Protein AF-A0A284VP02-F1 (afdb_monomer_lite)

Structure (mmCIF, N/CA/C/O backbone):
data_AF-A0A284VP02-F1
#
_entry.id   AF-A0A284VP02-F1
#
loop_
_atom_site.group_PDB
_atom_site.id
_atom_site.type_symbol
_atom_site.label_atom_id
_atom_site.label_alt_id
_atom_site.label_comp_id
_atom_site.label_asym_id
_atom_site.label_entity_id
_atom_site.label_seq_id
_atom_site.pdbx_PDB_ins_code
_atom_site.Cartn_x
_atom_site.Cartn_y
_atom_site.Cartn_z
_atom_site.occupancy
_atom_site.B_iso_or_equiv
_atom_site.auth_seq_id
_atom_site.auth_comp_id
_atom_site.auth_asym_id
_atom_site.auth_atom_id
_atom_site.pdbx_PDB_model_num
ATOM 1 N N . MET A 1 1 ? -32.370 -0.390 -8.690 1.00 43.94 1 MET A N 1
ATOM 2 C CA . MET A 1 1 ? -31.830 0.106 -7.404 1.00 43.94 1 MET A CA 1
ATOM 3 C C . MET A 1 1 ? -32.216 -0.784 -6.213 1.00 43.94 1 MET A C 1
ATOM 5 O O . MET A 1 1 ? -31.327 -1.420 -5.682 1.00 43.94 1 MET A O 1
ATOM 9 N N . LYS A 1 2 ? -33.500 -0.969 -5.849 1.00 51.53 2 LYS A N 1
ATOM 10 C CA . LYS A 1 2 ? -33.916 -1.841 -4.711 1.00 51.53 2 LYS A CA 1
ATOM 11 C C . LYS A 1 2 ? -33.360 -3.278 -4.746 1.00 51.53 2 LYS A C 1
ATOM 13 O O . LYS A 1 2 ? -32.873 -3.774 -3.738 1.00 51.53 2 LYS A O 1
ATOM 18 N N . ARG A 1 3 ? -33.356 -3.913 -5.929 1.00 50.88 3 ARG A N 1
ATOM 19 C CA . ARG A 1 3 ? -32.772 -5.254 -6.143 1.00 50.88 3 ARG A CA 1
ATOM 20 C C . ARG A 1 3 ? -31.242 -5.309 -5.992 1.00 50.88 3 ARG A C 1
ATOM 22 O O . ARG A 1 3 ? -30.744 -6.355 -5.606 1.00 50.88 3 ARG A O 1
ATOM 29 N N . LEU A 1 4 ? -30.515 -4.212 -6.254 1.00 45.22 4 LEU A N 1
ATOM 30 C CA . LEU A 1 4 ? -29.055 -4.136 -6.041 1.00 45.22 4 LEU A CA 1
ATOM 31 C C . LEU A 1 4 ? -28.696 -4.187 -4.548 1.00 45.22 4 LEU A C 1
ATOM 33 O O . LEU A 1 4 ? -27.622 -4.656 -4.202 1.00 45.22 4 LEU A O 1
ATOM 37 N N . PHE A 1 5 ? -29.616 -3.761 -3.680 1.00 52.28 5 PHE A N 1
ATOM 38 C CA . PHE A 1 5 ? -29.467 -3.786 -2.222 1.00 52.28 5 PHE A CA 1
ATOM 39 C C . PHE A 1 5 ? -30.234 -4.941 -1.557 1.00 52.28 5 PHE A C 1
ATOM 41 O O . PHE A 1 5 ? -30.408 -4.946 -0.343 1.00 52.28 5 PHE A O 1
ATOM 48 N N . GLY A 1 6 ? -30.753 -5.900 -2.337 1.00 53.62 6 GLY A N 1
ATOM 49 C CA . GLY A 1 6 ? -31.488 -7.054 -1.804 1.00 53.62 6 GLY A CA 1
ATOM 50 C C . GLY A 1 6 ? -32.790 -6.716 -1.061 1.00 53.62 6 GLY A C 1
ATOM 51 O O . GLY A 1 6 ? -33.314 -7.570 -0.349 1.00 53.62 6 GLY A O 1
ATOM 52 N N . ILE A 1 7 ? -33.328 -5.500 -1.220 1.00 62.62 7 ILE A N 1
ATOM 53 C CA . ILE A 1 7 ? -34.545 -5.050 -0.532 1.00 62.62 7 ILE A CA 1
ATOM 54 C C . ILE A 1 7 ? -35.744 -5.814 -1.105 1.00 62.62 7 ILE A C 1
ATOM 56 O O . ILE A 1 7 ? -36.061 -5.685 -2.291 1.00 62.62 7 ILE A O 1
ATOM 60 N N . LYS A 1 8 ? -36.412 -6.601 -0.253 1.00 64.12 8 LYS A N 1
ATOM 61 C CA . LYS A 1 8 ? -37.571 -7.439 -0.619 1.00 64.12 8 LYS A CA 1
ATOM 62 C C . LYS A 1 8 ? -38.912 -6.713 -0.494 1.00 64.12 8 LYS A C 1
ATOM 64 O O . LYS A 1 8 ? -39.943 -7.269 -0.858 1.00 64.12 8 LYS A O 1
ATOM 69 N N . SER A 1 9 ? -38.908 -5.492 0.038 1.00 64.31 9 SER A N 1
ATOM 70 C CA . SER A 1 9 ? -40.118 -4.693 0.222 1.00 64.31 9 SER A CA 1
ATOM 71 C C . SER A 1 9 ? -40.782 -4.344 -1.117 1.00 64.31 9 SER A C 1
ATOM 73 O O . SER A 1 9 ? -40.158 -3.756 -2.003 1.00 64.31 9 SER A O 1
ATOM 75 N N . ASN A 1 10 ? -42.077 -4.663 -1.226 1.00 64.44 10 ASN A N 1
ATOM 76 C CA . ASN A 1 10 ? -42.942 -4.270 -2.344 1.00 64.44 10 ASN A CA 1
ATOM 77 C C . ASN A 1 10 ? -43.395 -2.799 -2.258 1.00 64.44 10 ASN A C 1
ATOM 79 O O . ASN A 1 10 ? -44.026 -2.305 -3.191 1.00 64.44 10 ASN A O 1
ATOM 83 N N . LYS A 1 11 ? -43.103 -2.099 -1.150 1.00 65.00 11 LYS A N 1
ATOM 84 C CA . LYS A 1 11 ? -43.480 -0.692 -0.964 1.00 65.00 11 LYS A CA 1
ATOM 85 C C . LYS A 1 11 ? -42.647 0.220 -1.854 1.00 65.00 11 LYS A C 1
ATOM 87 O O . LYS A 1 11 ? -41.487 -0.068 -2.163 1.00 65.00 11 LYS A O 1
ATOM 92 N N . ASP A 1 12 ? -43.226 1.353 -2.234 1.00 71.69 12 ASP A N 1
ATOM 93 C CA . ASP A 1 12 ? -42.508 2.406 -2.942 1.00 71.69 12 ASP A CA 1
ATOM 94 C C . ASP A 1 12 ? -41.360 2.995 -2.088 1.00 71.69 12 ASP A C 1
ATOM 96 O O . ASP A 1 12 ? -41.381 2.924 -0.856 1.00 71.69 12 ASP A O 1
ATOM 100 N N . PHE A 1 13 ? -40.301 3.491 -2.737 1.00 69.62 13 PHE A N 1
ATOM 101 C CA . PHE A 1 13 ? -39.078 3.945 -2.062 1.00 69.62 13 PHE A CA 1
ATOM 102 C C . PHE A 1 13 ? -39.362 5.150 -1.159 1.00 69.62 13 PHE A C 1
ATOM 104 O O . PHE A 1 13 ? -38.946 5.152 -0.003 1.00 69.62 13 PHE A O 1
ATOM 111 N N . ASP A 1 14 ? -40.172 6.093 -1.637 1.00 72.19 14 ASP A N 1
ATOM 112 C CA . ASP A 1 14 ? -40.535 7.301 -0.892 1.00 72.19 14 ASP A CA 1
ATOM 113 C C . ASP A 1 14 ? -41.401 6.983 0.333 1.00 72.19 14 ASP A C 1
ATOM 115 O O . ASP A 1 14 ? -41.179 7.520 1.421 1.00 72.19 14 ASP A O 1
ATOM 119 N N . SER A 1 15 ? -42.326 6.024 0.204 1.00 74.50 15 SER A N 1
ATOM 120 C CA . SER A 1 15 ? -43.084 5.494 1.346 1.00 74.50 15 SER A CA 1
ATOM 121 C C . SER A 1 15 ? -42.166 4.826 2.368 1.00 74.50 15 SER A C 1
ATOM 123 O O . SER A 1 15 ? -42.372 4.982 3.566 1.00 74.50 15 SER A O 1
ATOM 125 N N . THR A 1 16 ? -41.143 4.107 1.908 1.00 70.75 16 THR A N 1
ATOM 126 C CA . THR A 1 16 ? -40.180 3.441 2.792 1.00 70.75 16 THR A CA 1
ATOM 127 C C . THR A 1 16 ? -39.330 4.465 3.548 1.00 70.75 16 THR A C 1
ATOM 129 O O . THR A 1 16 ? -39.141 4.326 4.751 1.00 70.75 16 THR A O 1
ATOM 132 N N . ILE A 1 17 ? -38.870 5.531 2.882 1.00 75.69 17 ILE A N 1
ATOM 133 C CA . ILE A 1 17 ? -38.148 6.634 3.537 1.00 75.69 17 ILE A CA 1
ATOM 134 C C . ILE A 1 17 ? -39.028 7.321 4.585 1.00 75.69 17 ILE A C 1
ATOM 136 O O . ILE A 1 17 ? -38.549 7.639 5.674 1.00 75.69 17 ILE A O 1
ATOM 140 N N . LYS A 1 18 ? -40.312 7.544 4.282 1.00 77.81 18 LYS A N 1
ATOM 141 C CA . LYS A 1 18 ? -41.253 8.147 5.233 1.00 77.81 18 LYS A CA 1
ATOM 142 C C . LYS A 1 18 ? -41.438 7.275 6.477 1.00 77.81 18 LYS A C 1
ATOM 144 O O . LYS A 1 18 ? -41.364 7.804 7.584 1.00 77.81 18 LYS A O 1
ATOM 149 N N . ASP A 1 19 ? -41.591 5.963 6.298 1.00 73.44 19 ASP A N 1
ATOM 150 C CA . ASP A 1 19 ? -41.688 4.997 7.398 1.00 73.44 19 ASP A CA 1
ATOM 151 C C . ASP A 1 19 ? -40.408 5.009 8.265 1.00 73.44 19 ASP A C 1
ATOM 153 O O . ASP A 1 19 ? -40.495 4.997 9.492 1.00 73.44 19 ASP A O 1
ATOM 157 N N . ILE A 1 20 ? -39.216 5.115 7.652 1.00 76.88 20 ILE A N 1
ATOM 158 C CA . ILE A 1 20 ? -37.929 5.213 8.377 1.00 76.88 20 ILE A CA 1
ATOM 159 C C . ILE A 1 20 ? -37.868 6.490 9.220 1.00 76.88 20 ILE A C 1
ATOM 161 O O . ILE A 1 20 ? -37.467 6.438 10.383 1.00 76.88 20 ILE A O 1
ATOM 165 N N . LYS A 1 21 ? -38.278 7.634 8.657 1.00 76.06 21 LYS A N 1
ATOM 166 C CA . LYS A 1 21 ? -38.299 8.912 9.384 1.00 76.06 21 LYS A CA 1
ATOM 167 C C . LYS A 1 21 ? -39.256 8.862 10.575 1.00 76.06 21 LYS A C 1
ATOM 169 O O . LYS A 1 21 ? -38.861 9.210 11.680 1.00 76.06 21 LYS A O 1
ATOM 174 N N . GLN A 1 22 ? -40.467 8.342 10.375 1.00 77.38 22 GLN A N 1
ATOM 175 C CA . GLN A 1 22 ? -41.451 8.192 11.451 1.00 77.38 22 GLN A CA 1
ATOM 176 C C . GLN A 1 22 ? -40.970 7.252 12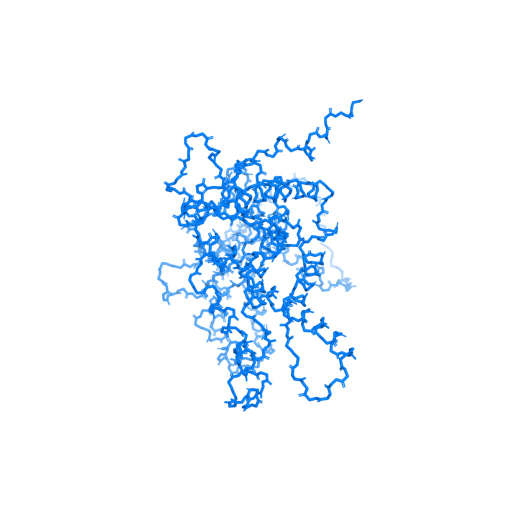.561 1.00 77.38 22 GLN A C 1
ATOM 178 O O . GLN A 1 22 ? -41.181 7.533 13.738 1.00 77.38 22 GLN A O 1
ATOM 183 N N . LEU A 1 23 ? -40.306 6.151 12.200 1.00 76.94 23 LEU A N 1
ATOM 184 C CA . LEU A 1 23 ? -39.695 5.240 13.163 1.00 76.94 23 LEU A CA 1
ATOM 185 C C . LEU A 1 23 ? -38.610 5.940 13.991 1.00 76.94 23 LEU A C 1
ATOM 187 O O . LEU A 1 23 ? -38.600 5.798 15.212 1.00 76.94 23 LEU A O 1
ATOM 191 N N . ASN A 1 24 ? -37.715 6.688 13.338 1.00 73.19 24 ASN A N 1
ATOM 192 C CA . ASN A 1 24 ? -36.676 7.460 14.016 1.00 73.19 24 ASN A CA 1
ATOM 193 C C . ASN A 1 24 ? -37.286 8.451 15.017 1.00 73.19 24 ASN A C 1
ATOM 195 O O . ASN A 1 24 ? -36.919 8.438 16.189 1.00 73.19 24 ASN A O 1
ATOM 199 N N . ASP A 1 25 ? -38.269 9.241 14.580 1.00 73.12 25 ASP A N 1
ATOM 200 C CA . ASP A 1 25 ? -38.937 10.238 15.421 1.00 73.12 25 ASP A CA 1
ATOM 201 C C . ASP A 1 25 ? -39.653 9.587 16.619 1.00 73.12 25 ASP A C 1
ATOM 203 O O . ASP A 1 25 ? -39.584 10.084 17.743 1.00 73.12 25 ASP A O 1
ATOM 207 N N . LEU A 1 26 ? -40.295 8.432 16.408 1.00 75.19 26 LEU A N 1
ATOM 208 C CA . LEU A 1 26 ? -40.984 7.683 17.460 1.00 75.19 26 LEU A CA 1
ATOM 209 C C . LEU A 1 26 ? -40.016 7.089 18.488 1.00 75.19 26 LEU A C 1
ATOM 211 O O . LEU A 1 26 ? -40.290 7.127 19.688 1.00 75.19 26 LEU A O 1
ATOM 215 N N . LEU A 1 27 ? -38.899 6.517 18.039 1.00 69.06 27 LEU A N 1
ATOM 216 C CA . LEU A 1 27 ? -37.888 5.965 18.939 1.00 69.06 27 LEU A CA 1
ATOM 217 C C . LEU A 1 27 ? -37.164 7.072 19.713 1.00 69.06 27 LEU A C 1
ATOM 219 O O . LEU A 1 27 ? -36.920 6.908 20.907 1.00 69.06 27 LEU A O 1
ATOM 223 N N . LEU A 1 28 ? -36.907 8.217 19.076 1.00 67.50 28 LEU A N 1
ATOM 224 C CA . LEU A 1 28 ? -36.380 9.403 19.746 1.00 67.50 28 LEU A CA 1
ATOM 225 C C . LEU A 1 28 ? -37.344 9.923 20.807 1.00 67.50 28 LEU A C 1
ATOM 227 O O . LEU A 1 28 ? -36.932 10.174 21.932 1.00 67.50 28 LEU A O 1
ATOM 231 N N . HIS A 1 29 ? -38.638 10.009 20.498 1.00 67.06 29 HIS A N 1
ATOM 232 C CA . HIS A 1 29 ? -39.638 10.400 21.487 1.00 67.06 29 HIS A CA 1
ATOM 233 C C . HIS A 1 29 ? -39.676 9.438 22.689 1.00 67.06 29 HIS A C 1
ATOM 235 O O . HIS A 1 29 ? -39.877 9.878 23.819 1.00 67.06 29 HIS A O 1
ATOM 241 N N . LYS A 1 30 ? -39.497 8.127 22.471 1.00 65.38 30 LYS A N 1
ATOM 242 C CA . LYS A 1 30 ? -39.486 7.119 23.548 1.00 65.38 30 LYS A CA 1
ATOM 243 C C . LYS A 1 30 ? -38.273 7.220 24.471 1.00 65.38 30 LYS A C 1
ATOM 245 O O . LYS A 1 30 ? -38.438 6.959 25.657 1.00 65.38 30 LYS A O 1
ATOM 250 N N . LEU A 1 31 ? -37.108 7.595 23.943 1.00 59.66 31 LEU A N 1
ATOM 251 C CA . LEU A 1 31 ? -35.941 7.944 24.759 1.00 59.66 31 LEU A CA 1
ATOM 252 C C . LEU A 1 31 ? -36.266 9.176 25.617 1.00 59.66 31 LEU A C 1
ATOM 254 O O . LEU A 1 31 ? -36.342 9.100 26.835 1.00 59.66 31 LEU A O 1
ATOM 258 N N . THR A 1 32 ? -36.641 10.291 24.984 1.00 53.19 32 THR A N 1
ATOM 259 C CA . THR A 1 32 ? -36.859 11.578 25.670 1.00 53.19 32 THR A CA 1
ATOM 260 C C . THR A 1 32 ? -37.961 11.556 26.748 1.00 53.19 32 THR A C 1
ATOM 262 O O . THR A 1 32 ? -37.985 12.434 27.610 1.00 53.19 32 THR A O 1
ATOM 265 N N . TYR A 1 33 ? -38.871 10.574 26.721 1.00 45.78 33 TYR A N 1
ATOM 266 C CA . TYR A 1 33 ? -40.002 10.426 27.647 1.00 45.78 33 TYR A CA 1
ATOM 267 C C . TYR A 1 33 ? -39.996 9.090 28.418 1.00 45.78 33 TYR A C 1
ATOM 269 O O . TYR A 1 33 ? -41.031 8.432 28.551 1.00 45.78 33 TYR A O 1
ATOM 277 N N . SER A 1 34 ? -38.856 8.688 28.986 1.00 44.31 34 SER A N 1
ATOM 278 C CA . SER A 1 34 ? -38.852 7.677 30.054 1.00 44.31 34 SER A CA 1
ATOM 279 C C . SER A 1 34 ? -39.335 8.295 31.384 1.00 44.31 34 SER A C 1
ATOM 281 O O . SER A 1 34 ? -38.732 9.264 31.855 1.00 44.31 34 SER A O 1
ATOM 283 N N . PRO A 1 35 ? -40.379 7.758 32.056 1.00 39.44 35 PRO A N 1
ATOM 284 C CA . PRO A 1 35 ? -40.879 8.274 33.340 1.00 39.44 35 PRO A CA 1
ATOM 285 C C . PRO A 1 35 ? -39.817 8.334 34.448 1.00 39.44 35 PRO A C 1
ATOM 287 O O . PRO A 1 35 ? -39.925 9.142 35.366 1.00 39.44 35 PRO A O 1
ATOM 290 N N . GLN A 1 36 ? -38.771 7.509 34.349 1.00 41.53 36 GLN A N 1
ATOM 291 C CA . GLN A 1 36 ? -37.636 7.509 35.277 1.00 41.53 36 GLN A CA 1
ATOM 292 C C . GLN A 1 36 ? -36.783 8.789 35.162 1.00 41.53 36 GLN A C 1
ATOM 294 O O . GLN A 1 36 ? -36.178 9.208 36.147 1.00 41.53 36 GLN A O 1
ATOM 299 N N . ASN A 1 37 ? -36.808 9.458 34.002 1.00 42.84 37 ASN A N 1
ATOM 300 C CA . ASN A 1 37 ? -36.005 10.647 33.702 1.00 42.84 37 ASN A CA 1
ATOM 301 C C . ASN A 1 37 ? -36.733 11.969 33.961 1.00 42.84 37 ASN A C 1
ATOM 303 O O . ASN A 1 37 ? -36.081 13.012 34.014 1.00 42.84 37 ASN A O 1
ATOM 307 N N . ILE A 1 38 ? -38.050 11.938 34.216 1.00 40.81 38 ILE A N 1
ATOM 308 C CA . ILE A 1 38 ? -38.745 13.083 34.821 1.00 40.81 38 ILE A CA 1
ATOM 309 C C . ILE A 1 38 ? -38.098 13.357 36.176 1.00 40.81 38 ILE A C 1
ATOM 311 O O . ILE A 1 38 ? -37.632 14.461 36.402 1.00 40.81 38 ILE A O 1
ATOM 315 N N . THR A 1 39 ? -37.929 12.335 37.015 1.00 35.97 39 THR A N 1
ATOM 316 C CA . THR A 1 39 ? -37.342 12.482 38.353 1.00 35.97 39 THR A CA 1
ATOM 317 C C . THR A 1 39 ? -35.916 13.042 38.322 1.00 35.97 39 THR A C 1
ATOM 319 O O . THR A 1 39 ? -35.577 13.872 39.158 1.00 35.97 39 THR A O 1
ATOM 322 N N . ILE A 1 40 ? -35.087 12.644 37.347 1.00 40.75 40 ILE A N 1
ATOM 323 C CA . ILE A 1 40 ? -33.699 13.126 37.221 1.00 40.75 40 ILE A CA 1
ATOM 324 C C . ILE A 1 40 ? -33.657 14.576 36.720 1.00 40.75 40 ILE A C 1
ATOM 326 O O . ILE A 1 40 ? -32.949 15.392 37.305 1.00 40.75 40 ILE A O 1
ATOM 330 N N . ARG A 1 41 ? -34.467 14.943 35.715 1.00 39.88 41 ARG A N 1
ATOM 331 C CA . ARG A 1 41 ? -34.526 16.331 35.230 1.00 39.88 41 ARG A CA 1
ATOM 332 C C . ARG A 1 41 ? -35.117 17.284 36.268 1.00 39.88 41 ARG A C 1
ATOM 334 O O . ARG A 1 41 ? -34.609 18.395 36.395 1.00 39.88 41 ARG A O 1
ATOM 341 N N . THR A 1 42 ? -36.106 16.875 37.068 1.00 35.59 42 THR A N 1
ATOM 342 C CA . THR A 1 42 ? -36.589 17.720 38.177 1.00 35.59 42 THR A CA 1
ATOM 343 C C . THR A 1 42 ? -35.503 17.918 39.241 1.00 35.59 42 THR A C 1
ATOM 345 O O . THR A 1 42 ? -35.316 19.035 39.712 1.00 35.59 42 THR A O 1
ATOM 348 N N . LEU A 1 43 ? -34.714 16.881 39.550 1.00 39.25 43 LEU A N 1
ATOM 349 C CA . LEU A 1 43 ? -33.625 16.954 40.535 1.00 39.25 43 LEU A CA 1
ATOM 350 C C . LEU A 1 43 ? -32.414 17.783 40.064 1.00 39.25 43 LEU A C 1
ATOM 352 O O . LEU A 1 43 ? -31.750 18.414 40.886 1.00 39.25 43 LEU A O 1
ATOM 356 N N . GLU A 1 44 ? -32.104 17.795 38.766 1.00 39.53 44 GLU A N 1
ATOM 357 C CA . GLU A 1 44 ? -31.024 18.624 38.205 1.00 39.53 44 GLU A CA 1
ATOM 358 C C . GLU A 1 44 ? -31.437 20.094 38.059 1.00 39.53 44 GLU A C 1
ATOM 360 O O . GLU A 1 44 ? -30.636 20.985 38.348 1.00 39.53 44 GLU A O 1
ATOM 365 N N . THR A 1 45 ? -32.704 20.358 37.724 1.00 41.03 45 THR A N 1
ATOM 366 C CA . THR A 1 45 ? -33.237 21.729 37.646 1.00 41.03 45 THR A CA 1
ATOM 367 C C . THR A 1 45 ? -33.353 22.369 39.038 1.00 41.03 45 THR A C 1
ATOM 369 O O . THR A 1 45 ? -33.086 23.558 39.193 1.00 41.03 45 THR A O 1
ATOM 372 N N . GLU A 1 46 ? -33.655 21.589 40.083 1.00 35.97 46 GLU A N 1
ATOM 373 C CA . GLU A 1 46 ? -33.676 22.075 41.474 1.00 35.97 46 GLU A CA 1
ATOM 374 C C . GLU A 1 46 ? -32.273 22.306 42.069 1.00 35.97 46 GLU A C 1
ATOM 376 O O . GLU A 1 46 ? -32.120 23.109 42.991 1.00 35.97 46 GLU A O 1
ATOM 381 N N . LYS A 1 47 ? -31.221 21.672 41.530 1.00 37.59 47 LYS A N 1
ATOM 382 C CA . LYS A 1 47 ? -29.829 21.898 41.967 1.00 37.59 47 LYS A CA 1
ATOM 383 C C . LYS A 1 47 ? -29.141 23.089 41.294 1.00 37.59 47 LYS A C 1
ATOM 385 O O . LYS A 1 47 ? -28.128 23.554 41.811 1.00 37.59 47 LYS A O 1
ATOM 390 N N . GLN A 1 48 ? -29.688 23.619 40.199 1.00 35.25 48 GLN A N 1
ATOM 391 C CA . GLN A 1 48 ? -29.204 24.838 39.532 1.00 35.25 48 GLN A CA 1
ATOM 392 C C . GLN A 1 48 ? -30.102 26.053 39.809 1.00 35.25 48 GLN A C 1
ATOM 394 O O . GLN A 1 48 ? -30.357 26.881 38.937 1.00 35.25 48 GLN A O 1
ATOM 399 N N . GLY A 1 49 ? -30.566 26.191 41.051 1.00 32.25 49 GLY A N 1
ATOM 400 C CA . GLY A 1 49 ? -31.243 27.397 41.510 1.00 32.25 49 GLY A CA 1
ATOM 401 C C . GLY A 1 49 ? -30.313 28.612 41.550 1.00 32.25 49 GLY A C 1
ATOM 402 O O . GLY A 1 49 ? -29.815 28.954 42.616 1.00 32.25 49 GLY A O 1
ATOM 403 N N . ILE A 1 50 ? -30.135 29.297 40.414 1.00 29.73 50 ILE A N 1
ATOM 404 C CA . ILE A 1 50 ? -29.871 30.742 40.343 1.00 29.73 50 ILE A CA 1
ATOM 405 C C . ILE A 1 50 ? -30.723 31.333 39.208 1.00 29.73 50 ILE A C 1
ATOM 407 O O . ILE A 1 50 ? -30.438 31.157 38.031 1.00 29.73 50 ILE A O 1
ATOM 411 N N . SER A 1 51 ? -31.796 32.006 39.634 1.00 33.50 51 SER A N 1
ATOM 412 C CA . SER A 1 51 ? -32.667 32.976 38.952 1.00 33.50 51 SER A CA 1
ATOM 413 C C . SER A 1 51 ? -32.560 33.146 37.429 1.00 33.50 51 SER A C 1
ATOM 415 O O . SER A 1 51 ? -31.552 33.631 36.923 1.00 33.50 51 SER A O 1
ATOM 417 N N . THR A 1 52 ? -33.689 33.004 36.731 1.00 25.48 52 THR A N 1
ATOM 418 C CA . THR A 1 52 ? -34.289 34.102 35.943 1.00 25.48 52 THR A CA 1
ATOM 419 C C . THR A 1 52 ? -35.700 33.722 35.479 1.00 25.48 52 THR A C 1
ATOM 421 O O . THR A 1 52 ? -35.977 32.582 35.124 1.00 25.48 52 THR A O 1
ATOM 424 N N . ASN A 1 53 ? -36.611 34.692 35.565 1.00 28.89 53 ASN A N 1
ATOM 425 C CA . ASN A 1 53 ? -38.042 34.574 35.296 1.00 28.89 53 ASN A CA 1
ATOM 426 C C . ASN A 1 53 ? -38.349 34.034 33.890 1.00 28.89 53 ASN A C 1
ATOM 428 O O . ASN A 1 53 ? -38.000 34.671 32.897 1.00 28.89 53 ASN A O 1
ATOM 432 N N . VAL A 1 54 ? -39.106 32.938 33.809 1.00 28.02 54 VAL A N 1
ATOM 433 C CA . VAL A 1 54 ? -39.784 32.520 32.575 1.00 28.02 54 VAL A CA 1
ATOM 434 C C . VAL A 1 54 ? -41.171 33.155 32.560 1.00 28.02 54 VAL A C 1
ATOM 436 O O . VAL A 1 54 ? -42.118 32.651 33.161 1.00 28.02 54 VAL A O 1
ATOM 439 N N . GLY A 1 55 ? -41.266 34.293 31.875 1.00 24.73 55 GLY A N 1
ATOM 440 C CA . GLY A 1 55 ? -42.520 34.773 31.314 1.00 24.73 55 GLY A CA 1
ATOM 441 C C . GLY A 1 55 ? -42.857 33.933 30.086 1.00 24.73 55 GLY A C 1
ATOM 442 O O . GLY A 1 55 ? -42.109 33.913 29.112 1.00 24.73 55 GLY A O 1
ATOM 443 N N . LEU A 1 56 ? -43.970 33.212 30.168 1.00 32.25 56 LEU A N 1
ATOM 444 C CA . LEU A 1 56 ? -44.640 32.585 29.038 1.00 32.25 56 LEU A CA 1
ATOM 445 C C . LEU A 1 56 ? -45.177 33.701 28.128 1.00 32.25 56 LEU A C 1
ATOM 447 O O . LEU A 1 56 ? -46.153 34.343 28.501 1.00 32.25 56 LEU A O 1
ATOM 451 N N . GLU A 1 57 ? -44.606 33.908 26.942 1.00 24.45 57 GLU A N 1
ATOM 452 C CA . GLU A 1 57 ? -45.327 34.568 25.849 1.00 24.45 57 GLU A CA 1
ATOM 453 C C . GLU A 1 57 ? -45.073 33.879 24.508 1.00 24.45 57 GLU A C 1
ATOM 455 O O . GLU A 1 57 ? -43.958 33.735 24.009 1.00 24.45 57 GLU A O 1
ATOM 460 N N . SER A 1 58 ? -46.188 33.438 23.943 1.00 36.38 58 SER A N 1
ATOM 461 C CA . SER A 1 58 ? -46.388 33.000 22.577 1.00 36.38 58 SER A CA 1
ATOM 462 C C . SER A 1 58 ? -46.219 34.157 21.591 1.00 36.38 58 SER A C 1
ATOM 464 O O . SER A 1 58 ? -46.971 35.124 21.673 1.00 36.38 58 SER A O 1
ATOM 466 N N . ALA A 1 59 ? -45.354 34.020 20.588 1.00 23.75 59 ALA A N 1
ATOM 467 C CA . ALA A 1 59 ? -45.516 34.690 19.296 1.00 23.75 59 ALA A CA 1
ATOM 468 C C . ALA A 1 59 ? -44.584 34.053 18.261 1.00 23.75 59 ALA A C 1
ATOM 470 O O . ALA A 1 59 ? -43.394 33.869 18.503 1.00 23.75 59 ALA A O 1
ATOM 471 N N . GLY A 1 60 ? -45.148 33.682 17.113 1.00 34.31 60 GLY A N 1
ATOM 472 C CA . GLY A 1 60 ? -44.425 33.048 16.021 1.00 34.31 60 GLY A CA 1
ATOM 473 C C . GLY A 1 60 ? -43.327 33.927 15.426 1.00 34.31 60 GLY A C 1
ATOM 474 O O . GLY A 1 60 ? -43.487 35.135 15.280 1.00 34.31 60 GLY A O 1
ATOM 475 N N . VAL A 1 61 ? -42.248 33.279 14.994 1.00 24.45 61 VAL A N 1
ATOM 476 C CA . VAL A 1 61 ? -41.317 33.821 14.006 1.00 24.45 61 VAL A CA 1
ATOM 477 C C . VAL A 1 61 ? -40.973 32.696 13.041 1.00 24.45 61 VAL A C 1
ATOM 479 O O . VAL A 1 61 ? -40.306 31.726 13.394 1.00 24.45 61 VAL A O 1
ATOM 482 N N . SER A 1 62 ? -41.454 32.832 11.806 1.00 35.88 62 SER A N 1
ATOM 483 C CA . SER A 1 62 ? -40.894 32.125 10.665 1.00 35.88 62 SER A CA 1
ATOM 484 C C . SER A 1 62 ? -39.482 32.655 10.424 1.00 35.88 62 SER A C 1
ATOM 486 O O . SER A 1 62 ? -39.311 33.827 10.089 1.00 35.88 62 SER A O 1
ATOM 488 N N . ALA A 1 63 ? -38.480 31.798 10.547 1.00 27.36 63 ALA A N 1
ATOM 489 C CA . ALA A 1 63 ? -37.168 32.041 9.976 1.00 27.36 63 ALA A CA 1
ATOM 490 C C . ALA A 1 63 ? -36.700 30.730 9.354 1.00 27.36 63 ALA A C 1
ATOM 492 O O . ALA A 1 63 ? -36.620 29.706 10.028 1.00 27.36 63 ALA A O 1
ATOM 493 N N . ALA A 1 64 ? -36.463 30.768 8.045 1.00 34.62 64 ALA A N 1
ATOM 494 C CA . ALA A 1 64 ? -35.854 29.687 7.293 1.00 34.62 64 ALA A CA 1
ATOM 495 C C . ALA A 1 64 ? -34.428 29.472 7.820 1.00 34.62 64 ALA A C 1
ATOM 497 O O . ALA A 1 64 ? -33.486 30.136 7.394 1.00 34.62 64 ALA A O 1
ATOM 498 N N . VAL A 1 65 ? -34.293 28.577 8.794 1.00 32.44 65 VAL A N 1
ATOM 499 C CA . VAL A 1 65 ? -33.013 28.002 9.195 1.00 32.44 65 VAL A CA 1
ATOM 500 C C . VAL A 1 65 ? -32.637 27.017 8.093 1.00 32.44 65 VAL A C 1
ATOM 502 O O . VAL A 1 65 ? -33.457 26.188 7.694 1.00 32.44 65 VAL A O 1
ATOM 505 N N . SER A 1 66 ? -31.436 27.156 7.534 1.00 40.09 66 SER A N 1
ATOM 506 C CA . SER A 1 66 ? -30.927 26.218 6.536 1.00 40.09 66 SER A CA 1
ATOM 507 C C . SER A 1 66 ? -31.020 24.794 7.091 1.00 40.09 66 SER A C 1
ATOM 509 O O . SER A 1 66 ? -30.698 24.552 8.255 1.00 40.09 66 SER A O 1
ATOM 511 N N . SER A 1 67 ? -31.487 23.853 6.266 1.00 48.53 67 SER A N 1
ATOM 512 C CA . SER A 1 67 ? -31.713 22.452 6.654 1.00 48.53 67 SER A CA 1
ATOM 513 C C . SER A 1 67 ? -30.524 21.832 7.385 1.00 48.53 67 SER A C 1
ATOM 515 O O . SER A 1 67 ? -30.711 20.998 8.264 1.00 48.53 67 SER A O 1
ATOM 517 N N . ASP A 1 68 ? -29.315 22.275 7.056 1.00 41.06 68 ASP A N 1
ATOM 518 C CA . ASP A 1 68 ? -28.071 21.733 7.588 1.00 41.06 68 ASP A CA 1
ATOM 519 C C . ASP A 1 68 ? -27.846 22.138 9.051 1.00 41.06 68 ASP A C 1
ATOM 521 O O . ASP A 1 68 ? -27.450 21.298 9.851 1.00 41.06 68 ASP A O 1
ATOM 525 N N . GLN A 1 69 ? -28.222 23.360 9.447 1.00 38.75 69 GLN A N 1
ATOM 526 C CA . GLN A 1 69 ? -28.145 23.802 10.847 1.00 38.75 69 GLN A CA 1
ATOM 527 C C . GLN A 1 69 ? -29.212 23.141 11.731 1.00 38.75 69 GLN A C 1
ATOM 529 O O . GLN A 1 69 ? -28.985 22.920 12.921 1.00 38.75 69 GLN A O 1
ATOM 534 N N . GLU A 1 70 ? -30.382 22.805 11.176 1.00 41.38 70 GLU A N 1
ATOM 535 C CA . GLU A 1 70 ? -31.377 21.997 11.892 1.00 41.38 70 GLU A CA 1
ATOM 536 C C . GLU A 1 70 ? -30.937 20.541 12.048 1.00 41.38 70 GLU A C 1
ATOM 538 O O . GLU A 1 70 ? -31.197 19.940 13.090 1.00 41.38 70 GLU A O 1
ATOM 543 N N . ILE A 1 71 ? -30.305 19.961 11.023 1.00 44.84 71 ILE A N 1
ATOM 544 C CA . ILE A 1 71 ? -29.773 18.595 11.076 1.00 44.84 71 ILE A CA 1
ATOM 545 C C . ILE A 1 71 ? -28.643 18.518 12.098 1.00 44.84 71 ILE A C 1
ATOM 547 O O . ILE A 1 71 ? -28.643 17.594 12.904 1.00 44.84 71 ILE A O 1
ATOM 551 N N . GLU A 1 72 ? -27.738 19.495 12.115 1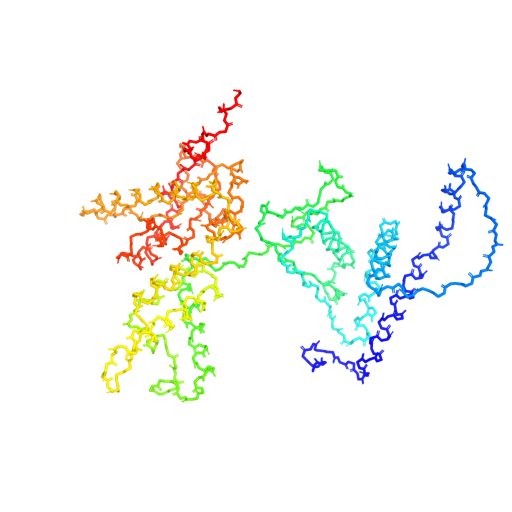.00 39.97 72 GLU A N 1
ATOM 552 C CA . GLU A 1 72 ? -26.624 19.569 13.061 1.00 39.97 72 GLU A CA 1
ATOM 553 C C . GLU A 1 72 ? -27.125 19.744 14.501 1.00 39.97 72 GLU A C 1
ATOM 555 O O . GLU A 1 72 ? -26.789 18.938 15.364 1.00 39.97 72 GLU A O 1
ATOM 560 N N . LYS A 1 73 ? -28.066 20.668 14.748 1.00 45.19 73 LYS A N 1
ATOM 561 C CA . LYS A 1 73 ? -28.709 20.807 16.068 1.00 45.19 73 LYS A CA 1
ATOM 562 C C . LYS A 1 73 ? -29.491 19.568 16.490 1.00 45.19 73 LYS A C 1
ATOM 564 O O . LYS A 1 73 ? -29.493 19.221 17.668 1.00 45.19 73 LYS A O 1
ATOM 569 N N . LYS A 1 74 ? -30.181 18.892 15.564 1.00 46.00 74 LYS A N 1
ATOM 570 C CA . LYS A 1 74 ? -30.861 17.621 15.859 1.00 46.00 74 LYS A CA 1
ATOM 571 C C . LYS A 1 74 ? -29.847 16.523 16.156 1.00 46.00 74 LYS A C 1
ATOM 573 O O . LYS A 1 74 ? -30.072 15.770 17.091 1.00 46.00 74 LYS A O 1
ATOM 578 N N . ALA A 1 75 ? -28.743 16.444 15.419 1.00 45.06 75 ALA A N 1
ATOM 579 C CA . ALA A 1 75 ? -27.673 15.483 15.659 1.00 45.06 75 ALA A CA 1
ATOM 580 C C . ALA A 1 75 ? -26.997 15.719 17.017 1.00 45.06 75 ALA A C 1
ATOM 582 O O . ALA A 1 75 ? -26.795 14.760 17.755 1.00 45.06 75 ALA A O 1
ATOM 583 N N . GLU A 1 76 ? -26.743 16.975 17.394 1.00 44.59 76 GLU A N 1
ATOM 584 C CA . GLU A 1 76 ? -26.254 17.349 18.725 1.00 44.59 76 GLU A CA 1
ATOM 585 C C . GLU A 1 76 ? -27.257 16.972 19.820 1.00 44.59 76 GLU A C 1
ATOM 587 O O . GLU A 1 76 ? -26.890 16.322 20.796 1.00 44.59 76 GLU A O 1
ATOM 592 N N . LEU A 1 77 ? -28.543 17.301 19.648 1.00 46.09 77 LEU A N 1
ATOM 593 C CA . LEU A 1 77 ? -29.591 16.976 20.621 1.00 46.09 77 LEU A CA 1
ATOM 594 C C . LEU A 1 77 ? -29.752 15.457 20.799 1.00 46.09 77 LEU A C 1
ATOM 596 O O . LEU A 1 77 ? -29.901 14.966 21.918 1.00 46.09 77 LEU A O 1
ATOM 600 N N . VAL A 1 78 ? -29.695 14.704 19.699 1.00 48.62 78 VAL A N 1
ATOM 601 C CA . VAL A 1 78 ? -29.720 13.236 19.682 1.00 48.62 78 VAL A CA 1
ATOM 602 C C . VAL A 1 78 ? -28.461 12.680 20.347 1.00 48.62 78 VAL A C 1
ATOM 604 O O . VAL A 1 78 ? -28.574 11.800 21.194 1.00 48.62 78 VAL A O 1
ATOM 607 N N . GLY A 1 79 ? -27.282 13.219 20.035 1.00 45.78 79 GLY A N 1
ATOM 608 C CA . GLY A 1 79 ? -26.004 12.812 20.620 1.00 45.78 79 GLY A CA 1
ATOM 609 C C . GLY A 1 79 ? -25.947 13.022 22.134 1.00 45.78 79 GLY A C 1
ATOM 610 O O . GLY A 1 79 ? -25.545 12.116 22.861 1.00 45.78 79 GLY A O 1
ATOM 611 N N . VAL A 1 80 ? -26.431 14.168 22.620 1.00 46.81 80 VAL A N 1
ATOM 612 C CA . VAL A 1 80 ? -26.544 14.473 24.056 1.00 46.81 80 VAL A CA 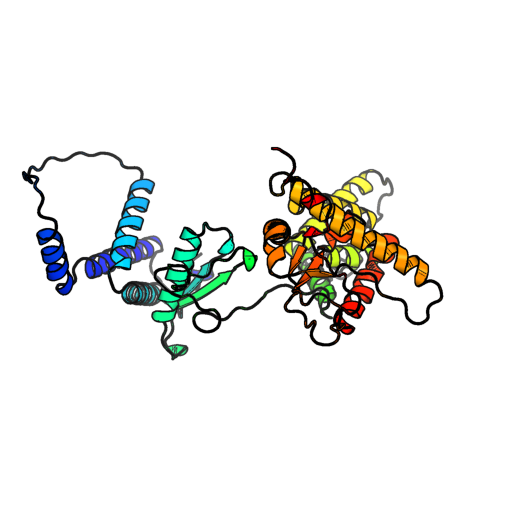1
ATOM 613 C C . VAL A 1 80 ? -27.594 13.586 24.733 1.00 46.81 80 VAL A C 1
ATOM 615 O O . VAL A 1 80 ? -27.383 13.110 25.838 1.00 46.81 80 VAL A O 1
ATOM 618 N N . THR A 1 81 ? -28.722 13.298 24.084 1.00 46.84 81 THR A N 1
ATOM 619 C CA . THR A 1 81 ? -29.765 12.448 24.692 1.00 46.84 81 THR A CA 1
ATOM 620 C C . THR A 1 81 ? -29.333 10.977 24.754 1.00 46.84 81 THR A C 1
ATOM 622 O O . THR A 1 81 ? -29.549 10.302 25.758 1.00 46.84 81 THR A O 1
ATOM 625 N N . LEU A 1 82 ? -28.660 10.481 23.712 1.00 50.22 82 LEU A N 1
ATOM 626 C CA . LEU A 1 82 ? -28.121 9.121 23.651 1.00 50.22 82 LEU A CA 1
ATOM 627 C C . LEU A 1 82 ? -26.920 8.911 24.587 1.00 50.22 82 LEU A C 1
ATOM 629 O O . LEU A 1 82 ? -26.677 7.785 25.002 1.00 50.22 82 LEU A O 1
ATOM 633 N N . SER A 1 83 ? -26.160 9.951 24.938 1.00 48.09 83 SER A N 1
ATOM 634 C CA . SER A 1 83 ? -25.050 9.813 25.892 1.00 48.09 83 SER A CA 1
ATOM 635 C C . SER A 1 83 ? -25.522 9.637 27.343 1.00 48.09 83 SER A C 1
ATOM 637 O O . SER A 1 83 ? -24.798 9.047 28.146 1.00 48.09 83 SER A O 1
ATOM 639 N N . HIS A 1 84 ? -26.738 10.093 27.667 1.00 50.03 84 HIS A N 1
ATOM 640 C CA . HIS A 1 84 ? -27.356 9.968 28.993 1.00 50.03 84 HIS A CA 1
ATOM 641 C C . HIS A 1 84 ? -28.293 8.759 29.138 1.00 50.03 84 HIS A C 1
ATOM 643 O O . HIS A 1 84 ? -28.529 8.302 30.257 1.00 50.03 84 HIS A O 1
ATOM 649 N N . GLU A 1 85 ? -28.812 8.220 28.034 1.00 53.22 85 GLU A N 1
ATOM 650 C CA . GLU A 1 85 ? -29.749 7.093 28.033 1.00 53.22 85 GLU A CA 1
ATOM 651 C C . GLU A 1 85 ? -29.198 5.862 27.305 1.00 53.22 85 GLU A C 1
ATOM 653 O O . GLU A 1 85 ? -28.129 5.890 26.709 1.00 53.22 85 GLU A O 1
ATOM 658 N N . ASN A 1 86 ? -29.914 4.739 27.385 1.00 61.81 86 ASN A N 1
ATOM 659 C CA . ASN A 1 86 ? -29.498 3.417 26.914 1.00 61.81 86 ASN A CA 1
ATOM 660 C C . ASN A 1 86 ? -29.378 3.352 25.366 1.00 61.81 86 ASN A C 1
ATOM 662 O O . ASN A 1 86 ? -30.148 2.664 24.699 1.00 61.81 86 ASN A O 1
ATOM 666 N N . ALA A 1 87 ? -28.421 4.069 24.763 1.00 65.31 87 ALA A N 1
ATOM 667 C CA . ALA A 1 87 ? -28.244 4.219 23.313 1.00 65.31 87 ALA A CA 1
ATOM 668 C C . ALA A 1 87 ? -28.120 2.890 22.564 1.00 65.31 87 ALA A C 1
ATOM 670 O O . ALA A 1 87 ? -28.536 2.777 21.411 1.00 65.31 87 ALA A O 1
ATOM 671 N N . ALA A 1 88 ? -27.594 1.863 23.233 1.00 65.31 88 ALA A N 1
ATOM 672 C CA . ALA A 1 88 ? -27.540 0.510 22.700 1.00 65.31 88 ALA A CA 1
ATOM 673 C C . ALA A 1 88 ? -28.946 -0.039 22.407 1.00 65.31 88 ALA A C 1
ATOM 675 O O . ALA A 1 88 ? -29.146 -0.691 21.387 1.00 65.31 88 ALA A O 1
ATOM 676 N N . GLU A 1 89 ? -29.936 0.254 23.252 1.00 70.00 89 GLU A N 1
ATOM 677 C CA . GLU A 1 89 ? -31.322 -0.177 23.069 1.00 70.00 89 GLU A CA 1
ATOM 678 C C . GLU A 1 89 ? -32.009 0.550 21.912 1.00 70.00 89 GLU A C 1
ATOM 680 O O . GLU A 1 89 ? -32.698 -0.094 21.119 1.00 70.00 89 GLU A O 1
ATOM 685 N N . PHE A 1 90 ? -31.764 1.855 21.763 1.00 74.12 90 PHE A N 1
ATOM 686 C CA . PHE A 1 90 ? -32.236 2.615 20.606 1.00 74.12 90 PHE A CA 1
ATOM 687 C C . PHE A 1 90 ? -31.654 2.073 19.303 1.00 74.12 90 PHE A C 1
ATOM 689 O O . PHE A 1 90 ? -32.409 1.755 18.388 1.00 74.12 90 PHE A O 1
ATOM 696 N N . ILE A 1 91 ? -30.327 1.915 19.230 1.00 74.81 91 ILE A N 1
ATOM 697 C CA . ILE A 1 91 ? -29.639 1.380 18.046 1.00 74.81 91 ILE A CA 1
ATOM 698 C C . ILE A 1 91 ? -30.187 -0.010 17.720 1.00 74.81 91 ILE A C 1
ATOM 700 O O . ILE A 1 91 ? -30.570 -0.282 16.582 1.00 74.81 91 ILE A O 1
ATOM 704 N N . ARG A 1 92 ? -30.301 -0.874 18.731 1.00 74.31 92 ARG A N 1
ATOM 705 C CA . ARG A 1 92 ? -30.866 -2.217 18.596 1.00 74.31 92 ARG A CA 1
ATOM 706 C C . ARG A 1 92 ? -32.274 -2.179 17.995 1.00 74.31 92 ARG A C 1
ATOM 708 O O . ARG A 1 92 ? -32.525 -2.836 16.986 1.00 74.31 92 ARG A O 1
ATOM 715 N N . GLU A 1 93 ? -33.187 -1.406 18.579 1.00 77.75 93 GLU A N 1
ATOM 716 C CA . GLU A 1 93 ? -34.582 -1.368 18.133 1.00 77.75 93 GLU A CA 1
ATOM 717 C C . GLU A 1 93 ? -34.735 -0.680 16.769 1.00 77.75 93 GLU A C 1
ATOM 719 O O . GLU A 1 93 ? -35.472 -1.177 15.919 1.00 77.75 93 GLU A O 1
ATOM 724 N N . PHE A 1 94 ? -33.978 0.387 16.503 1.00 81.62 94 PHE A N 1
ATOM 725 C CA . PHE A 1 94 ? -33.948 1.050 15.200 1.00 81.62 94 PHE A CA 1
ATOM 726 C C . PHE A 1 94 ? -33.545 0.075 14.090 1.00 81.62 94 PHE A C 1
ATOM 728 O O . PHE A 1 94 ? -34.286 -0.103 13.122 1.00 81.62 94 PHE A O 1
ATOM 735 N N . PHE A 1 95 ? -32.418 -0.630 14.242 1.00 79.19 95 PHE A N 1
ATOM 736 C CA . PHE A 1 95 ? -31.948 -1.572 13.223 1.00 79.19 95 PHE A CA 1
ATOM 737 C C . PHE A 1 95 ? -32.822 -2.826 13.110 1.00 79.19 95 PHE A C 1
ATOM 739 O O . PHE A 1 95 ? -32.969 -3.373 12.014 1.00 79.19 95 PHE A O 1
ATOM 746 N N . LYS A 1 96 ? -33.460 -3.263 14.201 1.00 81.38 96 LYS A N 1
ATOM 747 C CA . LYS A 1 96 ? -34.440 -4.357 14.178 1.00 81.38 96 LYS A CA 1
ATOM 748 C C . LYS A 1 96 ? -35.675 -3.987 13.362 1.00 81.38 96 LYS A C 1
ATOM 750 O O . LYS A 1 96 ? -36.120 -4.769 12.522 1.00 81.38 96 LYS A O 1
ATOM 755 N N . GLN A 1 97 ? -36.223 -2.799 13.586 1.00 80.81 97 GLN A N 1
ATOM 756 C CA . GLN A 1 97 ? -37.390 -2.312 12.853 1.00 80.81 97 GLN A CA 1
ATOM 757 C C . GLN A 1 97 ? -37.035 -2.007 11.393 1.00 80.81 97 GLN A C 1
ATOM 759 O O . GLN A 1 97 ? -37.788 -2.372 10.490 1.00 80.81 97 GLN A O 1
ATOM 764 N N . LEU A 1 98 ? -35.836 -1.472 11.136 1.00 80.62 98 LEU A N 1
ATOM 765 C CA . LEU A 1 98 ? -35.306 -1.290 9.785 1.00 80.62 98 LEU A CA 1
ATOM 766 C C . LEU A 1 98 ? -35.204 -2.626 9.031 1.00 80.62 98 LEU A C 1
ATOM 768 O O . LEU A 1 98 ? -35.632 -2.717 7.879 1.00 80.62 98 LEU A O 1
ATOM 772 N N . LYS A 1 99 ? -34.710 -3.684 9.692 1.00 80.69 99 LYS A N 1
ATOM 773 C CA . LYS A 1 99 ? -34.682 -5.049 9.146 1.00 80.69 99 LYS A CA 1
ATOM 774 C C . LYS A 1 99 ? -36.079 -5.516 8.732 1.00 80.69 99 LYS A C 1
ATOM 776 O O . LYS A 1 99 ? -36.237 -6.032 7.627 1.00 80.69 99 LYS A O 1
ATOM 781 N N . ILE A 1 100 ? -37.076 -5.334 9.600 1.00 81.06 100 ILE A N 1
ATOM 782 C CA . ILE A 1 100 ? -38.467 -5.740 9.344 1.00 81.06 100 ILE A CA 1
ATOM 783 C C . ILE A 1 100 ? -39.043 -4.961 8.157 1.00 81.06 100 ILE A C 1
ATOM 785 O O . ILE A 1 100 ? -39.567 -5.562 7.222 1.00 81.06 100 ILE A O 1
ATOM 789 N N . MET A 1 101 ? -38.902 -3.635 8.161 1.00 76.94 101 MET A N 1
ATOM 790 C CA . MET A 1 101 ? -39.440 -2.755 7.121 1.00 76.94 101 MET A CA 1
ATOM 791 C C . MET A 1 101 ? -38.844 -3.020 5.736 1.00 76.94 101 MET A C 1
ATOM 793 O O . MET A 1 101 ? -39.556 -2.973 4.732 1.00 76.94 101 MET A O 1
ATOM 797 N N . LEU A 1 102 ? -37.539 -3.293 5.672 1.00 76.12 102 LEU A N 1
ATOM 798 C CA . LEU A 1 102 ? -36.827 -3.543 4.418 1.00 76.12 102 LEU A CA 1
ATOM 799 C C . LEU A 1 102 ? -36.836 -5.025 4.004 1.00 76.12 102 LEU A C 1
ATOM 801 O O . LEU A 1 102 ? -36.481 -5.349 2.866 1.00 76.12 102 LEU A O 1
ATOM 805 N N . GLY A 1 103 ? -37.264 -5.923 4.897 1.00 74.62 103 GLY A N 1
ATOM 806 C CA . GLY A 1 103 ? -37.250 -7.369 4.681 1.00 74.62 103 GLY A CA 1
ATOM 807 C C . GLY A 1 103 ? -35.835 -7.945 4.571 1.00 74.62 103 GLY A C 1
ATOM 808 O O . GLY A 1 103 ? -35.596 -8.826 3.741 1.00 74.62 103 GLY A O 1
ATOM 809 N N . LEU A 1 104 ? -34.890 -7.418 5.356 1.00 77.81 104 LEU A N 1
ATOM 810 C CA . LEU A 1 104 ? -33.481 -7.826 5.336 1.00 77.81 104 LEU A CA 1
ATOM 811 C C . LEU A 1 104 ? -33.229 -9.039 6.246 1.00 77.81 104 LEU A C 1
ATOM 813 O O . LEU A 1 104 ? -33.959 -9.286 7.206 1.00 77.81 104 LEU A O 1
ATOM 817 N N . SER A 1 105 ? -32.170 -9.802 5.972 1.00 76.88 105 SER A N 1
ATOM 818 C CA . SER A 1 105 ? -31.699 -10.839 6.908 1.00 76.88 105 SER A CA 1
ATOM 819 C C . SER A 1 105 ? -30.890 -10.214 8.049 1.00 76.88 105 SER A C 1
ATOM 821 O O . SER A 1 105 ? -31.101 -10.541 9.218 1.00 76.88 105 SER A O 1
ATOM 823 N N . TYR A 1 106 ? -30.015 -9.273 7.694 1.00 79.38 106 TYR A N 1
ATOM 824 C CA . TYR A 1 106 ? -29.151 -8.493 8.575 1.00 79.38 106 TYR A CA 1
ATOM 825 C C . TYR A 1 106 ? -28.790 -7.161 7.898 1.00 79.38 106 TYR A C 1
ATOM 827 O O . TYR A 1 106 ? -28.999 -6.992 6.694 1.00 79.38 106 TYR A O 1
ATOM 835 N N . SER A 1 107 ? -28.213 -6.254 8.675 1.00 82.00 107 SER A N 1
ATOM 836 C CA . SER A 1 107 ? -27.618 -4.994 8.242 1.00 82.00 107 SER A CA 1
ATOM 837 C C . SER A 1 107 ? -26.119 -5.016 8.534 1.00 82.00 107 SER A C 1
ATOM 839 O O . SER A 1 107 ? -25.693 -5.524 9.571 1.00 82.00 107 SER A O 1
ATOM 841 N N . LEU A 1 108 ? -25.321 -4.465 7.623 1.00 86.00 108 LEU A N 1
ATOM 842 C CA . LEU A 1 108 ? -23.879 -4.306 7.790 1.00 86.00 108 LEU A CA 1
ATOM 843 C C . LEU A 1 108 ? -23.536 -2.821 7.697 1.00 86.00 108 LEU A C 1
ATOM 845 O O . LEU A 1 108 ? -23.809 -2.190 6.678 1.00 86.00 108 LEU A O 1
ATOM 849 N N . VAL A 1 109 ? -22.953 -2.279 8.761 1.00 86.50 109 VAL A N 1
ATOM 850 C CA . VAL A 1 109 ? -22.406 -0.923 8.788 1.00 86.50 109 VAL A CA 1
ATOM 851 C C . VAL A 1 109 ? -20.964 -0.989 8.301 1.00 86.50 109 VAL A C 1
ATOM 853 O O . VAL A 1 109 ? -20.135 -1.661 8.909 1.00 86.50 109 VAL A O 1
ATOM 856 N N . LEU A 1 110 ? -20.677 -0.315 7.192 1.00 89.94 110 LEU A N 1
ATOM 857 C CA . LEU A 1 110 ? -19.328 -0.181 6.652 1.00 89.94 110 LEU A CA 1
ATOM 858 C C . LEU A 1 110 ? -18.850 1.241 6.919 1.00 89.94 110 LEU A C 1
ATOM 860 O O . LEU A 1 110 ? -19.507 2.187 6.485 1.00 89.94 110 LEU A O 1
ATOM 864 N N . ILE A 1 111 ? -17.737 1.380 7.632 1.00 89.50 111 ILE A N 1
ATOM 865 C CA . ILE A 1 111 ? -17.079 2.670 7.850 1.00 89.50 111 ILE A CA 1
ATOM 866 C C . ILE A 1 111 ? -15.702 2.584 7.206 1.00 89.50 111 ILE A C 1
ATOM 868 O O . ILE A 1 111 ? -14.890 1.746 7.593 1.00 89.50 111 ILE A O 1
ATOM 872 N N . ASP A 1 112 ? -15.477 3.397 6.184 1.00 87.62 112 ASP A N 1
ATOM 873 C CA . ASP A 1 112 ? -14.189 3.473 5.499 1.00 87.62 112 ASP A CA 1
ATOM 874 C C . ASP A 1 112 ? -13.338 4.605 6.094 1.00 87.62 112 ASP A C 1
ATOM 876 O O . ASP A 1 112 ? -13.893 5.544 6.665 1.00 87.62 112 ASP A O 1
ATOM 880 N N . GLU A 1 113 ? -12.013 4.500 5.973 1.00 82.56 113 GLU A N 1
ATOM 881 C CA . GLU A 1 113 ? -11.045 5.559 6.324 1.00 82.56 113 GLU A CA 1
ATOM 882 C C . GLU A 1 113 ? -11.213 6.162 7.743 1.00 82.56 113 GLU A C 1
ATOM 884 O O . GLU A 1 113 ? -10.979 7.348 7.972 1.00 82.56 113 GLU A O 1
ATOM 889 N N . CYS A 1 114 ? -11.575 5.346 8.744 1.00 85.31 114 CYS A N 1
ATOM 890 C CA . CYS A 1 114 ? -11.845 5.814 10.113 1.00 85.31 114 CYS A CA 1
ATOM 891 C C . CYS A 1 114 ? -10.690 6.625 10.726 1.00 85.31 114 CYS A C 1
ATOM 893 O O . CYS A 1 114 ? -10.915 7.550 11.500 1.00 85.31 114 CYS A O 1
ATOM 895 N N . SER A 1 115 ? -9.456 6.253 10.398 1.00 83.38 115 SER A N 1
ATOM 896 C CA . SER A 1 115 ? -8.212 6.871 10.868 1.00 83.38 115 SER A CA 1
ATOM 897 C C . SER A 1 115 ? -7.990 8.296 10.358 1.00 83.38 115 SER A C 1
ATOM 899 O O . SER A 1 115 ? -7.181 9.011 10.944 1.00 83.38 115 SER A O 1
ATOM 901 N N . GLU A 1 116 ? -8.682 8.726 9.299 1.00 81.12 116 GLU A N 1
ATOM 902 C CA . GLU A 1 116 ? -8.578 10.098 8.783 1.00 81.12 116 GLU A CA 1
ATOM 903 C C . GLU A 1 116 ? -9.441 11.098 9.566 1.00 81.12 116 GLU A C 1
ATOM 905 O O . GLU A 1 116 ? -9.238 12.310 9.471 1.00 81.12 116 GLU A O 1
ATOM 910 N N . ALA A 1 117 ? -10.392 10.613 10.370 1.00 84.88 117 ALA A N 1
ATOM 911 C CA . ALA A 1 117 ? -11.201 11.472 11.223 1.00 84.88 117 ALA A CA 1
ATOM 912 C C . ALA A 1 117 ? -10.361 12.106 12.348 1.00 84.88 117 ALA A C 1
ATOM 914 O O . ALA A 1 117 ? -9.353 11.547 12.797 1.00 84.88 117 ALA A O 1
ATOM 915 N N . SER A 1 118 ? -10.815 13.258 12.861 1.00 85.62 118 SER A N 1
ATOM 916 C CA . SER A 1 118 ? -10.227 13.855 14.069 1.00 85.62 118 SER A CA 1
ATOM 917 C C . SER A 1 118 ? -10.313 12.884 15.247 1.00 85.62 118 SER A C 1
ATOM 919 O O . SER A 1 118 ? -11.131 11.964 15.242 1.00 85.62 118 SER A O 1
ATOM 921 N N . LYS A 1 119 ? -9.513 13.104 16.296 1.00 87.00 119 LYS A N 1
ATOM 922 C CA . LYS A 1 119 ? -9.556 12.270 17.505 1.00 87.00 119 LYS A CA 1
ATOM 923 C C . LYS A 1 119 ? -10.985 12.144 18.051 1.00 87.00 119 LYS A C 1
ATOM 925 O O . LYS A 1 119 ? -11.425 11.046 18.378 1.00 87.00 119 LYS A O 1
ATOM 930 N N . GLU A 1 120 ? -11.716 13.251 18.108 1.00 84.25 120 GLU A N 1
ATOM 931 C CA . GLU A 1 120 ? -13.108 13.306 18.560 1.00 84.25 120 GLU A CA 1
ATOM 932 C C . GLU A 1 120 ? -14.023 12.507 17.624 1.00 84.25 120 GLU A C 1
ATOM 934 O O . GLU A 1 120 ? -14.843 11.719 18.091 1.00 84.25 120 GLU A O 1
ATOM 939 N N . GLY A 1 121 ? -13.833 12.633 16.307 1.00 87.81 121 GLY A N 1
ATOM 940 C CA . GLY A 1 121 ? -14.561 11.837 15.319 1.00 87.81 121 GLY A CA 1
ATOM 941 C C . GLY A 1 121 ? -14.300 10.336 15.468 1.00 87.81 121 GLY A C 1
ATOM 942 O O . GLY A 1 121 ? -15.242 9.544 15.473 1.00 87.81 121 GLY A O 1
ATOM 943 N N . GLN A 1 122 ? -13.043 9.937 15.675 1.00 90.94 122 GLN A N 1
ATOM 944 C CA . GLN A 1 122 ? -12.670 8.545 15.934 1.00 90.94 122 GLN A CA 1
ATOM 945 C C . GLN A 1 122 ? -13.319 8.018 17.221 1.00 90.94 122 GLN A C 1
ATOM 947 O O . GLN A 1 122 ? -13.851 6.907 17.224 1.00 90.94 122 GLN A O 1
ATOM 952 N N . ILE A 1 123 ? -13.354 8.818 18.295 1.00 89.00 123 ILE A N 1
ATOM 953 C CA . ILE A 1 123 ? -14.036 8.460 19.549 1.00 89.00 123 ILE A CA 1
ATOM 954 C C . ILE A 1 123 ? -15.516 8.149 19.300 1.00 89.00 123 ILE A C 1
ATOM 956 O O . ILE A 1 123 ? -16.011 7.131 19.789 1.00 89.00 123 ILE A O 1
ATOM 960 N N . GLU A 1 124 ? -16.222 8.980 18.532 1.00 86.75 124 GLU A N 1
ATOM 961 C CA . GLU A 1 124 ? -17.640 8.754 18.229 1.00 86.75 124 GLU A CA 1
ATOM 962 C C . GLU A 1 124 ? -17.859 7.542 17.314 1.00 86.75 124 GLU A C 1
ATOM 964 O O . GLU A 1 124 ? -18.772 6.747 17.556 1.00 86.75 124 GLU A O 1
ATOM 969 N N . VAL A 1 125 ? -16.981 7.325 16.328 1.00 89.88 125 VAL A N 1
ATOM 970 C CA . VAL A 1 125 ? -16.992 6.111 15.497 1.00 89.88 125 VAL A CA 1
ATOM 971 C C . VAL A 1 125 ? -16.859 4.870 16.378 1.00 89.88 125 VAL A C 1
ATOM 973 O O . VAL A 1 125 ? -17.724 3.994 16.348 1.00 89.88 125 VAL A O 1
ATOM 976 N N . PHE A 1 126 ? -15.832 4.797 17.227 1.00 90.81 126 PHE A N 1
ATOM 977 C CA . PHE A 1 126 ? -15.627 3.644 18.105 1.00 90.81 126 PHE A CA 1
ATOM 978 C C . PHE A 1 126 ? -16.731 3.495 19.157 1.00 90.81 126 PHE A C 1
ATOM 980 O O . PHE A 1 126 ? -17.056 2.367 19.541 1.00 90.81 126 PHE A O 1
ATOM 987 N N . ARG A 1 127 ? -17.371 4.592 19.583 1.00 87.69 127 ARG A N 1
ATOM 988 C CA . ARG A 1 127 ? -18.546 4.537 20.462 1.00 87.69 127 ARG A CA 1
ATOM 989 C C . ARG A 1 127 ? -19.710 3.856 19.752 1.00 87.69 127 ARG A C 1
ATOM 991 O O . ARG A 1 127 ? -20.290 2.928 20.313 1.00 87.69 127 ARG A O 1
ATOM 998 N N . LEU A 1 128 ? -20.006 4.246 18.511 1.00 86.31 128 LEU A N 1
ATOM 999 C CA . LEU A 1 128 ? -21.026 3.595 17.688 1.00 86.31 128 LEU A CA 1
ATOM 1000 C C . LEU A 1 128 ? -20.729 2.099 17.515 1.00 86.31 128 LEU A C 1
ATOM 1002 O O . LEU A 1 128 ? -21.610 1.274 17.758 1.00 86.31 128 LEU A O 1
ATOM 1006 N N . LEU A 1 129 ? -19.493 1.736 17.159 1.00 89.25 129 LEU A N 1
ATOM 1007 C CA . LEU A 1 129 ? -19.100 0.332 16.990 1.00 89.25 129 LEU A CA 1
ATOM 1008 C C . LEU A 1 129 ? -19.293 -0.473 18.284 1.00 89.25 129 LEU A C 1
ATOM 1010 O O . LEU A 1 129 ? -19.825 -1.585 18.250 1.00 89.25 129 LEU A O 1
ATOM 1014 N N . LYS A 1 130 ? -18.938 0.103 19.440 1.00 86.56 130 LYS A N 1
ATOM 1015 C CA . LYS A 1 130 ? -19.129 -0.549 20.742 1.00 86.56 130 LYS A CA 1
ATOM 1016 C C . LYS A 1 130 ? -20.603 -0.708 21.107 1.00 86.56 130 LYS A C 1
ATOM 1018 O O . LYS A 1 130 ? -20.989 -1.742 21.649 1.00 86.56 130 LYS A O 1
ATOM 1023 N N . LEU A 1 131 ? -21.442 0.273 20.776 1.00 82.62 131 LEU A N 1
ATOM 1024 C CA . LEU A 1 131 ? -22.889 0.177 20.972 1.00 82.62 131 LEU A CA 1
ATOM 1025 C C . LEU A 1 131 ? -23.503 -0.918 20.091 1.00 82.62 131 LEU A C 1
ATOM 1027 O O . LEU A 1 131 ? -24.306 -1.709 20.583 1.00 82.62 131 LEU A O 1
ATOM 1031 N N . ILE A 1 132 ? -23.083 -1.025 18.824 1.00 84.38 132 ILE A N 1
ATOM 1032 C CA . ILE A 1 132 ? -23.495 -2.120 17.931 1.00 84.38 132 ILE A CA 1
ATOM 1033 C C . ILE A 1 132 ? -23.065 -3.472 18.511 1.00 84.38 132 ILE A C 1
ATOM 1035 O O . ILE A 1 132 ? -23.875 -4.396 18.594 1.00 84.38 132 ILE A O 1
ATOM 1039 N N . ARG A 1 133 ? -21.810 -3.583 18.965 1.00 81.00 133 ARG A N 1
ATOM 1040 C CA . ARG A 1 133 ? -21.285 -4.798 19.600 1.00 81.00 133 ARG A CA 1
ATOM 1041 C C . ARG A 1 133 ? -22.080 -5.196 20.844 1.00 81.00 133 ARG A C 1
ATOM 1043 O O . ARG A 1 133 ? -22.315 -6.389 21.033 1.00 81.00 133 ARG A O 1
ATOM 1050 N N . GLY A 1 134 ? -22.472 -4.225 21.671 1.00 76.56 134 GLY A N 1
ATOM 1051 C CA . GLY A 1 134 ? -23.287 -4.431 22.872 1.00 76.56 134 GLY A CA 1
ATOM 1052 C C . GLY A 1 134 ? -24.754 -4.758 22.578 1.00 76.56 134 GLY A C 1
ATOM 1053 O O . GLY A 1 134 ? -25.401 -5.438 23.369 1.00 76.56 134 GLY A O 1
ATOM 1054 N N . ALA A 1 135 ? -25.276 -4.319 21.431 1.00 72.12 135 ALA A N 1
ATOM 1055 C CA . ALA A 1 135 ? -26.619 -4.658 20.964 1.00 72.12 135 ALA A CA 1
ATOM 1056 C C . ALA A 1 135 ? -26.720 -6.085 20.385 1.00 72.12 135 ALA A C 1
ATOM 1058 O O . ALA A 1 135 ? -27.820 -6.643 20.339 1.00 72.12 135 ALA A O 1
ATOM 1059 N N . ALA A 1 136 ? -25.600 -6.667 19.943 1.00 70.75 136 ALA A N 1
ATOM 1060 C CA . ALA A 1 136 ? -25.531 -8.018 19.393 1.00 70.75 136 ALA A CA 1
ATOM 1061 C C . ALA A 1 136 ? -25.464 -9.091 20.499 1.00 70.75 136 ALA A C 1
ATOM 1063 O O . ALA A 1 136 ? -24.692 -8.989 21.453 1.00 70.75 136 ALA A O 1
ATOM 1064 N N . GLY A 1 137 ? -26.265 -10.148 20.353 1.00 67.19 137 GLY A N 1
ATOM 1065 C CA . GLY A 1 137 ? -26.266 -11.310 21.239 1.00 67.19 137 GLY A CA 1
ATOM 1066 C C . GLY A 1 137 ? -25.171 -12.327 20.895 1.00 67.19 137 GLY A C 1
ATOM 1067 O O . GLY A 1 137 ? -24.483 -12.221 19.879 1.00 67.19 137 GLY A O 1
ATOM 1068 N N . ALA A 1 138 ? -25.022 -13.350 21.742 1.00 67.31 138 ALA A N 1
ATOM 1069 C CA . ALA A 1 138 ? -24.077 -14.449 21.510 1.00 67.31 138 ALA A CA 1
ATOM 1070 C C . ALA A 1 138 ? -24.504 -15.383 20.359 1.00 67.31 138 ALA A C 1
ATOM 1072 O O . ALA A 1 138 ? -23.661 -16.035 19.747 1.00 67.31 138 ALA A O 1
ATOM 1073 N N . ASP A 1 139 ? -25.802 -15.443 20.053 1.00 72.38 139 ASP A N 1
ATOM 1074 C CA . ASP A 1 139 ? -26.333 -16.250 18.957 1.00 72.38 139 ASP A CA 1
ATOM 1075 C C . ASP A 1 139 ? -26.240 -15.489 17.626 1.00 72.38 139 ASP A C 1
ATOM 1077 O O . ASP A 1 139 ? -27.005 -14.559 17.356 1.00 72.38 139 ASP A O 1
ATOM 1081 N N . ILE A 1 140 ? -25.310 -15.919 16.768 1.00 68.62 140 ILE A N 1
ATOM 1082 C CA . ILE A 1 140 ? -25.105 -15.365 15.423 1.00 68.62 140 ILE A CA 1
ATOM 1083 C C . ILE A 1 140 ? -26.387 -15.413 14.582 1.00 68.62 140 ILE A C 1
ATOM 1085 O O . ILE A 1 140 ? -26.600 -14.505 13.785 1.00 68.62 140 ILE A O 1
ATOM 1089 N N . GLN A 1 141 ? -27.257 -16.412 14.767 1.00 71.19 141 GLN A N 1
ATOM 1090 C CA . GLN A 1 141 ? -28.501 -16.534 13.994 1.00 71.19 141 GLN A CA 1
ATOM 1091 C C . GLN A 1 141 ? -29.542 -15.476 14.381 1.00 71.19 141 GLN A C 1
ATOM 1093 O O . GLN A 1 141 ? -30.451 -15.175 13.605 1.00 71.19 141 GLN A O 1
ATOM 1098 N N . GLN A 1 142 ? -29.412 -14.896 15.576 1.00 72.75 142 GLN A N 1
ATOM 1099 C CA . GLN A 1 142 ? -30.295 -13.842 16.075 1.00 72.75 142 GLN A CA 1
ATOM 1100 C C . GLN A 1 142 ? -29.737 -12.443 15.827 1.00 72.75 142 GLN A C 1
ATOM 1102 O O . GLN A 1 142 ? -30.483 -11.466 15.909 1.00 72.75 142 GLN A O 1
ATOM 1107 N N . ASN A 1 143 ? -28.453 -12.335 15.488 1.00 78.69 143 ASN A N 1
ATOM 1108 C CA . ASN A 1 143 ? -27.824 -11.064 15.176 1.00 78.69 143 ASN A CA 1
ATOM 1109 C C . ASN A 1 143 ? -28.287 -10.553 13.807 1.00 78.69 143 ASN A C 1
ATOM 1111 O O . ASN A 1 143 ? -28.349 -11.270 12.813 1.00 78.69 143 ASN A O 1
ATOM 1115 N N . TYR A 1 144 ? -28.642 -9.275 13.764 1.00 80.12 144 TYR A N 1
ATOM 1116 C CA . TYR A 1 144 ? -29.125 -8.598 12.559 1.00 80.12 144 TYR A CA 1
ATOM 1117 C C . TYR A 1 144 ? -28.367 -7.306 12.273 1.00 80.12 144 TYR A C 1
ATOM 1119 O O . TYR A 1 144 ? -28.757 -6.565 11.374 1.00 80.12 144 TYR A O 1
ATOM 1127 N N . LEU A 1 145 ? -27.303 -7.029 13.024 1.00 85.12 145 LEU A N 1
ATOM 1128 C CA . LEU A 1 145 ? -26.467 -5.858 12.846 1.00 85.12 145 LEU A CA 1
ATOM 1129 C C . LEU A 1 145 ? -25.006 -6.247 13.044 1.00 85.12 145 LEU A C 1
ATOM 1131 O O . LEU A 1 145 ? -24.641 -6.805 14.076 1.00 85.12 145 LEU A O 1
ATOM 1135 N N . TYR A 1 146 ? -24.195 -5.939 12.044 1.00 86.38 146 TYR A N 1
ATOM 1136 C CA . TYR A 1 146 ? -22.755 -6.153 12.032 1.00 86.38 146 TYR A CA 1
ATOM 1137 C C . TYR A 1 146 ? -22.065 -4.860 11.622 1.00 86.38 146 TYR A C 1
ATOM 1139 O O . TYR A 1 146 ? -22.690 -3.982 11.021 1.00 86.38 146 TYR A O 1
ATOM 1147 N N . PHE A 1 147 ? -20.770 -4.760 11.899 1.00 89.06 147 PHE A N 1
ATOM 1148 C CA . PHE A 1 147 ? -19.948 -3.667 11.405 1.00 89.06 147 PHE A CA 1
ATOM 1149 C C . PHE A 1 147 ? -18.631 -4.182 10.830 1.00 89.06 147 PHE A C 1
ATOM 1151 O O . PHE A 1 147 ? -18.114 -5.209 11.266 1.00 89.06 147 PHE A O 1
ATOM 1158 N N . VAL A 1 148 ? -18.089 -3.435 9.874 1.00 90.75 148 VAL A N 1
ATOM 1159 C CA . VAL A 1 148 ? -16.694 -3.514 9.440 1.00 90.75 148 VAL A CA 1
ATOM 1160 C C . VAL A 1 148 ? -16.188 -2.084 9.318 1.00 90.75 148 VAL A C 1
ATOM 1162 O O . VAL A 1 148 ? -16.848 -1.236 8.720 1.00 90.75 148 VAL A O 1
ATOM 1165 N N . ALA A 1 149 ? -15.028 -1.828 9.910 1.00 89.25 149 ALA A N 1
ATOM 1166 C CA . ALA A 1 149 ? -14.370 -0.534 9.874 1.00 89.25 149 ALA A CA 1
ATOM 1167 C C . ALA A 1 149 ? -12.973 -0.693 9.269 1.00 89.25 149 ALA A C 1
ATOM 1169 O O . ALA A 1 149 ? -12.213 -1.559 9.709 1.00 89.25 149 ALA A O 1
ATOM 1170 N N . ALA A 1 150 ? -12.645 0.122 8.271 1.00 88.12 150 ALA A N 1
ATOM 1171 C CA . ALA A 1 150 ? -11.303 0.202 7.719 1.00 88.12 150 ALA A CA 1
ATOM 1172 C C . ALA A 1 150 ? -10.501 1.255 8.494 1.00 88.12 150 ALA A C 1
ATOM 1174 O O . ALA A 1 150 ? -10.897 2.415 8.591 1.00 88.12 150 ALA A O 1
ATOM 1175 N N . VAL A 1 151 ? -9.378 0.830 9.072 1.00 80.56 151 VAL A N 1
ATOM 1176 C CA . VAL A 1 151 ? -8.468 1.671 9.861 1.00 80.56 151 VAL A CA 1
ATOM 1177 C C . VAL A 1 151 ? -7.066 1.558 9.269 1.00 80.56 151 VAL A C 1
ATOM 1179 O O . VAL A 1 151 ? -6.489 0.471 9.235 1.00 80.56 151 VAL A O 1
ATOM 1182 N N . TYR A 1 152 ? -6.523 2.661 8.752 1.00 75.50 152 TYR A N 1
ATOM 1183 C CA . TYR A 1 152 ? -5.150 2.711 8.249 1.00 75.50 152 TYR A CA 1
ATOM 1184 C C . TYR A 1 152 ? -4.587 4.148 8.212 1.00 75.50 152 TYR A C 1
ATOM 1186 O O . TYR A 1 152 ? -5.230 5.032 7.648 1.00 75.50 152 TYR A O 1
ATOM 1194 N N . PRO A 1 153 ? -3.375 4.402 8.731 1.00 69.81 153 PRO A N 1
ATOM 1195 C CA . PRO A 1 153 ? -2.486 3.443 9.382 1.00 69.81 153 PRO A CA 1
ATOM 1196 C C . PRO A 1 153 ? -2.855 3.208 10.866 1.00 69.81 153 PRO A C 1
ATOM 1198 O O . PRO A 1 153 ? -3.512 4.057 11.483 1.00 69.81 153 PRO A O 1
ATOM 1201 N N . PRO A 1 154 ? -2.464 2.066 11.467 1.00 71.88 154 PRO A N 1
ATOM 1202 C CA . PRO A 1 154 ? -2.734 1.773 12.878 1.00 71.88 154 PRO A CA 1
ATOM 1203 C C . PRO A 1 154 ? -2.260 2.870 13.840 1.00 71.88 154 PRO A C 1
ATOM 1205 O O . PRO A 1 154 ? -2.927 3.145 14.831 1.00 71.88 154 PRO A O 1
ATOM 1208 N N . GLU A 1 155 ? -1.147 3.533 13.531 1.00 72.69 155 GLU A N 1
ATOM 1209 C CA . GLU A 1 155 ? -0.533 4.586 14.345 1.00 72.69 155 GLU A CA 1
ATOM 1210 C C . GLU A 1 155 ? -1.332 5.894 14.343 1.00 72.69 155 GLU A C 1
ATOM 1212 O O . GLU A 1 155 ? -1.222 6.677 15.285 1.00 72.69 155 GLU A O 1
ATOM 1217 N N . ALA A 1 156 ? -2.144 6.128 13.308 1.00 76.12 156 ALA A N 1
ATOM 1218 C CA . ALA A 1 156 ? -3.078 7.254 13.240 1.00 76.12 156 ALA A CA 1
ATOM 1219 C C . ALA A 1 156 ? -4.452 6.916 13.849 1.00 76.12 156 ALA A C 1
ATOM 1221 O O . ALA A 1 156 ? -5.315 7.787 13.963 1.00 76.12 156 ALA A O 1
ATOM 1222 N N . THR A 1 157 ? -4.666 5.654 14.235 1.00 85.38 157 THR A N 1
ATOM 1223 C CA . THR A 1 157 ? -5.939 5.186 14.782 1.00 85.38 157 THR A CA 1
ATOM 1224 C C . THR A 1 157 ? -5.934 5.294 16.306 1.00 85.38 157 THR A C 1
ATOM 1226 O O . THR A 1 157 ? -5.194 4.594 16.997 1.00 85.38 157 THR A O 1
ATOM 1229 N N . TYR A 1 158 ? -6.792 6.153 16.849 1.00 88.94 158 TYR A N 1
ATOM 1230 C CA . TYR A 1 158 ? -6.996 6.320 18.279 1.00 88.94 158 TYR A CA 1
ATOM 1231 C C . TYR A 1 158 ? -8.118 5.409 18.781 1.00 88.94 158 TYR A C 1
ATOM 1233 O O . TYR A 1 158 ? -9.296 5.662 18.535 1.00 88.94 158 TYR A O 1
ATOM 1241 N N . TYR A 1 159 ? -7.756 4.373 19.538 1.00 89.88 159 TYR A N 1
ATOM 1242 C CA . TYR A 1 159 ? -8.719 3.522 20.235 1.00 89.88 159 TYR A CA 1
ATOM 1243 C C . TYR A 1 159 ? -9.044 4.114 21.618 1.00 89.88 159 TYR A C 1
ATOM 1245 O O . TYR A 1 159 ? -8.129 4.243 22.438 1.00 89.88 159 TYR A O 1
ATOM 1253 N N . PRO A 1 160 ? -10.314 4.461 21.909 1.00 90.31 160 PRO A N 1
ATOM 1254 C CA . PRO A 1 160 ? -10.688 5.074 23.182 1.00 90.31 160 PRO A CA 1
ATOM 1255 C C . PRO A 1 160 ? -10.349 4.199 24.391 1.00 90.31 160 PRO A C 1
ATOM 1257 O O . PRO A 1 160 ? -10.563 2.984 24.372 1.00 90.31 160 PRO A O 1
ATOM 1260 N N . SER A 1 161 ? -9.842 4.814 25.458 1.00 88.50 161 SER A N 1
ATOM 1261 C CA . SER A 1 161 ? -9.471 4.128 26.696 1.00 88.50 161 SER A CA 1
ATOM 1262 C C . SER A 1 161 ? -9.650 5.019 27.920 1.00 88.50 161 SER A C 1
ATOM 1264 O O . SER A 1 161 ? -9.157 6.146 27.981 1.00 88.50 161 SER A O 1
ATOM 1266 N N . LYS A 1 162 ? -10.252 4.463 28.976 1.00 84.69 162 LYS A N 1
ATOM 1267 C CA . LYS A 1 162 ? -10.368 5.114 30.289 1.00 84.69 162 LYS A CA 1
ATOM 1268 C C . LYS A 1 162 ? -9.008 5.456 30.899 1.00 84.69 162 LYS A C 1
ATOM 1270 O O . LYS A 1 162 ? -8.914 6.418 31.654 1.00 84.69 162 LYS A O 1
ATOM 1275 N N . LEU A 1 163 ? -7.947 4.718 30.554 1.00 85.38 163 LEU A N 1
ATOM 1276 C CA . LEU A 1 163 ? -6.577 5.035 30.988 1.00 85.38 163 LEU A CA 1
ATOM 1277 C C . LEU A 1 163 ? -6.061 6.353 30.389 1.00 85.38 163 LEU A C 1
ATOM 1279 O O . LEU A 1 163 ? -5.182 6.984 30.968 1.00 85.38 163 LEU A O 1
ATOM 1283 N N . HIS A 1 164 ? -6.612 6.769 29.249 1.00 83.81 164 HIS A N 1
ATOM 1284 C CA . HIS A 1 164 ? -6.288 8.022 28.569 1.00 83.81 164 HIS A CA 1
ATOM 1285 C C . HIS A 1 164 ? -7.322 9.129 28.833 1.00 83.81 164 HIS A C 1
ATOM 1287 O O . HIS A 1 164 ? -7.236 10.197 28.231 1.00 83.81 164 HIS A O 1
ATOM 1293 N N . GLY A 1 165 ? -8.263 8.901 29.758 1.00 81.94 165 GLY A N 1
ATOM 1294 C CA . GLY A 1 165 ? -9.283 9.875 30.150 1.00 81.94 165 GLY A CA 1
ATOM 1295 C C . GLY A 1 165 ? -10.573 9.836 29.326 1.00 81.94 165 GLY A C 1
ATOM 1296 O O . GLY A 1 165 ? -11.420 10.705 29.515 1.00 81.94 165 GLY A O 1
ATOM 1297 N N . ASP A 1 166 ? -10.756 8.848 28.444 1.00 86.19 166 ASP A N 1
ATOM 1298 C CA . ASP A 1 166 ? -12.004 8.702 27.688 1.00 86.19 166 ASP A CA 1
ATOM 1299 C C . ASP A 1 166 ? -13.131 8.098 28.539 1.00 86.19 166 ASP A C 1
ATOM 1301 O O . ASP A 1 166 ? -12.909 7.410 29.539 1.00 86.19 166 ASP A O 1
ATOM 1305 N N . SER A 1 167 ? -14.378 8.293 28.105 1.00 80.81 167 SER A N 1
ATOM 1306 C CA . SER A 1 167 ? -15.561 7.784 28.812 1.00 80.81 167 SER A CA 1
ATOM 1307 C C . SER A 1 167 ? -15.727 6.256 28.739 1.00 80.81 167 SER A C 1
ATOM 1309 O O . SER A 1 167 ? -16.443 5.670 29.557 1.00 80.81 167 SER A O 1
ATOM 1311 N N . PHE A 1 168 ? -15.055 5.579 27.801 1.00 84.69 168 PHE A N 1
ATOM 1312 C CA . PHE A 1 168 ? -15.164 4.135 27.583 1.00 84.69 168 PHE A CA 1
ATOM 1313 C C . PHE A 1 168 ? -13.866 3.520 27.034 1.00 84.69 168 PHE A C 1
ATOM 1315 O O . PHE A 1 168 ? -12.975 4.231 26.584 1.00 84.69 168 PHE A O 1
ATOM 1322 N N . ASN A 1 169 ? -13.780 2.185 27.072 1.00 84.94 169 ASN A N 1
ATOM 1323 C CA . ASN A 1 169 ? -12.695 1.418 26.450 1.00 84.94 169 ASN A CA 1
ATOM 1324 C C . ASN A 1 169 ? -13.172 0.807 25.134 1.00 84.94 169 ASN A C 1
ATOM 1326 O O . ASN A 1 169 ? -14.254 0.221 25.119 1.00 84.94 169 ASN A O 1
ATOM 1330 N N . PHE A 1 170 ? -12.361 0.849 24.085 1.00 88.44 170 PHE A N 1
ATOM 1331 C CA . PHE A 1 170 ? -12.520 0.020 22.893 1.00 88.44 170 PHE A CA 1
ATOM 1332 C C . PHE A 1 170 ? -11.315 -0.917 22.765 1.00 88.44 170 PHE A C 1
ATOM 1334 O O . PHE A 1 170 ? -10.197 -0.480 22.504 1.00 88.44 170 PHE A O 1
ATOM 1341 N N . GLU A 1 171 ? -11.533 -2.211 22.976 1.00 85.62 171 GLU A N 1
ATOM 1342 C CA . GLU A 1 171 ? -10.485 -3.223 23.069 1.00 85.62 171 GLU A CA 1
ATOM 1343 C C . GLU A 1 171 ? -10.521 -4.146 21.849 1.00 85.62 171 GLU A C 1
ATOM 1345 O O . GLU A 1 171 ? -11.425 -4.971 21.686 1.00 85.62 171 GLU A O 1
ATOM 1350 N N . LEU A 1 172 ? -9.504 -4.045 20.991 1.00 83.81 172 LEU A N 1
ATOM 1351 C CA . LEU A 1 172 ? -9.313 -4.989 19.888 1.00 83.81 172 LEU A CA 1
ATOM 1352 C C . LEU A 1 172 ? -9.170 -6.420 20.435 1.00 83.81 172 LEU A C 1
ATOM 1354 O O . LEU A 1 172 ? -8.499 -6.653 21.438 1.00 83.81 172 LEU A O 1
ATOM 1358 N N . GLY A 1 173 ? -9.807 -7.385 19.777 1.00 79.25 173 GLY A N 1
ATOM 1359 C CA . GLY A 1 173 ? -9.923 -8.777 20.220 1.00 79.25 173 GLY A CA 1
ATOM 1360 C C . GLY A 1 173 ? -11.152 -9.053 21.092 1.00 79.25 173 GLY A C 1
ATOM 1361 O O . GLY A 1 173 ? -11.733 -10.130 20.977 1.00 79.25 173 GLY A O 1
ATOM 1362 N N . ASN A 1 174 ? -11.594 -8.077 21.893 1.00 80.88 174 ASN A N 1
ATOM 1363 C CA . ASN A 1 174 ? -12.794 -8.195 22.728 1.00 80.88 174 ASN A CA 1
ATOM 1364 C C . ASN A 1 174 ? -14.023 -7.577 22.041 1.00 80.88 174 ASN A C 1
ATOM 1366 O O . ASN A 1 174 ? -15.077 -8.211 21.930 1.00 80.88 174 ASN A O 1
ATOM 1370 N N . ASP A 1 175 ? -13.876 -6.343 21.556 1.00 83.88 175 ASP A N 1
ATOM 1371 C CA . ASP A 1 175 ? -14.941 -5.582 20.900 1.00 83.88 175 ASP A CA 1
ATOM 1372 C C . ASP A 1 175 ? -15.004 -5.847 19.387 1.00 83.88 175 ASP A C 1
ATOM 1374 O O . ASP A 1 175 ? -16.093 -5.852 18.812 1.00 83.88 175 ASP A O 1
ATOM 1378 N N . ALA A 1 176 ? -13.859 -6.105 18.746 1.00 86.75 176 ALA A N 1
ATOM 1379 C CA . ALA A 1 176 ? -13.758 -6.382 17.312 1.00 86.75 176 ALA A CA 1
ATOM 1380 C C . ALA A 1 176 ? -12.563 -7.288 16.982 1.00 86.75 176 ALA A C 1
ATOM 1382 O O . ALA A 1 176 ? -11.496 -7.157 17.583 1.00 86.75 176 ALA A O 1
ATOM 1383 N N . SER A 1 177 ? -12.715 -8.166 15.989 1.00 83.12 177 SER A N 1
ATOM 1384 C CA . SER A 1 177 ? -11.574 -8.807 15.328 1.00 83.12 177 SER A CA 1
ATOM 1385 C C . SER A 1 177 ? -10.933 -7.838 14.333 1.00 83.12 177 SER A C 1
ATOM 1387 O O . SER A 1 177 ? -11.617 -6.987 13.765 1.00 83.12 177 SER A O 1
ATOM 1389 N N . VAL A 1 178 ? -9.624 -7.967 14.112 1.00 78.12 178 VAL A N 1
ATOM 1390 C CA . VAL A 1 178 ? -8.884 -7.108 13.179 1.00 78.12 178 VAL A CA 1
ATOM 1391 C C . VAL A 1 178 ? -8.179 -7.967 12.141 1.00 78.12 178 VAL A C 1
ATOM 1393 O O . VAL A 1 178 ? -7.251 -8.707 12.476 1.00 78.12 178 VAL A O 1
ATOM 1396 N N . ASP A 1 179 ? -8.581 -7.804 10.884 1.00 73.44 179 ASP A N 1
ATOM 1397 C CA . ASP A 1 179 ? -7.983 -8.464 9.727 1.00 73.44 179 ASP A CA 1
ATOM 1398 C C . ASP A 1 179 ? -7.253 -7.442 8.856 1.00 73.44 179 ASP A C 1
ATOM 1400 O O . ASP A 1 179 ? -7.728 -6.329 8.642 1.00 73.44 179 ASP A O 1
ATOM 1404 N N . TYR A 1 180 ? -6.072 -7.817 8.365 1.00 69.12 180 TYR A N 1
ATOM 1405 C CA . TYR A 1 180 ? -5.216 -6.935 7.574 1.00 69.12 180 TYR A CA 1
ATOM 1406 C C . TYR A 1 180 ? -5.268 -7.391 6.125 1.00 69.12 180 TYR A C 1
ATOM 1408 O O . TYR A 1 180 ? -4.871 -8.508 5.799 1.00 69.12 180 TYR A O 1
ATOM 1416 N N . LEU A 1 181 ? -5.764 -6.510 5.262 1.00 70.88 181 LEU A N 1
ATOM 1417 C CA . LEU A 1 181 ? -5.996 -6.785 3.849 1.00 70.88 181 LEU A CA 1
ATOM 1418 C C . LEU A 1 181 ? -4.913 -6.110 2.998 1.00 70.88 181 LEU A C 1
ATOM 1420 O O . LEU A 1 181 ? -5.203 -5.214 2.212 1.00 70.88 181 LEU A O 1
ATOM 1424 N N . GLN A 1 182 ? -3.653 -6.523 3.158 1.00 69.81 182 GLN A N 1
ATOM 1425 C CA . GLN A 1 182 ? -2.576 -6.138 2.239 1.00 69.81 182 GLN A CA 1
ATOM 1426 C C . GLN A 1 182 ? -2.020 -7.385 1.556 1.00 69.81 182 GLN A C 1
ATOM 1428 O O . GLN A 1 182 ? -1.657 -8.356 2.218 1.00 69.81 182 GLN A O 1
ATOM 1433 N N . LEU A 1 183 ? -1.950 -7.355 0.224 1.00 81.12 183 LEU A N 1
ATOM 1434 C CA . LEU A 1 183 ? -1.289 -8.402 -0.544 1.00 81.12 183 LEU A CA 1
ATOM 1435 C C . LEU A 1 183 ? 0.229 -8.247 -0.376 1.00 81.12 183 LEU A C 1
ATOM 1437 O O . LEU A 1 183 ? 0.826 -7.322 -0.923 1.00 81.12 183 LEU A O 1
ATOM 1441 N N . ASP A 1 184 ? 0.838 -9.130 0.409 1.00 83.12 184 ASP A N 1
ATOM 1442 C CA . ASP A 1 184 ? 2.274 -9.108 0.691 1.00 83.12 184 ASP A CA 1
ATOM 1443 C C . ASP A 1 184 ? 3.080 -9.565 -0.537 1.00 83.12 184 ASP A C 1
ATOM 1445 O O . ASP A 1 184 ? 2.800 -10.609 -1.130 1.00 83.12 184 ASP A O 1
ATOM 1449 N N . GLU A 1 185 ? 4.098 -8.786 -0.906 1.00 86.62 185 GLU A N 1
ATOM 1450 C CA . GLU A 1 185 ? 5.015 -9.040 -2.023 1.00 86.62 185 GLU A CA 1
ATOM 1451 C C . GLU A 1 185 ? 5.773 -10.375 -1.932 1.00 86.62 185 GLU A C 1
ATOM 1453 O O . GLU A 1 185 ? 6.319 -10.863 -2.928 1.00 86.62 185 GLU A O 1
ATOM 1458 N N . ASN A 1 186 ? 5.799 -10.976 -0.743 1.00 85.25 186 ASN A N 1
ATOM 1459 C CA . ASN A 1 186 ? 6.444 -12.253 -0.474 1.00 85.25 186 ASN A CA 1
ATOM 1460 C C . ASN A 1 186 ? 5.537 -13.466 -0.729 1.00 85.25 186 ASN A C 1
ATOM 1462 O O . ASN A 1 186 ? 6.040 -14.593 -0.730 1.00 85.25 186 ASN A O 1
ATOM 1466 N N . LEU A 1 187 ? 4.234 -13.266 -0.958 1.00 85.62 187 LEU A N 1
ATOM 1467 C CA . LEU A 1 187 ? 3.302 -14.355 -1.265 1.00 85.62 187 LEU A CA 1
ATOM 1468 C C . LEU A 1 187 ? 3.630 -15.004 -2.615 1.00 85.62 187 LEU A C 1
ATOM 1470 O O . LEU A 1 187 ? 4.073 -14.351 -3.565 1.00 85.62 187 LEU A O 1
ATOM 1474 N N . GLU A 1 188 ? 3.405 -16.313 -2.713 1.00 85.06 188 GLU A N 1
ATOM 1475 C CA . GLU A 1 188 ? 3.655 -17.061 -3.950 1.00 85.06 188 GLU A CA 1
ATOM 1476 C C . GLU A 1 188 ? 2.694 -16.624 -5.063 1.00 85.06 188 GLU A C 1
ATOM 1478 O O . GLU A 1 188 ? 3.090 -16.521 -6.224 1.00 85.06 188 GLU A O 1
ATOM 1483 N N . GLU A 1 189 ? 1.468 -16.261 -4.691 1.00 89.38 189 GLU A N 1
ATOM 1484 C CA . GLU A 1 189 ? 0.395 -15.833 -5.581 1.00 89.38 189 GLU A CA 1
ATOM 1485 C C . GLU A 1 189 ? 0.444 -14.339 -5.942 1.00 89.38 189 GLU A C 1
ATOM 1487 O O . GLU A 1 189 ? -0.446 -13.843 -6.631 1.00 89.38 189 GLU A O 1
ATOM 1492 N N . TYR A 1 190 ? 1.465 -13.594 -5.502 1.00 92.88 190 TYR A N 1
ATOM 1493 C CA . TYR A 1 190 ? 1.524 -12.143 -5.710 1.00 92.88 190 TYR A CA 1
ATOM 1494 C C . TYR A 1 190 ? 1.442 -11.762 -7.197 1.00 92.88 190 TYR A C 1
ATOM 1496 O O . TYR A 1 190 ? 0.593 -10.970 -7.607 1.00 92.88 190 TYR A O 1
ATOM 1504 N N . GLU A 1 191 ? 2.283 -12.364 -8.042 1.00 94.19 191 GLU A N 1
ATOM 1505 C CA . GLU A 1 191 ? 2.259 -12.095 -9.485 1.00 94.19 191 GLU A CA 1
ATOM 1506 C C . GLU A 1 191 ? 1.014 -12.671 -10.162 1.00 94.19 191 GLU A C 1
ATOM 1508 O O . GLU A 1 191 ? 0.445 -12.033 -11.050 1.00 94.19 191 GLU A O 1
ATOM 1513 N N . SER A 1 192 ? 0.556 -13.852 -9.735 1.00 94.19 192 SER A N 1
ATOM 1514 C CA . SER A 1 192 ? -0.625 -14.483 -10.328 1.00 94.19 192 SER A CA 1
ATOM 1515 C C . SER A 1 192 ? -1.890 -13.669 -10.057 1.00 94.19 192 SER A C 1
ATOM 1517 O O . SER A 1 192 ? -2.748 -13.585 -10.935 1.00 94.19 192 SER A O 1
ATOM 1519 N N . PHE A 1 193 ? -1.975 -12.984 -8.913 1.00 95.12 193 PHE A N 1
ATOM 1520 C CA . PHE A 1 193 ? -3.034 -12.024 -8.619 1.00 95.12 193 PHE A CA 1
ATOM 1521 C C . PHE A 1 193 ? -3.077 -10.884 -9.649 1.00 95.12 193 PHE A C 1
ATOM 1523 O O . PHE A 1 193 ? -4.127 -10.644 -10.250 1.00 95.12 193 PHE A O 1
ATOM 1530 N N . PHE A 1 194 ? -1.952 -10.200 -9.894 1.00 95.88 194 PHE A N 1
ATOM 1531 C CA . PHE A 1 194 ? -1.905 -9.080 -10.845 1.00 95.88 194 PHE A CA 1
ATOM 1532 C C . PHE A 1 194 ? -2.071 -9.532 -12.296 1.00 95.88 194 PHE A C 1
ATOM 1534 O O . PHE A 1 194 ? -2.741 -8.851 -13.073 1.00 95.88 194 PHE A O 1
ATOM 1541 N N . SER A 1 195 ? -1.532 -10.699 -12.652 1.00 94.69 195 SER A N 1
ATOM 1542 C CA . SER A 1 195 ? -1.762 -11.309 -13.962 1.00 94.69 195 SER A CA 1
ATOM 1543 C C . SER A 1 195 ? -3.254 -11.587 -14.175 1.00 94.69 195 SER A C 1
ATOM 1545 O O . SER A 1 195 ? -3.864 -11.064 -15.109 1.00 94.69 195 SER A O 1
ATOM 1547 N N . ALA A 1 196 ? -3.898 -12.287 -13.235 1.00 93.19 196 ALA A N 1
ATOM 1548 C CA . ALA A 1 196 ? -5.322 -12.600 -13.313 1.00 93.19 196 ALA A CA 1
ATOM 1549 C C . ALA A 1 196 ? -6.206 -11.342 -13.326 1.00 93.19 196 ALA A C 1
ATOM 1551 O O . ALA A 1 196 ? -7.231 -11.318 -14.015 1.00 93.19 196 ALA A O 1
ATOM 1552 N N . LEU A 1 197 ? -5.827 -10.296 -12.581 1.00 92.94 197 LEU A N 1
ATOM 1553 C CA . LEU A 1 197 ? -6.495 -8.994 -12.609 1.00 92.94 197 LEU A CA 1
ATOM 1554 C C . LEU A 1 197 ? -6.458 -8.387 -14.020 1.00 92.94 197 LEU A C 1
ATOM 1556 O O . LEU A 1 197 ? -7.501 -7.970 -14.531 1.00 92.94 197 LEU A O 1
ATOM 1560 N N . THR A 1 198 ? -5.287 -8.374 -14.658 1.00 91.25 198 THR A N 1
ATOM 1561 C CA . THR A 1 198 ? -5.091 -7.857 -16.020 1.00 91.25 198 THR A CA 1
ATOM 1562 C C . THR A 1 198 ? -5.878 -8.659 -17.049 1.00 91.25 198 THR A C 1
ATOM 1564 O O . THR A 1 198 ? -6.688 -8.093 -17.781 1.00 91.25 198 THR A O 1
ATOM 1567 N N . GLU A 1 199 ? -5.738 -9.983 -17.055 1.00 89.25 199 GLU A N 1
ATOM 1568 C CA . GLU A 1 199 ? -6.431 -10.868 -17.999 1.00 89.25 199 GLU A CA 1
ATOM 1569 C C . GLU A 1 199 ? -7.957 -10.787 -17.878 1.00 89.25 199 GLU A C 1
ATOM 1571 O O . GLU A 1 199 ? -8.689 -10.845 -18.868 1.00 89.25 199 GLU A O 1
ATOM 1576 N N . LYS A 1 200 ? -8.488 -10.671 -16.652 1.00 87.56 200 LYS A N 1
ATOM 1577 C CA . LYS A 1 200 ? -9.932 -10.476 -16.443 1.00 87.56 200 LYS A CA 1
ATOM 1578 C C . LYS A 1 200 ? -10.403 -9.147 -17.027 1.00 87.56 200 LYS A C 1
ATOM 1580 O O . LYS A 1 200 ? -11.454 -9.119 -17.665 1.00 87.56 200 LYS A O 1
ATOM 1585 N N . ARG A 1 201 ? -9.634 -8.066 -16.855 1.00 86.62 201 ARG A N 1
ATOM 1586 C CA . ARG A 1 201 ? -9.969 -6.764 -17.454 1.00 86.62 201 ARG A CA 1
ATOM 1587 C C . ARG A 1 201 ? -9.892 -6.794 -18.974 1.00 86.62 201 ARG A C 1
ATOM 1589 O O . ARG A 1 201 ? -10.802 -6.280 -19.612 1.00 86.62 201 ARG A O 1
ATOM 1596 N N . LEU A 1 202 ? -8.869 -7.423 -19.551 1.00 83.50 202 LEU A N 1
ATOM 1597 C CA . LEU A 1 202 ? -8.752 -7.559 -21.005 1.00 83.50 202 LEU A CA 1
ATOM 1598 C C . LEU A 1 202 ? -9.927 -8.331 -21.598 1.00 83.50 202 LEU A C 1
ATOM 1600 O O . LEU A 1 202 ? -10.530 -7.874 -22.563 1.00 83.50 202 LEU A O 1
ATOM 1604 N N . ARG A 1 203 ? -10.307 -9.457 -20.984 1.00 81.12 203 ARG A N 1
ATOM 1605 C CA . ARG A 1 203 ? -11.483 -10.233 -21.408 1.00 81.12 203 ARG A CA 1
ATOM 1606 C C . ARG A 1 203 ? -12.781 -9.439 -21.294 1.00 81.12 203 ARG A C 1
ATOM 1608 O O . ARG A 1 203 ? -13.634 -9.547 -22.167 1.00 81.12 203 ARG A O 1
ATOM 1615 N N . TYR A 1 204 ? -12.928 -8.637 -20.239 1.00 81.06 204 TYR A N 1
ATOM 1616 C CA . TYR A 1 204 ? -14.093 -7.767 -20.076 1.00 81.06 204 TYR A CA 1
ATOM 1617 C C . TYR A 1 204 ? -14.164 -6.681 -21.160 1.00 81.06 204 TYR A C 1
ATOM 1619 O O . TYR A 1 204 ? -15.228 -6.450 -21.726 1.00 81.06 204 TYR A O 1
ATOM 1627 N N . LEU A 1 205 ? -13.039 -6.026 -21.462 1.00 73.50 205 LEU A N 1
ATOM 1628 C CA . LEU A 1 205 ? -12.978 -4.929 -22.432 1.00 73.50 205 LEU A CA 1
ATOM 1629 C C . LEU A 1 205 ? -13.034 -5.408 -23.884 1.00 73.50 205 LEU A C 1
ATOM 1631 O O . LEU A 1 205 ? -13.578 -4.715 -24.739 1.00 73.50 205 LEU A O 1
ATOM 1635 N N . GLY A 1 206 ? -12.458 -6.571 -24.174 1.00 64.81 206 GLY A N 1
ATOM 1636 C CA . GLY A 1 206 ? -12.266 -7.027 -25.542 1.00 64.81 206 GLY A CA 1
ATOM 1637 C C . GLY A 1 206 ? -13.451 -7.739 -26.178 1.00 64.81 206 GLY A C 1
ATOM 1638 O O . GLY A 1 206 ? -13.382 -8.059 -27.367 1.00 64.81 206 GLY A O 1
ATOM 1639 N N . GLY A 1 207 ? -14.503 -8.062 -25.416 1.00 56.78 207 GLY A N 1
ATOM 1640 C CA . GLY A 1 207 ? -15.442 -9.103 -25.840 1.00 56.78 207 GLY A CA 1
ATOM 1641 C C . GLY A 1 207 ? -14.681 -10.356 -26.303 1.00 56.78 207 GLY A C 1
ATOM 1642 O O . GLY A 1 207 ? -13.510 -10.547 -25.979 1.00 56.78 207 GLY A O 1
ATOM 1643 N N . ASN A 1 208 ? -15.286 -11.199 -27.133 1.00 50.47 208 ASN A N 1
ATOM 1644 C CA . ASN A 1 208 ? -14.607 -12.373 -27.705 1.00 50.47 208 ASN A CA 1
ATOM 1645 C C . ASN A 1 208 ? -13.441 -12.034 -28.684 1.00 50.47 208 ASN A C 1
ATOM 1647 O O . ASN A 1 208 ? -13.067 -12.895 -29.476 1.00 50.47 208 ASN A O 1
ATOM 1651 N N . GLY A 1 209 ? -12.893 -10.807 -28.694 1.00 50.28 209 GLY A N 1
ATOM 1652 C CA . GLY A 1 209 ? -12.055 -10.272 -29.778 1.00 50.28 209 GLY A CA 1
ATOM 1653 C C . GLY A 1 209 ? -10.667 -9.721 -29.419 1.00 50.28 209 GLY A C 1
ATOM 1654 O O . GLY A 1 209 ? -9.978 -9.274 -30.330 1.00 50.28 209 GLY A O 1
ATOM 1655 N N . PHE A 1 210 ? -10.215 -9.745 -28.158 1.00 49.91 210 PHE A N 1
ATOM 1656 C CA . PHE A 1 210 ? -8.808 -9.428 -27.834 1.00 49.91 210 PHE A CA 1
ATOM 1657 C C . PHE A 1 210 ? -7.930 -10.692 -27.862 1.00 49.91 210 PHE A C 1
ATOM 1659 O O . PHE A 1 210 ? -8.219 -11.667 -27.163 1.00 49.91 210 PHE A O 1
ATOM 1666 N N . GLY A 1 211 ? -6.857 -10.652 -28.661 1.00 52.50 211 GLY A N 1
ATOM 1667 C CA . GLY A 1 211 ? -5.898 -11.746 -28.859 1.00 52.50 211 GLY A CA 1
ATOM 1668 C C . GLY A 1 211 ? -6.317 -12.744 -29.948 1.00 52.50 211 GLY A C 1
ATOM 1669 O O . GLY A 1 211 ? -7.501 -12.896 -30.262 1.00 52.50 211 GLY A O 1
ATOM 1670 N N . VAL A 1 212 ? -5.347 -13.459 -30.529 1.00 45.09 212 VAL A N 1
ATOM 1671 C CA . VAL A 1 212 ? -5.615 -14.603 -31.419 1.00 45.09 212 VAL A CA 1
ATOM 1672 C C . VAL A 1 212 ? -6.318 -15.685 -30.586 1.00 45.09 212 VAL A C 1
ATOM 1674 O O . VAL A 1 212 ? -5.677 -16.434 -29.858 1.00 45.09 212 VAL A O 1
ATOM 1677 N N . GLY A 1 213 ? -7.655 -15.723 -30.635 1.00 51.72 213 GLY A N 1
ATOM 1678 C CA . GLY A 1 213 ? -8.486 -16.670 -29.879 1.00 51.72 213 GLY A CA 1
ATOM 1679 C C . GLY A 1 213 ? -9.245 -16.112 -28.662 1.00 51.72 213 GLY A C 1
ATOM 1680 O O . GLY A 1 213 ? -9.766 -16.912 -27.885 1.00 51.72 213 GLY A O 1
ATOM 1681 N N . GLY A 1 214 ? -9.338 -14.787 -28.474 1.00 53.66 214 GLY A N 1
ATOM 1682 C CA . GLY A 1 214 ? -10.257 -14.173 -27.493 1.00 53.66 214 GLY A CA 1
ATOM 1683 C C . GLY A 1 214 ? -9.872 -14.348 -26.015 1.00 53.66 214 GLY A C 1
ATOM 1684 O O . GLY A 1 214 ? -10.722 -14.256 -25.128 1.00 53.66 214 GLY A O 1
ATOM 1685 N N . ARG A 1 215 ? -8.600 -14.640 -25.727 1.00 61.00 215 ARG A N 1
ATOM 1686 C CA . ARG A 1 215 ? -8.076 -14.893 -24.377 1.00 61.00 215 ARG A CA 1
ATOM 1687 C C . ARG A 1 215 ? -6.998 -13.866 -24.037 1.00 61.00 215 ARG A C 1
ATOM 1689 O O . ARG A 1 215 ? -5.849 -14.252 -23.922 1.00 61.00 215 ARG A O 1
ATOM 1696 N N . GLY A 1 216 ? -7.350 -12.585 -23.921 1.00 70.25 216 GLY A N 1
ATOM 1697 C CA . GLY A 1 216 ? -6.376 -11.529 -23.612 1.00 70.25 216 GLY A CA 1
ATOM 1698 C C . GLY A 1 216 ? -5.433 -11.911 -22.460 1.00 70.25 216 GLY A C 1
ATOM 1699 O O . GLY A 1 216 ? -5.908 -12.127 -21.341 1.00 70.25 216 GLY A O 1
ATOM 1700 N N . THR A 1 217 ? -4.133 -12.019 -22.747 1.00 84.56 217 THR A N 1
ATOM 1701 C CA . THR A 1 217 ? -3.077 -12.397 -21.792 1.00 84.56 217 THR A CA 1
ATOM 1702 C C . THR A 1 217 ? -2.206 -11.199 -21.416 1.00 84.56 217 THR A C 1
ATOM 1704 O O . THR A 1 217 ? -2.269 -10.137 -22.037 1.00 84.56 217 THR A O 1
ATOM 1707 N N . ILE A 1 218 ? -1.355 -11.352 -20.394 1.00 88.94 218 ILE A N 1
ATOM 1708 C CA . ILE A 1 218 ? -0.333 -10.342 -20.070 1.00 88.94 218 ILE A CA 1
ATOM 1709 C C . ILE A 1 218 ? 0.614 -10.080 -21.254 1.00 88.94 218 ILE A C 1
ATOM 1711 O O . ILE A 1 218 ? 0.991 -8.930 -21.490 1.00 88.94 218 ILE A O 1
ATOM 1715 N N . ASP A 1 219 ? 0.916 -11.110 -22.048 1.00 88.19 219 ASP A N 1
ATOM 1716 C CA . ASP A 1 219 ? 1.802 -11.011 -23.209 1.00 88.19 219 ASP A CA 1
ATOM 1717 C C . ASP A 1 219 ? 1.212 -10.130 -24.307 1.00 88.19 219 ASP A C 1
ATOM 1719 O O . ASP A 1 219 ? 1.959 -9.604 -25.126 1.00 88.19 219 ASP A O 1
ATOM 1723 N N . ASP A 1 220 ? -0.105 -9.925 -24.343 1.00 84.94 220 ASP A N 1
ATOM 1724 C CA . ASP A 1 220 ? -0.733 -9.021 -25.308 1.00 84.94 220 ASP A CA 1
ATOM 1725 C C . ASP A 1 220 ? -0.432 -7.545 -24.999 1.00 84.94 220 ASP A C 1
ATOM 1727 O O . ASP A 1 220 ? -0.432 -6.717 -25.911 1.00 84.94 220 ASP A O 1
ATOM 1731 N N . ILE A 1 221 ? -0.141 -7.207 -23.735 1.00 89.69 221 ILE A N 1
ATOM 1732 C CA . ILE A 1 221 ? 0.107 -5.828 -23.288 1.00 89.69 221 ILE A CA 1
ATOM 1733 C C . ILE A 1 221 ? 1.599 -5.533 -23.131 1.00 89.69 221 ILE A C 1
ATOM 1735 O O . ILE A 1 221 ? 2.032 -4.431 -23.469 1.00 89.69 221 ILE A O 1
ATOM 1739 N N . PHE A 1 222 ? 2.381 -6.468 -22.592 1.00 94.38 222 PHE A N 1
ATOM 1740 C CA . PHE A 1 222 ? 3.776 -6.229 -22.214 1.00 94.38 222 PHE A CA 1
ATOM 1741 C C . PHE A 1 222 ? 4.763 -6.764 -23.247 1.00 94.38 222 PHE A C 1
ATOM 1743 O O . PHE A 1 222 ? 4.569 -7.825 -23.833 1.00 94.38 222 PHE A O 1
ATOM 1750 N N . ASP A 1 223 ? 5.862 -6.039 -23.452 1.00 92.88 223 ASP A N 1
ATOM 1751 C CA . ASP A 1 223 ? 6.953 -6.494 -24.322 1.00 92.88 223 ASP A CA 1
ATOM 1752 C C . ASP A 1 223 ? 7.835 -7.580 -23.683 1.00 92.88 223 ASP A C 1
ATOM 1754 O O . ASP A 1 223 ? 8.611 -8.236 -24.379 1.00 92.88 223 ASP A O 1
ATOM 1758 N N . SER A 1 224 ? 7.743 -7.747 -22.361 1.00 94.00 224 SER A N 1
ATOM 1759 C CA . SER A 1 224 ? 8.592 -8.633 -21.573 1.00 94.00 224 SER A CA 1
ATOM 1760 C C . SER A 1 224 ? 8.010 -8.916 -20.184 1.00 94.00 224 SER A C 1
ATOM 1762 O O . SER A 1 224 ? 7.404 -8.044 -19.553 1.00 94.00 224 SER A O 1
ATOM 1764 N N . ASP A 1 225 ? 8.335 -10.089 -19.631 1.00 94.56 225 ASP A N 1
ATOM 1765 C CA . ASP A 1 225 ? 8.059 -10.440 -18.228 1.00 94.56 225 ASP A CA 1
ATOM 1766 C C . ASP A 1 225 ? 8.632 -9.418 -17.246 1.00 94.56 225 ASP A C 1
ATOM 1768 O O . ASP A 1 225 ? 8.087 -9.191 -16.164 1.00 94.56 225 ASP A O 1
ATOM 1772 N N . LYS A 1 226 ? 9.756 -8.791 -17.613 1.00 95.94 226 LYS A N 1
ATOM 1773 C CA . LYS A 1 226 ? 10.413 -7.767 -16.802 1.00 95.94 226 LYS A CA 1
ATOM 1774 C C . LYS A 1 226 ? 9.516 -6.543 -16.624 1.00 95.94 226 LYS A C 1
ATOM 1776 O O . LYS A 1 226 ? 9.428 -6.036 -15.507 1.00 95.94 226 LYS A O 1
ATOM 1781 N N . ALA A 1 227 ? 8.855 -6.084 -17.689 1.00 96.81 227 ALA A N 1
ATOM 1782 C CA . ALA A 1 227 ? 7.941 -4.946 -17.623 1.00 96.81 227 ALA A CA 1
ATOM 1783 C C . ALA A 1 227 ? 6.755 -5.250 -16.695 1.00 96.81 227 ALA A C 1
ATOM 1785 O O . ALA A 1 227 ? 6.467 -4.462 -15.791 1.00 96.81 227 ALA A O 1
ATOM 1786 N N . PHE A 1 228 ? 6.149 -6.433 -16.842 1.00 97.19 228 PHE A N 1
ATOM 1787 C CA . PHE A 1 228 ? 5.081 -6.898 -15.956 1.00 97.19 228 PHE A CA 1
ATOM 1788 C C . PHE A 1 228 ? 5.538 -7.002 -14.491 1.00 97.19 228 PHE A C 1
ATOM 1790 O O . PHE A 1 228 ? 4.881 -6.461 -13.604 1.00 97.19 228 PHE A O 1
ATOM 1797 N N . THR A 1 229 ? 6.690 -7.636 -14.242 1.00 97.06 229 THR A N 1
ATOM 1798 C CA . THR A 1 229 ? 7.254 -7.822 -12.893 1.00 97.06 229 THR A CA 1
ATOM 1799 C C . THR A 1 229 ? 7.439 -6.474 -12.195 1.00 97.06 229 THR A C 1
ATOM 1801 O O . THR A 1 229 ? 7.004 -6.292 -11.061 1.00 97.06 229 THR A O 1
ATOM 1804 N N . ILE A 1 230 ? 8.052 -5.495 -12.871 1.00 97.69 230 ILE A N 1
ATOM 1805 C CA . ILE A 1 230 ? 8.272 -4.166 -12.286 1.00 97.69 230 ILE A CA 1
ATOM 1806 C C . ILE A 1 230 ? 6.930 -3.493 -11.984 1.00 97.69 230 ILE A C 1
ATOM 1808 O O . ILE A 1 230 ? 6.767 -2.956 -10.891 1.00 97.69 230 ILE A O 1
ATOM 1812 N N . ALA A 1 231 ? 5.956 -3.564 -12.896 1.00 97.56 231 ALA A N 1
ATOM 1813 C CA . ALA A 1 231 ? 4.627 -2.992 -12.687 1.00 97.56 231 ALA A CA 1
ATOM 1814 C C . ALA A 1 231 ? 3.915 -3.604 -11.467 1.00 97.56 231 ALA A C 1
ATOM 1816 O O . ALA A 1 231 ? 3.403 -2.880 -10.616 1.00 97.56 231 ALA A O 1
ATOM 1817 N N . ALA A 1 232 ? 3.916 -4.936 -11.359 1.00 97.19 232 ALA A N 1
ATOM 1818 C CA . ALA A 1 232 ? 3.263 -5.661 -10.273 1.00 97.19 232 ALA A CA 1
ATOM 1819 C C . ALA A 1 232 ? 3.918 -5.368 -8.916 1.00 97.19 232 ALA A C 1
ATOM 1821 O O . ALA A 1 232 ? 3.228 -5.091 -7.938 1.00 97.19 232 ALA A O 1
ATOM 1822 N N . TYR A 1 233 ? 5.248 -5.384 -8.832 1.00 97.06 233 TYR A N 1
ATOM 1823 C CA . TYR A 1 233 ? 5.947 -5.161 -7.563 1.00 97.06 233 TYR A CA 1
ATOM 1824 C C . TYR A 1 233 ? 5.947 -3.695 -7.124 1.00 97.06 233 TYR A C 1
ATOM 1826 O O . TYR A 1 233 ? 5.737 -3.418 -5.949 1.00 97.06 233 TYR A O 1
ATOM 1834 N N . THR A 1 234 ? 6.077 -2.736 -8.043 1.00 96.94 234 THR A N 1
ATOM 1835 C CA . THR A 1 234 ? 5.958 -1.305 -7.693 1.00 96.94 234 THR A CA 1
ATOM 1836 C C . THR A 1 234 ? 4.522 -0.897 -7.337 1.00 96.94 234 THR A C 1
ATOM 1838 O O . THR A 1 234 ? 4.310 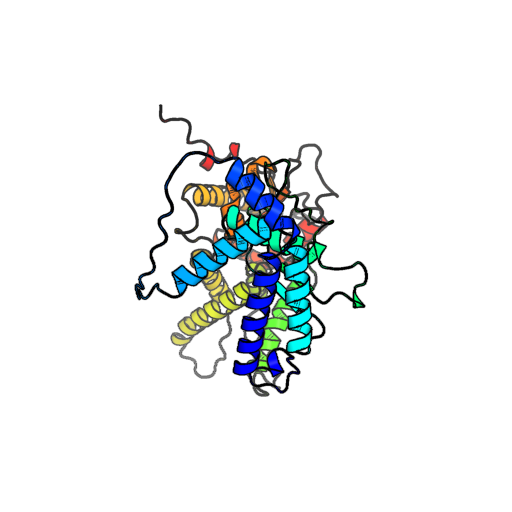0.114 -6.668 1.00 96.94 234 THR A O 1
ATOM 1841 N N . ALA A 1 235 ? 3.518 -1.716 -7.663 1.00 95.19 235 ALA A N 1
ATOM 1842 C CA . ALA A 1 235 ? 2.180 -1.555 -7.099 1.00 95.19 235 ALA A CA 1
ATOM 1843 C C . ALA A 1 235 ? 2.114 -1.845 -5.586 1.00 95.19 235 ALA A C 1
ATOM 1845 O O . ALA A 1 235 ? 1.161 -1.415 -4.940 1.00 95.19 235 ALA A O 1
ATOM 1846 N N . ASN A 1 236 ? 3.107 -2.547 -5.024 1.00 92.31 236 ASN A N 1
ATOM 1847 C CA . ASN A 1 236 ? 3.258 -2.831 -3.594 1.00 92.31 236 ASN A CA 1
ATOM 1848 C C . ASN A 1 236 ? 1.994 -3.438 -2.943 1.00 92.31 236 ASN A C 1
ATOM 1850 O O . ASN A 1 236 ? 1.551 -3.021 -1.872 1.00 92.31 236 ASN A O 1
ATOM 1854 N N . GLY A 1 237 ? 1.365 -4.383 -3.645 1.00 90.06 237 GLY A N 1
ATOM 1855 C CA . GLY A 1 237 ? 0.145 -5.062 -3.214 1.00 90.06 237 GLY A CA 1
ATOM 1856 C C . GLY A 1 237 ? -1.145 -4.263 -3.401 1.00 90.06 237 GLY A C 1
ATOM 1857 O O . GLY A 1 237 ? -2.204 -4.752 -3.019 1.00 90.06 237 GLY A O 1
ATOM 1858 N N . ILE A 1 238 ? -1.088 -3.063 -3.992 1.00 90.75 238 ILE A N 1
ATOM 1859 C CA . ILE A 1 238 ? -2.231 -2.150 -4.129 1.00 90.75 238 ILE A CA 1
ATOM 1860 C C . ILE A 1 238 ? -2.806 -2.231 -5.557 1.00 90.75 238 ILE A C 1
ATOM 1862 O O . ILE A 1 238 ? -2.211 -1.689 -6.496 1.00 90.75 238 ILE A O 1
ATOM 1866 N N . PRO A 1 239 ? -4.000 -2.829 -5.763 1.00 92.69 239 PRO A N 1
ATOM 1867 C CA . PRO A 1 239 ? -4.585 -2.989 -7.097 1.00 92.69 239 PRO A CA 1
ATOM 1868 C C . PRO A 1 239 ? -4.852 -1.660 -7.808 1.00 92.69 239 PRO A C 1
ATOM 1870 O O . PRO A 1 239 ? -4.636 -1.557 -9.014 1.00 92.69 239 PRO A O 1
ATOM 1873 N N . ARG A 1 240 ? -5.287 -0.629 -7.066 1.00 91.88 240 ARG A N 1
ATOM 1874 C CA . ARG A 1 240 ? -5.498 0.724 -7.609 1.00 91.88 240 ARG A CA 1
ATOM 1875 C C . ARG A 1 240 ? -4.206 1.278 -8.215 1.00 91.88 240 ARG A C 1
ATOM 1877 O O . ARG A 1 240 ? -4.216 1.677 -9.375 1.00 91.88 240 ARG A O 1
ATOM 1884 N N . ARG A 1 241 ? -3.095 1.216 -7.473 1.00 94.12 241 ARG A N 1
ATOM 1885 C CA . ARG A 1 241 ? -1.787 1.702 -7.930 1.00 94.12 241 ARG A CA 1
ATOM 1886 C C . ARG A 1 241 ? -1.293 0.942 -9.157 1.00 94.12 241 ARG A C 1
ATOM 1888 O O . ARG A 1 241 ? -0.787 1.555 -10.088 1.00 94.12 241 ARG A O 1
ATOM 1895 N N . TYR A 1 242 ? -1.482 -0.377 -9.193 1.00 96.38 242 TYR A N 1
ATOM 1896 C CA . TYR A 1 242 ? -1.154 -1.169 -10.380 1.00 96.38 242 TYR A CA 1
ATOM 1897 C C . TYR A 1 242 ? -1.875 -0.640 -11.626 1.00 96.38 242 TYR A C 1
ATOM 1899 O O . TYR A 1 242 ? -1.242 -0.391 -12.645 1.00 96.38 242 TYR A O 1
ATOM 1907 N N . ILE A 1 243 ? -3.185 -0.393 -11.532 1.00 94.94 243 ILE A N 1
ATOM 1908 C CA . ILE A 1 243 ? -3.982 0.143 -12.646 1.00 94.94 243 ILE A CA 1
ATOM 1909 C C . ILE A 1 243 ? -3.511 1.547 -13.046 1.00 94.94 243 ILE A C 1
ATOM 1911 O O . ILE A 1 243 ? -3.464 1.850 -14.235 1.00 94.94 243 ILE A O 1
ATOM 1915 N N . GLU A 1 244 ? -3.148 2.395 -12.082 1.00 95.75 244 GLU A N 1
ATOM 1916 C CA . GLU A 1 244 ? -2.585 3.726 -12.345 1.00 95.75 244 GLU A CA 1
ATOM 1917 C C . GLU A 1 244 ? -1.258 3.639 -13.108 1.00 95.75 244 GLU A C 1
ATOM 1919 O O . GLU A 1 244 ? -1.090 4.330 -14.114 1.00 95.75 244 GLU A O 1
ATOM 1924 N N . ILE A 1 245 ? -0.355 2.742 -12.692 1.00 97.56 245 ILE A N 1
ATOM 1925 C CA . ILE A 1 245 ? 0.903 2.464 -13.398 1.00 97.56 245 ILE A CA 1
ATOM 1926 C C . ILE A 1 245 ? 0.610 1.985 -14.822 1.00 97.56 245 ILE A C 1
ATOM 1928 O O . ILE A 1 245 ? 1.204 2.502 -15.764 1.00 97.56 245 ILE A O 1
ATOM 1932 N N . LEU A 1 246 ? -0.325 1.044 -15.006 1.00 95.69 246 LEU A N 1
ATOM 1933 C CA . LEU A 1 246 ? -0.689 0.550 -16.339 1.00 95.69 246 LEU A CA 1
ATOM 1934 C C . LEU A 1 246 ? -1.258 1.650 -17.231 1.00 95.69 246 LEU A C 1
ATOM 1936 O O . LEU A 1 246 ? -0.872 1.748 -18.393 1.00 95.69 246 LEU A O 1
ATOM 1940 N N . LYS A 1 247 ? -2.156 2.482 -16.696 1.00 95.38 247 LYS A N 1
ATOM 1941 C CA . LYS A 1 247 ? -2.733 3.605 -17.435 1.00 95.38 247 LYS A CA 1
ATOM 1942 C C . LYS A 1 247 ? -1.635 4.570 -17.876 1.00 95.38 247 LYS A C 1
ATOM 1944 O O . LYS A 1 247 ? -1.557 4.899 -19.053 1.00 95.38 247 LYS A O 1
ATOM 1949 N N . GLN A 1 248 ? -0.773 4.993 -16.955 1.00 97.38 248 GLN A N 1
ATOM 1950 C CA . GLN A 1 248 ? 0.293 5.936 -17.279 1.00 97.38 248 GLN A CA 1
ATOM 1951 C C . GLN A 1 248 ? 1.313 5.328 -18.253 1.00 97.38 248 GLN A C 1
ATOM 1953 O O . GLN A 1 248 ? 1.799 6.013 -19.147 1.00 97.38 248 GLN A O 1
ATOM 1958 N N . ALA A 1 249 ? 1.616 4.037 -18.128 1.00 97.25 249 ALA A N 1
ATOM 1959 C CA . ALA A 1 249 ? 2.512 3.352 -19.050 1.00 97.25 249 ALA A CA 1
ATOM 1960 C C . ALA A 1 249 ? 1.902 3.203 -20.448 1.00 97.25 249 ALA A C 1
ATOM 1962 O O . ALA A 1 249 ? 2.616 3.317 -21.441 1.00 97.25 249 ALA A O 1
ATOM 1963 N N . TYR A 1 250 ? 0.586 3.009 -20.538 1.00 94.06 250 TYR A N 1
ATOM 1964 C CA . TYR A 1 250 ? -0.140 3.065 -21.801 1.00 94.06 250 TYR A CA 1
ATOM 1965 C C . TYR A 1 250 ? -0.106 4.474 -22.416 1.00 94.06 250 TYR A C 1
ATOM 1967 O O . TYR A 1 250 ? 0.157 4.606 -23.608 1.00 94.06 250 TYR A O 1
ATOM 1975 N N . ASP A 1 251 ? -0.292 5.525 -21.613 1.00 94.81 251 ASP A N 1
ATOM 1976 C CA . ASP A 1 251 ? -0.191 6.916 -22.075 1.00 94.81 251 ASP A CA 1
ATOM 1977 C C . ASP A 1 251 ? 1.231 7.216 -22.612 1.00 94.81 251 ASP A C 1
ATOM 1979 O O . ASP A 1 251 ? 1.390 7.797 -23.690 1.00 94.81 251 ASP A O 1
ATOM 1983 N N . ASN A 1 252 ? 2.272 6.730 -21.923 1.00 94.94 252 ASN A N 1
ATOM 1984 C CA . ASN A 1 252 ? 3.673 6.824 -22.356 1.00 94.94 252 ASN A CA 1
ATOM 1985 C C . ASN A 1 252 ? 3.933 6.041 -23.658 1.00 94.94 252 ASN A C 1
ATOM 1987 O O . ASN A 1 252 ? 4.556 6.557 -24.590 1.00 94.94 252 ASN A O 1
ATOM 1991 N N . LEU A 1 253 ? 3.411 4.811 -23.751 1.00 93.88 253 LEU A N 1
ATOM 1992 C CA . LEU A 1 253 ? 3.452 3.992 -24.963 1.00 93.88 253 LEU A CA 1
ATOM 1993 C C . LEU A 1 253 ? 2.794 4.725 -26.135 1.00 93.88 253 LEU A C 1
ATOM 1995 O O . LEU A 1 253 ? 3.355 4.739 -27.227 1.00 93.88 253 LEU A O 1
ATOM 1999 N N . HIS A 1 254 ? 1.631 5.341 -25.922 1.00 90.31 254 HIS A N 1
ATOM 2000 C CA . HIS A 1 254 ? 0.907 6.060 -26.963 1.00 90.31 254 HIS A CA 1
ATOM 2001 C C . HIS A 1 254 ? 1.736 7.226 -27.515 1.00 90.31 254 HIS A C 1
ATOM 2003 O O . HIS A 1 254 ? 1.886 7.357 -28.728 1.00 90.31 254 HIS A O 1
ATOM 2009 N N . GLN A 1 255 ? 2.367 8.015 -26.639 1.00 90.38 255 GLN A N 1
ATOM 2010 C CA . GLN A 1 255 ? 3.281 9.086 -27.049 1.00 90.38 255 GLN A CA 1
ATOM 2011 C C . GLN A 1 255 ? 4.481 8.557 -27.846 1.00 90.38 255 GLN A C 1
ATOM 2013 O O . GLN A 1 255 ? 4.848 9.130 -28.872 1.00 90.38 255 GLN A O 1
ATOM 2018 N N . ARG A 1 256 ? 5.069 7.436 -27.412 1.00 88.00 256 ARG A N 1
ATOM 2019 C CA . ARG A 1 256 ? 6.171 6.771 -28.121 1.00 88.00 256 ARG A CA 1
ATOM 2020 C C . ARG A 1 256 ? 5.738 6.238 -29.489 1.00 88.00 256 ARG A C 1
ATOM 2022 O O . ARG A 1 256 ? 6.487 6.361 -30.456 1.00 88.00 256 ARG A O 1
ATOM 2029 N N . ALA A 1 257 ? 4.536 5.674 -29.576 1.00 85.62 257 ALA A N 1
ATOM 2030 C CA . ALA A 1 257 ? 3.972 5.095 -30.790 1.00 85.62 257 ALA A CA 1
ATOM 2031 C C . ALA A 1 257 ? 3.679 6.147 -31.870 1.00 85.62 257 ALA A C 1
ATOM 2033 O O . ALA A 1 257 ? 3.891 5.861 -33.043 1.00 85.62 257 ALA A O 1
ATOM 2034 N N . ILE A 1 258 ? 3.289 7.377 -31.501 1.00 82.50 258 ILE A N 1
ATOM 2035 C CA . ILE A 1 258 ? 3.099 8.490 -32.457 1.00 82.50 258 ILE A CA 1
ATOM 2036 C C . ILE A 1 258 ? 4.376 8.758 -33.280 1.00 82.50 258 ILE A C 1
ATOM 2038 O O . ILE A 1 258 ? 4.299 9.153 -34.443 1.00 82.50 258 ILE A O 1
ATOM 2042 N N . GLY A 1 259 ? 5.558 8.517 -32.704 1.00 72.06 259 GLY A N 1
ATOM 2043 C CA . GLY A 1 259 ? 6.843 8.676 -33.389 1.00 72.06 259 GLY A CA 1
ATOM 2044 C C . GLY A 1 259 ? 7.237 7.517 -34.314 1.00 72.06 259 GLY A C 1
ATOM 2045 O O . GLY A 1 259 ? 8.196 7.656 -35.075 1.00 72.06 259 GLY A O 1
ATOM 2046 N N . ILE A 1 260 ? 6.531 6.383 -34.268 1.00 75.06 260 ILE A N 1
ATOM 2047 C CA . ILE A 1 260 ? 6.868 5.159 -35.005 1.00 75.06 260 ILE A CA 1
ATOM 2048 C C . ILE A 1 260 ? 5.982 5.080 -36.256 1.00 75.06 260 ILE A C 1
ATOM 2050 O O . ILE A 1 260 ? 4.770 4.917 -36.176 1.00 75.06 260 ILE A O 1
ATOM 2054 N N . LYS A 1 261 ? 6.594 5.225 -37.439 1.00 57.59 261 LYS A N 1
ATOM 2055 C CA . LYS A 1 261 ? 5.898 5.308 -38.742 1.00 57.59 261 LYS A CA 1
ATOM 2056 C C . LYS A 1 261 ? 5.541 3.953 -39.373 1.00 57.59 261 LYS A C 1
ATOM 2058 O O . LYS A 1 261 ? 5.006 3.932 -40.480 1.00 57.59 261 LYS A O 1
ATOM 2063 N N . GLU A 1 262 ? 5.857 2.832 -38.729 1.00 61.22 262 GLU A N 1
ATOM 2064 C CA . GLU A 1 262 ? 5.629 1.503 -39.305 1.00 61.22 262 GLU A CA 1
ATOM 2065 C C . GLU A 1 262 ? 4.162 1.081 -39.158 1.00 61.22 262 GLU A C 1
ATOM 2067 O O . GLU A 1 262 ? 3.676 0.765 -38.072 1.00 61.22 262 GLU A O 1
ATOM 2072 N N . GLN A 1 263 ? 3.434 1.090 -40.277 1.00 59.66 263 GLN A N 1
ATOM 2073 C CA . GLN A 1 263 ? 2.051 0.625 -40.328 1.00 59.66 263 GLN A CA 1
ATOM 2074 C C . GLN A 1 263 ? 1.982 -0.885 -40.052 1.00 59.66 263 GLN A C 1
ATOM 2076 O O . GLN A 1 263 ? 2.635 -1.678 -40.724 1.00 59.66 263 GLN A O 1
ATOM 2081 N N . GLY A 1 264 ? 1.147 -1.278 -39.085 1.00 66.00 264 GLY A N 1
ATOM 2082 C CA . GLY A 1 264 ? 0.811 -2.680 -38.809 1.00 66.00 264 GLY A CA 1
ATOM 2083 C C . GLY A 1 264 ? 1.594 -3.352 -37.677 1.00 66.00 264 GLY A C 1
ATOM 2084 O O . GLY A 1 264 ? 1.296 -4.501 -37.355 1.00 66.00 264 GLY A O 1
ATOM 2085 N N . GLN A 1 265 ? 2.548 -2.669 -37.034 1.00 75.56 265 GLN A N 1
ATOM 2086 C CA . GLN A 1 265 ? 3.249 -3.230 -35.877 1.00 75.56 265 GLN A CA 1
ATOM 2087 C C . GLN A 1 265 ? 2.422 -3.061 -34.592 1.00 75.56 265 GLN A C 1
ATOM 2089 O O . GLN A 1 265 ? 2.049 -1.949 -34.219 1.00 75.56 265 GLN A O 1
ATOM 2094 N N . ILE A 1 266 ? 2.159 -4.164 -33.882 1.00 79.06 266 ILE A N 1
ATOM 2095 C CA . ILE A 1 266 ? 1.606 -4.117 -32.521 1.00 79.06 266 ILE A CA 1
ATOM 2096 C C . ILE A 1 266 ? 2.734 -3.705 -31.575 1.00 79.06 266 ILE A C 1
ATOM 2098 O O . ILE A 1 266 ? 3.696 -4.449 -31.384 1.00 79.06 266 ILE A O 1
ATOM 2102 N N . ILE A 1 267 ? 2.612 -2.520 -30.981 1.00 87.00 267 ILE A N 1
ATOM 2103 C CA . ILE A 1 267 ? 3.582 -1.994 -30.018 1.00 87.00 267 ILE A CA 1
ATOM 2104 C C . ILE A 1 267 ? 3.052 -2.257 -28.610 1.00 87.00 267 ILE A C 1
ATOM 2106 O O . ILE A 1 267 ? 1.911 -1.927 -28.294 1.00 87.00 267 ILE A O 1
ATOM 2110 N N . LYS A 1 268 ? 3.898 -2.851 -27.770 1.00 92.00 268 LYS A N 1
ATOM 2111 C CA . LYS A 1 268 ? 3.575 -3.239 -26.394 1.00 92.00 268 LYS A CA 1
ATOM 2112 C C . LYS A 1 268 ? 4.239 -2.307 -25.382 1.00 92.00 268 LYS A C 1
ATOM 2114 O O . LYS A 1 268 ? 5.216 -1.618 -25.703 1.00 92.00 268 LYS A O 1
ATOM 2119 N N . ILE A 1 269 ? 3.703 -2.294 -24.164 1.00 95.44 269 ILE A N 1
ATOM 2120 C CA . ILE A 1 269 ? 4.242 -1.542 -23.031 1.00 95.44 269 ILE A CA 1
ATOM 2121 C C . ILE A 1 269 ? 5.620 -2.102 -22.693 1.00 95.44 269 ILE A C 1
ATOM 2123 O O . ILE A 1 269 ? 5.765 -3.286 -22.382 1.00 95.44 269 ILE A O 1
ATOM 2127 N N . SER A 1 270 ? 6.620 -1.228 -22.746 1.00 95.81 270 SER A N 1
ATOM 2128 C CA . SER A 1 270 ? 8.005 -1.563 -22.450 1.00 95.81 270 SER A CA 1
ATOM 2129 C C . SER A 1 270 ? 8.379 -1.303 -21.004 1.00 95.81 270 SER A C 1
ATOM 2131 O O . SER A 1 270 ? 7.711 -0.552 -20.289 1.00 95.81 270 SER A O 1
ATOM 2133 N N . VAL A 1 271 ? 9.522 -1.854 -20.587 1.00 96.69 271 VAL A N 1
ATOM 2134 C CA . VAL A 1 271 ? 10.121 -1.530 -19.284 1.00 96.69 271 VAL A CA 1
ATOM 2135 C C . VAL A 1 271 ? 10.237 -0.016 -19.105 1.00 96.69 271 VAL A C 1
ATOM 2137 O O . VAL A 1 271 ? 9.820 0.488 -18.072 1.00 96.69 271 VAL A O 1
ATOM 2140 N N . ARG A 1 272 ? 10.714 0.727 -20.115 1.00 95.88 272 ARG A N 1
ATOM 2141 C CA . ARG A 1 272 ? 10.887 2.191 -20.028 1.00 95.88 272 ARG A CA 1
ATOM 2142 C C . ARG A 1 272 ? 9.570 2.931 -19.797 1.00 95.88 272 ARG A C 1
ATOM 2144 O O . ARG A 1 272 ? 9.551 3.895 -19.034 1.00 95.88 272 ARG A O 1
ATOM 2151 N N . ASP A 1 273 ? 8.489 2.471 -20.424 1.00 97.31 273 ASP A N 1
ATOM 2152 C CA . ASP A 1 273 ? 7.163 3.068 -20.242 1.00 97.31 273 ASP A CA 1
ATOM 2153 C C . ASP A 1 273 ? 6.686 2.882 -18.792 1.00 97.31 273 ASP A C 1
ATOM 2155 O O . ASP A 1 273 ? 6.168 3.826 -18.194 1.00 97.31 273 ASP A O 1
ATOM 2159 N N . ILE A 1 274 ? 6.946 1.703 -18.207 1.00 98.06 274 ILE A N 1
ATOM 2160 C CA . ILE A 1 274 ? 6.686 1.404 -16.790 1.00 98.06 274 ILE A CA 1
ATOM 2161 C C . ILE A 1 274 ? 7.576 2.236 -15.867 1.00 98.06 274 ILE A C 1
ATOM 2163 O O . ILE A 1 274 ? 7.075 2.791 -14.895 1.00 98.06 274 ILE A O 1
ATOM 2167 N N . GLU A 1 275 ? 8.874 2.377 -16.151 1.00 97.06 275 GLU A N 1
ATOM 2168 C CA . GLU A 1 275 ? 9.767 3.177 -15.300 1.00 97.06 275 GLU A CA 1
ATOM 2169 C C . GLU A 1 275 ? 9.308 4.634 -15.208 1.00 97.06 275 GLU A C 1
ATOM 2171 O O . GLU A 1 275 ? 9.275 5.211 -14.118 1.00 97.06 275 GLU A O 1
ATOM 2176 N N . SER A 1 276 ? 8.932 5.214 -16.350 1.00 96.94 276 SER A N 1
ATOM 2177 C CA . SER A 1 276 ? 8.398 6.572 -16.406 1.00 96.94 276 SER A CA 1
ATOM 2178 C C . SER A 1 276 ? 7.039 6.667 -15.712 1.00 96.94 276 SER A C 1
ATOM 2180 O O . SER A 1 276 ? 6.801 7.632 -14.990 1.00 96.94 276 SER A O 1
ATOM 2182 N N . ALA A 1 277 ? 6.178 5.657 -15.855 1.00 97.81 277 ALA A N 1
ATOM 2183 C CA . ALA A 1 277 ? 4.892 5.612 -15.169 1.00 97.81 277 ALA A CA 1
ATOM 2184 C C . ALA A 1 277 ? 5.035 5.571 -13.645 1.00 97.81 277 ALA A C 1
ATOM 2186 O O . ALA A 1 277 ? 4.370 6.328 -12.940 1.00 97.81 277 ALA A O 1
ATOM 2187 N N . VAL A 1 278 ? 5.943 4.736 -13.135 1.00 97.62 278 VAL A N 1
ATOM 2188 C CA . VAL A 1 278 ? 6.250 4.651 -11.703 1.00 97.62 278 VAL A CA 1
ATOM 2189 C C . VAL A 1 278 ? 6.765 5.989 -11.183 1.00 97.62 278 VAL A C 1
ATOM 2191 O O . VAL A 1 278 ? 6.317 6.434 -10.133 1.00 97.62 278 VAL A O 1
ATOM 2194 N N . GLN A 1 279 ? 7.645 6.669 -11.924 1.00 95.69 279 GLN A N 1
ATOM 2195 C CA . GLN A 1 279 ? 8.105 8.010 -11.557 1.00 95.69 279 GLN A CA 1
ATOM 2196 C C . GLN A 1 279 ? 6.937 8.995 -11.413 1.00 95.69 279 GLN A C 1
ATOM 2198 O O . GLN A 1 279 ? 6.839 9.670 -10.391 1.00 95.69 279 GLN A O 1
ATOM 2203 N N . THR A 1 280 ? 6.029 9.046 -12.390 1.00 95.69 280 THR A N 1
ATOM 2204 C CA . THR A 1 280 ? 4.849 9.921 -12.327 1.00 95.69 280 THR A CA 1
ATOM 2205 C C . THR A 1 280 ? 3.964 9.597 -11.125 1.00 95.69 280 THR A C 1
ATOM 2207 O O . THR A 1 280 ? 3.570 10.504 -10.398 1.00 95.69 280 THR A O 1
ATOM 2210 N N . VAL A 1 281 ? 3.677 8.315 -10.879 1.00 94.94 281 VAL A N 1
ATOM 2211 C CA . VAL A 1 281 ? 2.847 7.880 -9.743 1.00 94.94 281 VAL A CA 1
ATOM 2212 C C . VAL A 1 281 ? 3.506 8.236 -8.411 1.00 94.94 281 VAL A C 1
ATOM 2214 O O . VAL A 1 281 ? 2.841 8.761 -7.522 1.00 94.94 281 VAL A O 1
ATOM 2217 N N . VAL A 1 282 ? 4.812 8.004 -8.264 1.00 94.69 282 VAL A N 1
ATOM 2218 C CA . VAL A 1 282 ? 5.531 8.324 -7.026 1.00 94.69 282 VAL A CA 1
ATOM 2219 C C . VAL A 1 282 ? 5.505 9.827 -6.760 1.00 94.69 282 VAL A C 1
ATOM 2221 O O . VAL A 1 282 ? 5.130 10.226 -5.662 1.00 94.69 282 VAL A O 1
ATOM 2224 N N . SER A 1 283 ? 5.840 10.662 -7.747 1.00 92.06 283 SER A N 1
ATOM 2225 C CA . SER A 1 283 ? 5.863 12.119 -7.565 1.00 92.06 283 SER A CA 1
ATOM 2226 C C . SER A 1 283 ? 4.475 12.719 -7.315 1.00 92.06 283 SER A C 1
ATOM 2228 O O . SER A 1 283 ? 4.353 13.649 -6.523 1.00 92.06 283 SER A O 1
ATOM 2230 N N . ASN A 1 284 ? 3.430 12.191 -7.959 1.00 90.50 284 ASN A N 1
ATOM 2231 C CA . ASN A 1 284 ? 2.094 12.790 -7.901 1.00 90.50 284 ASN A CA 1
ATOM 2232 C C . ASN A 1 284 ? 1.221 12.253 -6.763 1.00 90.50 284 ASN A C 1
ATOM 2234 O O . ASN A 1 284 ? 0.357 12.986 -6.286 1.00 90.50 284 ASN A O 1
ATOM 2238 N N . ASN A 1 285 ? 1.423 10.998 -6.342 1.00 87.75 285 ASN A N 1
ATOM 2239 C CA . ASN A 1 285 ? 0.506 10.324 -5.416 1.00 87.75 285 ASN A CA 1
ATOM 2240 C C . ASN A 1 285 ? 1.145 9.993 -4.062 1.00 87.75 285 ASN A C 1
ATOM 2242 O O . ASN A 1 285 ? 0.439 10.019 -3.058 1.00 87.75 285 ASN A O 1
ATOM 2246 N N . ILE A 1 286 ? 2.447 9.680 -4.022 1.00 89.06 286 ILE A N 1
ATOM 2247 C CA . ILE A 1 286 ? 3.135 9.220 -2.799 1.00 89.06 286 ILE A CA 1
ATOM 2248 C C . ILE A 1 286 ? 3.951 10.358 -2.175 1.00 89.06 286 ILE A C 1
ATOM 2250 O O . ILE A 1 286 ? 3.834 10.653 -0.991 1.00 89.06 286 ILE A O 1
ATOM 2254 N N . LEU A 1 287 ? 4.774 11.028 -2.980 1.00 90.38 287 LEU A N 1
ATOM 2255 C CA . LEU A 1 287 ? 5.734 12.043 -2.545 1.00 90.38 287 LEU A CA 1
ATOM 2256 C C . LEU A 1 287 ? 5.236 13.460 -2.848 1.00 90.38 287 LEU A C 1
ATOM 2258 O O . LEU A 1 287 ? 5.931 14.261 -3.473 1.00 90.38 287 LEU A O 1
ATOM 2262 N N . VAL A 1 288 ? 4.011 13.760 -2.412 1.00 87.06 288 VAL A N 1
ATOM 2263 C CA . VAL A 1 288 ? 3.328 15.018 -2.743 1.00 87.06 288 VAL A CA 1
ATOM 2264 C C . VAL A 1 288 ? 3.705 16.128 -1.759 1.00 87.06 288 VAL A C 1
ATOM 2266 O O . VAL A 1 288 ? 3.559 15.974 -0.547 1.00 87.06 288 VAL A O 1
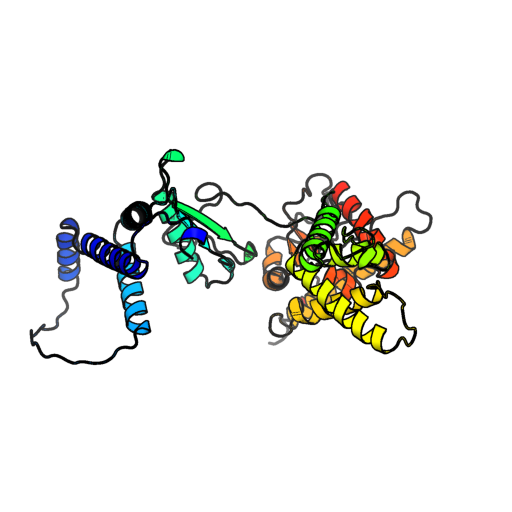ATOM 2269 N N . GLN A 1 289 ? 4.148 17.278 -2.275 1.00 82.69 289 GLN A N 1
ATOM 2270 C CA . GLN A 1 289 ? 4.644 18.402 -1.461 1.00 82.69 289 GLN A CA 1
ATOM 2271 C C . GLN A 1 289 ? 3.602 19.026 -0.524 1.00 82.69 289 GLN A C 1
ATOM 2273 O O . GLN A 1 289 ? 3.964 19.635 0.474 1.00 82.69 289 GLN A O 1
ATOM 2278 N N . ASN A 1 290 ? 2.310 18.895 -0.825 1.00 84.81 290 ASN A N 1
ATOM 2279 C CA . ASN A 1 290 ? 1.242 19.390 0.045 1.00 84.81 290 ASN A CA 1
ATOM 2280 C C . ASN A 1 290 ? 0.880 18.415 1.179 1.00 84.81 290 ASN A C 1
ATOM 2282 O O . ASN A 1 290 ? 0.095 18.783 2.048 1.00 84.81 290 ASN A O 1
ATOM 2286 N N . LYS A 1 291 ? 1.413 17.186 1.163 1.00 84.19 291 LYS A N 1
ATOM 2287 C CA . LYS A 1 291 ? 1.130 16.146 2.163 1.00 84.19 291 LYS A CA 1
ATOM 2288 C C . LYS A 1 291 ? 2.332 15.784 3.032 1.00 84.19 291 LYS A C 1
ATOM 2290 O O . LYS A 1 291 ? 2.144 15.194 4.089 1.00 84.19 291 LYS A O 1
ATOM 2295 N N . LEU A 1 292 ? 3.544 16.113 2.585 1.00 88.00 292 LEU A N 1
ATOM 2296 C CA . LEU A 1 292 ? 4.790 15.856 3.299 1.00 88.00 292 LEU A CA 1
ATOM 2297 C C . LEU A 1 292 ? 5.558 17.160 3.517 1.00 88.00 292 LEU A C 1
ATOM 2299 O O . LEU A 1 292 ? 5.651 18.012 2.639 1.00 88.00 292 LEU A O 1
ATOM 2303 N N . THR A 1 293 ? 6.143 17.289 4.696 1.00 90.31 293 THR A N 1
ATOM 2304 C CA . THR A 1 293 ? 7.008 18.390 5.111 1.00 90.31 293 THR A CA 1
ATOM 2305 C C . THR A 1 293 ? 8.437 18.207 4.595 1.00 90.31 293 THR A C 1
ATOM 2307 O O . THR A 1 293 ? 8.912 17.092 4.374 1.00 90.31 293 THR A O 1
ATOM 2310 N N . ASP A 1 294 ? 9.199 19.301 4.508 1.00 89.88 294 ASP A N 1
ATOM 2311 C CA . ASP A 1 294 ? 10.629 19.260 4.158 1.00 89.88 294 ASP A CA 1
ATOM 2312 C C . ASP A 1 294 ? 11.448 18.331 5.065 1.00 89.88 294 ASP A C 1
ATOM 2314 O O . ASP A 1 294 ? 12.448 17.744 4.642 1.00 89.88 294 ASP A O 1
ATOM 2318 N N . LYS A 1 295 ? 11.051 18.219 6.338 1.00 90.38 295 LYS A N 1
ATOM 2319 C CA . LYS A 1 295 ? 11.682 17.324 7.311 1.00 90.38 295 LYS A CA 1
ATOM 2320 C C . LYS A 1 295 ? 11.480 15.863 6.907 1.00 90.38 295 LYS A C 1
ATOM 2322 O O . LYS A 1 295 ? 12.441 15.096 6.926 1.00 90.38 295 LYS A O 1
ATOM 2327 N N . GLU A 1 296 ? 10.265 15.501 6.511 1.00 91.81 296 GLU A N 1
ATOM 2328 C CA . GLU A 1 296 ? 9.908 14.148 6.071 1.00 91.81 296 GLU A CA 1
ATOM 2329 C C . GLU A 1 296 ? 10.584 13.790 4.747 1.00 91.81 296 GLU A C 1
ATOM 2331 O O . GLU A 1 296 ? 11.144 12.701 4.640 1.00 91.81 296 GLU A O 1
ATOM 2336 N N . PHE A 1 297 ? 10.650 14.719 3.786 1.00 93.12 297 PHE A N 1
ATOM 2337 C CA . PHE A 1 297 ? 11.427 14.521 2.556 1.00 93.12 297 PHE A CA 1
ATOM 2338 C C . PHE A 1 297 ? 12.910 14.265 2.847 1.00 93.12 297 PHE A C 1
ATOM 2340 O O . PHE A 1 297 ? 13.473 13.286 2.362 1.00 93.12 297 PHE A O 1
ATOM 2347 N N . LYS A 1 298 ? 13.544 15.085 3.698 1.00 92.81 298 LYS A N 1
ATOM 2348 C CA . LYS A 1 298 ? 14.956 14.895 4.087 1.00 92.81 298 LYS A CA 1
ATOM 2349 C C . LYS A 1 298 ? 15.187 13.568 4.802 1.00 92.81 298 LYS A C 1
ATOM 2351 O O . LYS A 1 298 ? 16.230 12.939 4.614 1.00 92.81 298 LYS A O 1
ATOM 2356 N N . LEU A 1 299 ? 14.243 13.158 5.647 1.00 92.75 299 LEU A N 1
ATOM 2357 C CA . LEU A 1 299 ? 14.314 11.888 6.354 1.00 92.75 299 LEU A CA 1
ATOM 2358 C C . LEU A 1 299 ? 14.202 10.712 5.378 1.00 92.75 299 LEU A C 1
ATOM 2360 O O . LEU A 1 299 ? 15.044 9.813 5.418 1.00 92.75 299 LEU A O 1
ATOM 2364 N N . LEU A 1 300 ? 13.235 10.757 4.459 1.00 94.69 300 LEU A N 1
ATOM 2365 C CA . LEU A 1 300 ? 13.071 9.764 3.401 1.00 94.69 300 LEU A CA 1
ATOM 2366 C C . LEU A 1 300 ? 14.315 9.673 2.509 1.00 94.69 300 LEU A C 1
ATOM 2368 O O . LEU A 1 300 ? 14.809 8.575 2.260 1.00 94.69 300 LEU A O 1
ATOM 2372 N N . ASP A 1 301 ? 14.877 10.805 2.089 1.00 94.00 301 ASP A N 1
ATOM 2373 C CA . ASP A 1 301 ? 16.104 10.839 1.293 1.00 94.00 301 ASP A CA 1
ATOM 2374 C C . ASP A 1 301 ? 17.277 10.192 2.031 1.00 94.00 301 ASP A C 1
ATOM 2376 O O . ASP A 1 301 ? 18.075 9.466 1.434 1.00 94.00 301 ASP A O 1
ATOM 2380 N N . GLU A 1 302 ? 17.413 10.420 3.338 1.00 94.38 302 GLU A N 1
ATOM 2381 C CA . GLU A 1 302 ? 18.467 9.784 4.124 1.00 94.38 302 GLU A CA 1
ATOM 2382 C C . GLU A 1 302 ? 18.251 8.263 4.252 1.00 94.38 302 GLU A C 1
ATOM 2384 O O . GLU A 1 302 ? 19.226 7.509 4.145 1.00 94.38 302 GLU A O 1
ATOM 2389 N N . LEU A 1 303 ? 17.001 7.803 4.406 1.00 93.56 303 LEU A N 1
ATOM 2390 C CA . LEU A 1 303 ? 16.639 6.377 4.396 1.00 93.56 303 LEU A CA 1
ATOM 2391 C C . LEU A 1 303 ? 17.006 5.722 3.057 1.00 93.56 303 LEU A C 1
ATOM 2393 O O . LEU A 1 303 ? 17.769 4.751 3.025 1.00 93.56 303 LEU A O 1
ATOM 2397 N N . VAL A 1 304 ? 16.530 6.300 1.950 1.00 95.19 304 VAL A N 1
ATOM 2398 C CA . VAL A 1 304 ? 16.808 5.848 0.579 1.00 95.19 304 VAL A CA 1
ATOM 2399 C C . VAL A 1 304 ? 18.311 5.782 0.332 1.00 95.19 304 VAL A C 1
ATOM 2401 O O . VAL A 1 304 ? 18.819 4.773 -0.156 1.00 95.19 304 VAL A O 1
ATOM 2404 N N . ASN A 1 305 ? 19.052 6.831 0.698 1.00 94.62 305 ASN A N 1
ATOM 2405 C CA . ASN A 1 305 ? 20.493 6.892 0.477 1.00 94.62 305 ASN A CA 1
ATOM 2406 C C . ASN A 1 305 ? 21.253 5.830 1.279 1.00 94.62 305 ASN A C 1
ATOM 2408 O O . ASN A 1 305 ? 22.215 5.252 0.766 1.00 94.62 305 ASN A O 1
ATOM 2412 N N . LYS A 1 306 ? 20.853 5.555 2.526 1.00 93.81 306 LYS A N 1
ATOM 2413 C CA . LYS A 1 306 ? 21.474 4.500 3.342 1.00 93.81 306 LYS A CA 1
ATOM 2414 C C . LYS A 1 306 ? 21.217 3.114 2.755 1.00 93.81 306 LYS A C 1
ATOM 2416 O O . LYS A 1 306 ? 22.180 2.367 2.570 1.00 93.81 306 LYS A O 1
ATOM 2421 N N . LEU A 1 307 ? 19.967 2.804 2.400 1.00 94.62 307 LEU A N 1
ATOM 2422 C CA . LEU A 1 307 ? 19.604 1.532 1.764 1.00 94.62 307 LEU A CA 1
ATOM 2423 C C . LEU A 1 307 ? 20.299 1.367 0.406 1.00 94.62 307 LEU A C 1
ATOM 2425 O O . LEU A 1 307 ? 20.957 0.359 0.163 1.00 94.62 307 LEU A O 1
ATOM 2429 N N . GLY A 1 308 ? 20.261 2.393 -0.445 1.00 94.75 308 GLY A N 1
ATOM 2430 C CA . GLY A 1 308 ? 20.898 2.372 -1.761 1.00 94.75 308 GLY A CA 1
ATOM 2431 C C . GLY A 1 308 ? 22.414 2.186 -1.693 1.00 94.75 308 GLY A C 1
ATOM 2432 O O . GLY A 1 308 ? 22.974 1.394 -2.450 1.00 94.75 308 GLY A O 1
ATOM 2433 N N . ARG A 1 309 ? 23.105 2.860 -0.761 1.00 94.00 309 ARG A N 1
ATOM 2434 C CA . ARG A 1 309 ? 24.552 2.658 -0.546 1.00 94.00 309 ARG A CA 1
ATOM 2435 C C . ARG A 1 309 ? 24.866 1.236 -0.101 1.00 94.00 309 ARG A C 1
ATOM 2437 O O . ARG A 1 309 ? 25.817 0.647 -0.612 1.00 94.00 309 ARG A O 1
ATOM 2444 N N . ARG A 1 310 ? 24.072 0.688 0.824 1.00 92.56 310 ARG A N 1
ATOM 2445 C CA . ARG A 1 310 ? 24.213 -0.699 1.276 1.00 92.56 310 ARG A CA 1
ATOM 2446 C C . ARG A 1 310 ? 24.040 -1.675 0.113 1.00 92.56 310 ARG A C 1
ATOM 2448 O O . ARG A 1 310 ? 24.933 -2.488 -0.110 1.00 92.56 310 ARG A O 1
ATOM 2455 N N . ASN A 1 311 ? 22.957 -1.544 -0.652 1.00 94.38 311 ASN A N 1
ATOM 2456 C CA . ASN A 1 311 ? 22.656 -2.430 -1.776 1.00 94.38 311 ASN A CA 1
ATOM 2457 C C . ASN A 1 311 ? 23.763 -2.378 -2.840 1.00 94.38 311 ASN A C 1
ATOM 2459 O O . ASN A 1 311 ? 24.274 -3.418 -3.238 1.00 94.38 311 ASN A O 1
ATOM 2463 N N . ARG A 1 312 ? 24.237 -1.186 -3.233 1.00 93.38 312 ARG A N 1
ATOM 2464 C CA . ARG A 1 312 ? 25.350 -1.045 -4.201 1.00 93.38 312 ARG A CA 1
ATOM 2465 C C . ARG A 1 312 ? 26.657 -1.673 -3.707 1.00 93.38 312 ARG A C 1
ATOM 2467 O O . ARG A 1 312 ? 27.399 -2.270 -4.490 1.00 93.38 312 ARG A O 1
ATOM 2474 N N . LYS A 1 313 ? 26.953 -1.539 -2.409 1.00 92.50 313 LYS A N 1
ATOM 2475 C CA . LYS A 1 313 ? 28.114 -2.187 -1.786 1.00 92.50 313 LYS A CA 1
ATOM 2476 C C . LYS A 1 313 ? 27.983 -3.711 -1.868 1.00 92.50 313 LYS A C 1
ATOM 2478 O O . LYS A 1 313 ? 28.897 -4.364 -2.361 1.00 92.50 313 LYS A O 1
ATOM 2483 N N . GLN A 1 314 ? 26.832 -4.257 -1.474 1.00 90.06 314 GLN A N 1
ATOM 2484 C CA . GLN A 1 314 ? 26.556 -5.695 -1.547 1.00 90.06 314 GLN A CA 1
ATOM 2485 C C . GLN A 1 314 ? 26.622 -6.225 -2.983 1.00 90.06 314 GLN A C 1
ATOM 2487 O O . GLN A 1 314 ? 27.229 -7.261 -3.210 1.00 90.06 314 GLN A O 1
ATOM 2492 N N . GLU A 1 315 ? 26.092 -5.501 -3.972 1.00 87.88 315 GLU A N 1
ATOM 2493 C CA . GLU A 1 315 ? 26.198 -5.883 -5.390 1.00 87.88 315 GLU A CA 1
ATOM 2494 C C . GLU A 1 315 ? 27.650 -6.038 -5.850 1.00 87.88 315 GLU A C 1
ATOM 2496 O O . GLU A 1 315 ? 27.979 -6.954 -6.602 1.00 87.88 315 GLU A O 1
ATOM 2501 N N . THR A 1 316 ? 28.532 -5.159 -5.375 1.00 88.38 316 THR A N 1
ATOM 2502 C CA . THR A 1 316 ? 29.964 -5.231 -5.681 1.00 88.38 316 THR A CA 1
ATOM 2503 C C . THR A 1 316 ? 30.614 -6.424 -4.981 1.00 88.38 316 THR A C 1
ATOM 2505 O O . THR A 1 316 ? 31.372 -7.162 -5.606 1.00 88.38 316 THR A O 1
ATOM 2508 N N . GLU A 1 317 ? 30.285 -6.645 -3.709 1.00 90.12 317 GLU A N 1
ATOM 2509 C CA . GLU A 1 317 ? 30.841 -7.723 -2.883 1.00 90.12 317 GLU A CA 1
ATOM 2510 C C . GLU A 1 317 ? 30.283 -9.112 -3.210 1.00 90.12 317 GLU A C 1
ATOM 2512 O O . GLU A 1 317 ? 30.909 -10.113 -2.876 1.00 90.12 317 GLU A O 1
ATOM 2517 N N . ASN A 1 318 ? 29.109 -9.200 -3.831 1.00 90.31 318 ASN A N 1
ATOM 2518 C CA . ASN A 1 318 ? 28.476 -10.459 -4.222 1.00 90.31 318 ASN A CA 1
ATOM 2519 C C . ASN A 1 318 ? 29.100 -11.079 -5.473 1.00 90.31 318 ASN A C 1
ATOM 2521 O O . ASN A 1 318 ? 28.843 -12.248 -5.765 1.00 90.31 318 ASN A O 1
ATOM 2525 N N . LYS A 1 319 ? 29.923 -10.329 -6.214 1.00 86.88 319 LYS A N 1
ATOM 2526 C CA . LYS A 1 319 ? 30.611 -10.843 -7.401 1.00 86.88 319 LYS A CA 1
ATOM 2527 C C . LYS A 1 319 ? 31.484 -12.040 -7.018 1.00 86.88 319 LYS A C 1
ATOM 2529 O O . LYS A 1 319 ? 32.435 -11.902 -6.258 1.00 86.88 319 LYS A O 1
ATOM 2534 N N . GLY A 1 320 ? 31.148 -13.212 -7.556 1.00 79.81 320 GLY A N 1
ATOM 2535 C CA . GLY A 1 320 ? 31.886 -14.456 -7.319 1.00 79.81 320 GLY A CA 1
ATOM 2536 C C . GLY A 1 320 ? 31.561 -15.174 -6.004 1.00 79.81 320 GLY A C 1
ATOM 2537 O O . GLY A 1 320 ? 32.209 -16.172 -5.704 1.00 79.81 320 GLY A O 1
ATOM 2538 N N . LYS A 1 321 ? 30.570 -14.715 -5.224 1.00 88.94 321 LYS A N 1
ATOM 2539 C CA . LYS A 1 321 ? 30.100 -15.444 -4.036 1.00 88.94 321 LYS A CA 1
ATOM 2540 C C . LYS A 1 321 ? 29.073 -16.507 -4.423 1.00 88.94 321 LYS A C 1
ATOM 2542 O O . LYS A 1 321 ? 28.122 -16.219 -5.141 1.00 88.94 321 LYS A O 1
ATOM 2547 N N . GLU A 1 322 ? 29.230 -17.709 -3.875 1.00 84.44 322 GLU A N 1
ATOM 2548 C CA . GLU A 1 322 ? 28.290 -18.825 -4.063 1.00 84.44 322 GLU A CA 1
ATOM 2549 C C . GLU A 1 322 ? 26.920 -18.543 -3.417 1.00 84.44 322 GLU A C 1
ATOM 2551 O O . GLU A 1 322 ? 25.877 -18.896 -3.963 1.00 84.44 322 GLU A O 1
ATOM 2556 N N . LYS A 1 323 ? 26.921 -17.836 -2.278 1.00 85.19 323 LYS A N 1
ATOM 2557 C CA . LYS A 1 323 ? 25.720 -17.363 -1.575 1.00 85.19 323 LYS A CA 1
ATOM 2558 C C . LYS A 1 323 ? 25.736 -15.832 -1.497 1.00 85.19 323 LYS A C 1
ATOM 2560 O O . LYS A 1 323 ? 26.336 -15.281 -0.570 1.00 85.19 323 LYS A O 1
ATOM 2565 N N . PRO A 1 324 ? 25.164 -15.131 -2.490 1.00 87.31 324 PRO A N 1
ATOM 2566 C CA . PRO A 1 324 ? 25.109 -13.676 -2.483 1.00 87.31 324 PRO A CA 1
ATOM 2567 C C . PRO A 1 324 ? 24.163 -13.177 -1.386 1.00 87.31 324 PRO A C 1
ATOM 2569 O O . PRO A 1 324 ? 23.138 -13.794 -1.109 1.00 87.31 324 PRO A O 1
ATOM 2572 N N . VAL A 1 325 ? 24.495 -12.036 -0.784 1.00 89.44 325 VAL A N 1
ATOM 2573 C CA . VAL A 1 325 ? 23.611 -11.362 0.174 1.00 89.44 325 VAL A CA 1
ATOM 2574 C C . VAL A 1 325 ? 22.523 -10.619 -0.608 1.00 89.44 325 VAL A C 1
ATOM 2576 O O . VAL A 1 325 ? 22.882 -9.815 -1.472 1.00 89.44 325 VAL A O 1
ATOM 2579 N N . PRO A 1 326 ? 21.225 -10.846 -0.351 1.00 90.81 326 PRO A N 1
ATOM 2580 C CA . PRO A 1 326 ? 20.166 -10.208 -1.127 1.00 90.81 326 PRO A CA 1
ATOM 2581 C C . PRO A 1 326 ? 20.130 -8.691 -0.905 1.00 90.81 326 PRO A C 1
ATOM 2583 O O . PRO A 1 326 ? 20.452 -8.196 0.179 1.00 90.81 326 PRO A O 1
ATOM 2586 N N . ALA A 1 327 ? 19.716 -7.951 -1.938 1.00 92.50 327 ALA A N 1
ATOM 2587 C CA . ALA A 1 327 ? 19.389 -6.535 -1.810 1.00 92.50 327 ALA A CA 1
ATOM 2588 C C . ALA A 1 327 ? 18.181 -6.342 -0.885 1.00 92.50 327 ALA A C 1
ATOM 2590 O O . ALA A 1 327 ? 17.336 -7.230 -0.759 1.00 92.50 327 ALA A O 1
ATOM 2591 N N . ILE A 1 328 ? 18.080 -5.174 -0.248 1.00 89.94 328 ILE A N 1
ATOM 2592 C CA . ILE A 1 328 ? 17.084 -4.955 0.796 1.00 89.94 328 ILE A CA 1
ATOM 2593 C C . ILE A 1 328 ? 16.384 -3.597 0.739 1.00 89.94 328 ILE A C 1
ATOM 2595 O O . ILE A 1 328 ? 16.985 -2.567 0.431 1.00 89.94 328 ILE A O 1
ATOM 2599 N N . VAL A 1 329 ? 15.098 -3.622 1.092 1.00 93.12 329 VAL A N 1
ATOM 2600 C CA . VAL A 1 329 ? 14.239 -2.452 1.354 1.00 93.12 329 VAL A CA 1
ATOM 2601 C C . VAL A 1 329 ? 13.664 -2.438 2.772 1.00 93.12 329 VAL A C 1
ATOM 2603 O O . VAL A 1 329 ? 13.070 -1.444 3.179 1.00 93.12 329 VAL A O 1
ATOM 2606 N N . TYR A 1 330 ? 13.870 -3.520 3.525 1.00 91.69 330 TYR A N 1
ATOM 2607 C CA . TYR A 1 330 ? 13.415 -3.690 4.898 1.00 91.69 330 TYR A CA 1
ATOM 2608 C C . TYR A 1 330 ? 14.404 -3.115 5.919 1.00 91.69 330 TYR A C 1
ATOM 2610 O O . TYR A 1 330 ? 15.629 -3.211 5.770 1.00 91.69 330 TYR A O 1
ATOM 2618 N N . PHE A 1 331 ? 13.869 -2.555 6.995 1.00 90.88 331 PHE A N 1
ATOM 2619 C CA . PHE A 1 331 ? 14.639 -1.981 8.091 1.00 90.88 331 PHE A CA 1
ATOM 2620 C C . PHE A 1 331 ? 13.863 -2.050 9.402 1.00 90.88 331 PHE A C 1
ATOM 2622 O O . PHE A 1 331 ? 12.644 -2.144 9.401 1.00 90.88 331 PHE A O 1
ATOM 2629 N N . THR A 1 332 ? 14.569 -2.008 10.522 1.00 87.50 332 THR A N 1
ATOM 2630 C CA . THR A 1 332 ? 13.993 -2.006 11.870 1.00 87.50 332 THR A CA 1
ATOM 2631 C C . THR A 1 332 ? 14.138 -0.626 12.501 1.00 87.50 332 THR A C 1
ATOM 2633 O O . THR A 1 332 ? 15.109 0.093 12.244 1.00 87.50 332 THR A O 1
ATOM 2636 N N . MET A 1 333 ? 13.177 -0.245 13.342 1.00 84.38 333 MET A N 1
ATOM 2637 C CA . MET A 1 333 ? 13.255 0.977 14.152 1.00 84.38 333 MET A CA 1
ATOM 2638 C C . MET A 1 333 ? 12.592 0.806 15.516 1.00 84.38 333 MET A C 1
ATOM 2640 O O . MET A 1 333 ? 11.692 -0.01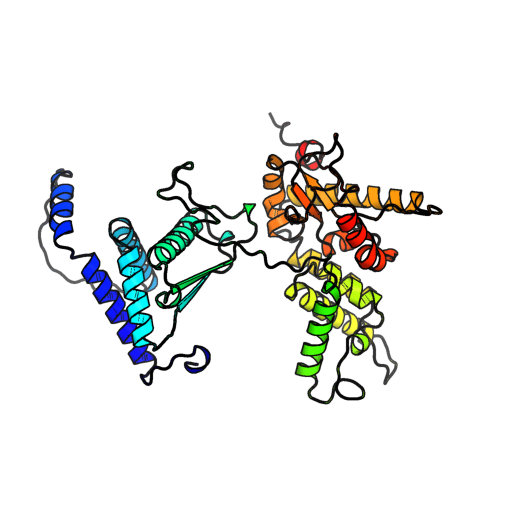5 15.683 1.00 84.38 333 MET A O 1
ATOM 2644 N N . SER A 1 334 ? 13.008 1.599 16.505 1.00 81.50 334 SER A N 1
ATOM 2645 C CA . SER A 1 334 ? 12.360 1.576 17.818 1.00 81.50 334 SER A CA 1
ATOM 2646 C C . SER A 1 334 ? 10.934 2.122 17.741 1.00 81.50 334 SER A C 1
ATOM 2648 O O . SER A 1 334 ? 10.695 3.133 17.087 1.00 81.50 334 SER A O 1
ATOM 2650 N N . ARG A 1 335 ? 10.006 1.532 18.503 1.00 77.06 335 ARG A N 1
ATOM 2651 C CA . ARG A 1 335 ? 8.595 1.965 18.565 1.00 77.06 335 ARG A CA 1
ATOM 2652 C C . ARG A 1 335 ? 8.405 3.457 18.834 1.00 77.06 335 ARG A C 1
ATOM 2654 O O . ARG A 1 335 ? 7.553 4.091 18.228 1.00 77.06 335 ARG A O 1
ATOM 2661 N N . SER A 1 336 ? 9.236 4.032 19.702 1.00 79.50 336 SER A N 1
ATOM 2662 C CA . SER A 1 336 ? 9.203 5.463 20.031 1.00 79.50 336 SER A CA 1
ATOM 2663 C C . SER A 1 336 ? 9.485 6.387 18.840 1.00 79.50 336 SER A C 1
ATOM 2665 O O . SER A 1 336 ? 9.111 7.551 18.888 1.00 79.50 336 SER A O 1
ATOM 2667 N N . GLN A 1 337 ? 10.133 5.883 17.785 1.00 82.25 337 GLN A N 1
ATOM 2668 C CA . GLN A 1 337 ? 10.520 6.646 16.595 1.00 82.25 337 GLN A CA 1
ATOM 2669 C C . GLN A 1 337 ? 9.516 6.512 15.443 1.00 82.25 337 GLN A C 1
ATOM 2671 O O . GLN A 1 337 ? 9.586 7.286 14.494 1.00 82.25 337 GLN A O 1
ATOM 2676 N N . ILE A 1 338 ? 8.558 5.583 15.522 1.00 81.31 338 ILE A N 1
ATOM 2677 C CA . ILE A 1 338 ? 7.567 5.357 14.456 1.00 81.31 338 ILE A CA 1
ATOM 2678 C C . ILE A 1 338 ? 6.669 6.585 14.271 1.00 81.31 338 ILE A C 1
ATOM 2680 O O . ILE A 1 338 ? 6.352 6.961 13.146 1.00 81.31 338 ILE A O 1
ATOM 2684 N N . LEU A 1 339 ? 6.344 7.284 15.364 1.00 80.00 339 LEU A N 1
ATOM 2685 C CA . LEU A 1 339 ? 5.587 8.539 15.314 1.00 80.00 339 LEU A CA 1
ATOM 2686 C C . LEU A 1 339 ? 6.280 9.620 14.470 1.00 80.00 339 LEU A C 1
ATOM 2688 O O . LEU A 1 339 ? 5.600 10.464 13.898 1.00 80.00 339 LEU A O 1
ATOM 2692 N N . GLU A 1 340 ? 7.612 9.596 14.351 1.00 83.50 340 GLU A N 1
ATOM 2693 C CA . GLU A 1 340 ? 8.357 10.565 13.533 1.00 83.50 340 GLU A CA 1
ATOM 2694 C C . GLU A 1 340 ? 8.203 10.320 12.025 1.00 83.50 340 GLU A C 1
ATOM 2696 O O . GLU A 1 340 ? 8.555 11.190 11.227 1.00 83.50 340 GLU A O 1
ATOM 2701 N N . ILE A 1 341 ? 7.693 9.149 11.631 1.00 87.38 341 ILE A N 1
ATOM 2702 C CA . ILE A 1 341 ? 7.481 8.756 10.235 1.00 87.38 341 ILE A CA 1
ATOM 2703 C C . ILE A 1 341 ? 6.022 8.409 9.928 1.00 87.38 341 ILE A C 1
ATOM 2705 O O . ILE A 1 341 ? 5.744 7.907 8.841 1.00 87.38 341 ILE A O 1
ATOM 2709 N N . SER A 1 342 ? 5.092 8.674 10.849 1.00 83.44 342 SER A N 1
ATOM 2710 C CA . SER A 1 342 ? 3.677 8.310 10.704 1.00 83.44 342 SER A CA 1
ATOM 2711 C C . SER A 1 342 ? 3.082 8.842 9.400 1.00 83.44 342 SER A C 1
ATOM 2713 O O . SER A 1 342 ? 2.468 8.086 8.659 1.00 83.44 342 SER A O 1
ATOM 2715 N N . ASN A 1 343 ? 3.368 10.093 9.038 1.00 84.00 343 ASN A N 1
ATOM 2716 C CA . ASN A 1 343 ? 2.913 10.674 7.775 1.00 84.00 343 ASN A CA 1
ATOM 2717 C C . ASN A 1 343 ? 3.518 9.982 6.544 1.00 84.00 343 ASN A C 1
ATOM 2719 O O . ASN A 1 343 ? 2.828 9.817 5.542 1.00 84.00 343 ASN A O 1
ATOM 2723 N N . LEU A 1 344 ? 4.777 9.528 6.604 1.00 90.62 344 LEU A N 1
ATOM 2724 C CA . LEU A 1 344 ? 5.387 8.746 5.519 1.00 90.62 344 LEU A CA 1
ATOM 2725 C C . LEU A 1 344 ? 4.715 7.373 5.368 1.00 90.62 344 LEU A C 1
ATOM 2727 O O . LEU A 1 344 ? 4.629 6.866 4.248 1.00 90.62 344 LEU A O 1
ATOM 2731 N N . ILE A 1 345 ? 4.226 6.792 6.468 1.00 88.62 345 ILE A N 1
ATOM 2732 C CA . ILE A 1 345 ? 3.417 5.566 6.455 1.00 88.62 345 ILE A CA 1
ATOM 2733 C C . ILE A 1 345 ? 2.036 5.858 5.859 1.00 88.62 345 ILE A C 1
ATOM 2735 O O . ILE A 1 345 ? 1.633 5.189 4.912 1.00 88.62 345 ILE A O 1
ATOM 2739 N N . THR A 1 346 ? 1.353 6.908 6.324 1.00 83.12 346 THR A N 1
ATOM 2740 C CA . THR A 1 346 ? 0.041 7.334 5.806 1.00 83.12 346 THR A CA 1
ATOM 2741 C C . THR A 1 346 ? 0.078 7.599 4.301 1.00 83.12 346 THR A C 1
ATOM 2743 O O . THR A 1 346 ? -0.817 7.177 3.576 1.00 83.12 346 THR A O 1
ATOM 2746 N N . GLN A 1 347 ? 1.131 8.255 3.799 1.00 86.44 347 GLN A N 1
ATOM 2747 C CA . GLN A 1 347 ? 1.297 8.499 2.361 1.00 86.44 347 GLN A CA 1
ATOM 2748 C C . GLN A 1 347 ? 1.737 7.258 1.566 1.00 86.44 347 GLN A C 1
ATOM 2750 O O . GLN A 1 347 ? 1.813 7.302 0.337 1.00 86.44 347 GLN A O 1
ATOM 2755 N N . GLY A 1 348 ? 2.032 6.140 2.234 1.00 88.12 348 GLY A N 1
ATOM 2756 C CA . GLY A 1 348 ? 2.458 4.896 1.599 1.00 88.12 348 GLY A CA 1
ATOM 2757 C C . GLY A 1 348 ? 3.873 4.950 1.023 1.00 88.12 348 GLY A C 1
ATOM 2758 O O . GLY A 1 348 ? 4.165 4.214 0.080 1.00 88.12 348 GLY A O 1
ATOM 2759 N N . ALA A 1 349 ? 4.739 5.821 1.555 1.00 93.00 349 ALA A N 1
ATOM 2760 C CA . ALA A 1 349 ? 6.170 5.856 1.242 1.00 93.00 349 ALA A CA 1
ATOM 2761 C C . ALA A 1 349 ? 6.960 4.824 2.067 1.00 93.00 349 ALA A C 1
ATOM 2763 O O . ALA A 1 349 ? 8.012 4.344 1.634 1.00 93.00 349 ALA A O 1
ATOM 2764 N N . ILE A 1 350 ? 6.445 4.469 3.245 1.00 93.00 350 ILE A N 1
ATOM 2765 C CA . ILE A 1 350 ? 6.958 3.419 4.127 1.00 93.00 350 ILE A CA 1
ATOM 2766 C C . ILE A 1 350 ? 5.786 2.507 4.505 1.00 93.00 350 ILE A C 1
ATOM 2768 O O . ILE A 1 350 ? 4.666 2.972 4.670 1.00 93.00 350 ILE A O 1
ATOM 2772 N N . HIS A 1 351 ? 6.038 1.210 4.647 1.00 88.38 351 HIS A N 1
ATOM 2773 C CA . HIS A 1 351 ? 5.040 0.221 5.052 1.00 88.38 351 HIS A CA 1
ATOM 2774 C C . HIS A 1 351 ? 5.450 -0.432 6.363 1.00 88.38 351 HIS A C 1
ATOM 2776 O O . HIS A 1 351 ? 6.585 -0.898 6.479 1.00 88.38 351 HIS A O 1
ATOM 2782 N N . ASP A 1 352 ? 4.520 -0.514 7.311 1.00 83.12 352 ASP A N 1
ATOM 2783 C CA . ASP A 1 352 ? 4.668 -1.376 8.481 1.00 83.12 352 ASP A CA 1
ATOM 2784 C C . ASP A 1 352 ? 4.569 -2.849 8.054 1.00 83.12 352 ASP A C 1
ATOM 2786 O O . ASP A 1 352 ? 3.601 -3.292 7.430 1.00 83.12 352 ASP A O 1
ATOM 2790 N N . LYS A 1 353 ? 5.617 -3.611 8.365 1.00 81.56 353 LYS A N 1
ATOM 2791 C CA . LYS A 1 353 ? 5.744 -5.049 8.120 1.00 81.56 353 LYS A CA 1
ATOM 2792 C C . LYS A 1 353 ? 5.860 -5.835 9.427 1.00 81.56 353 LYS A C 1
ATOM 2794 O O . LYS A 1 353 ? 6.122 -7.035 9.373 1.00 81.56 353 LYS A O 1
ATOM 2799 N N . GLY A 1 354 ? 5.621 -5.232 10.593 1.00 63.97 354 GLY A N 1
ATOM 2800 C CA . GLY A 1 354 ? 5.818 -5.810 11.928 1.00 63.97 354 GLY A CA 1
ATOM 2801 C C . GLY A 1 354 ? 5.061 -7.116 12.207 1.00 63.97 354 GLY A C 1
ATOM 2802 O O . GLY A 1 354 ? 5.374 -7.832 13.160 1.00 63.97 354 GLY A O 1
ATOM 2803 N N . ARG A 1 355 ? 4.097 -7.483 11.354 1.00 57.78 355 ARG A N 1
ATOM 2804 C CA . ARG A 1 355 ? 3.376 -8.769 11.386 1.00 57.78 355 ARG A CA 1
ATOM 2805 C C . ARG A 1 355 ? 4.085 -9.907 10.654 1.00 57.78 355 ARG A C 1
ATOM 2807 O O . ARG A 1 355 ? 3.839 -11.075 10.966 1.00 57.78 355 ARG A O 1
ATOM 2814 N N . THR A 1 356 ? 4.966 -9.597 9.707 1.00 55.44 356 THR A N 1
ATOM 2815 C CA . THR A 1 356 ? 5.829 -10.606 9.088 1.00 55.44 356 THR A CA 1
ATOM 2816 C C . THR A 1 356 ? 6.857 -11.063 10.123 1.00 55.44 356 THR A C 1
ATOM 2818 O O . THR A 1 356 ? 7.489 -10.268 10.816 1.00 55.44 356 THR A O 1
ATOM 2821 N N . ARG A 1 357 ? 6.931 -12.378 10.356 1.00 47.81 357 ARG A N 1
ATOM 2822 C CA . ARG A 1 357 ? 7.632 -12.950 11.516 1.00 47.81 357 ARG A CA 1
ATOM 2823 C C . ARG A 1 357 ? 9.133 -12.621 11.485 1.00 47.81 357 ARG A C 1
ATOM 2825 O O . ARG A 1 357 ? 9.897 -13.341 10.857 1.00 47.81 357 ARG A O 1
ATOM 2832 N N . VAL A 1 358 ? 9.576 -11.660 12.293 1.00 51.25 358 VAL A N 1
ATOM 2833 C CA . VAL A 1 358 ? 11.013 -11.407 12.565 1.00 51.25 358 VAL A CA 1
ATOM 2834 C C . VAL A 1 358 ? 11.616 -12.455 13.529 1.00 51.25 358 VAL A C 1
ATOM 2836 O O . VAL A 1 358 ? 12.816 -12.526 13.760 1.00 51.25 358 VAL A O 1
ATOM 2839 N N . ARG A 1 359 ? 10.792 -13.345 14.099 1.00 48.03 359 ARG A N 1
ATOM 2840 C CA . ARG A 1 359 ? 11.165 -14.166 15.268 1.00 48.03 359 ARG A CA 1
ATOM 2841 C C . ARG A 1 359 ? 12.272 -15.210 15.066 1.00 48.03 359 ARG A C 1
ATOM 2843 O O . ARG A 1 359 ? 12.649 -15.826 16.055 1.00 48.03 359 ARG A O 1
ATOM 2850 N N . LYS A 1 360 ? 12.770 -15.460 13.850 1.00 49.00 360 LYS A N 1
ATOM 2851 C CA . LYS A 1 360 ? 13.767 -16.527 13.636 1.00 49.00 360 LYS A CA 1
ATOM 2852 C C . LYS A 1 360 ? 15.230 -16.076 13.704 1.00 49.00 360 LYS A C 1
ATOM 2854 O O . LYS A 1 360 ? 16.058 -16.933 13.985 1.00 49.00 360 LYS A O 1
ATOM 2859 N N . PHE A 1 361 ? 15.554 -14.795 13.497 1.00 50.62 361 PHE A N 1
ATOM 2860 C CA . PHE A 1 361 ? 16.956 -14.368 13.330 1.00 50.62 361 PHE A CA 1
ATOM 2861 C C . PHE A 1 361 ? 17.264 -12.981 13.914 1.00 50.62 361 PHE A C 1
ATOM 2863 O O . PHE A 1 361 ? 17.965 -12.176 13.300 1.00 50.62 361 PHE A O 1
ATOM 2870 N N . TYR A 1 362 ? 16.767 -12.692 15.120 1.00 55.09 362 TYR A N 1
ATOM 2871 C CA . TYR A 1 362 ? 17.268 -11.539 15.869 1.00 55.09 362 TYR A CA 1
ATOM 2872 C C . TYR A 1 362 ? 18.738 -11.779 16.227 1.00 55.09 362 TYR A C 1
ATOM 2874 O O . TYR A 1 362 ? 19.063 -12.749 16.909 1.00 55.09 362 TYR A O 1
ATOM 2882 N N . ARG A 1 363 ? 19.628 -10.909 15.741 1.00 56.66 363 ARG A N 1
ATOM 2883 C CA . ARG A 1 363 ? 21.014 -10.847 16.221 1.00 56.66 363 ARG A CA 1
ATOM 2884 C C . ARG A 1 363 ? 20.991 -10.243 17.625 1.00 56.66 363 ARG A C 1
ATOM 2886 O O . ARG A 1 363 ? 20.250 -9.287 17.838 1.00 56.66 363 ARG A O 1
ATOM 2893 N N . ASP A 1 364 ? 21.812 -10.746 18.544 1.00 53.25 364 ASP A N 1
ATOM 2894 C CA . ASP A 1 364 ? 21.846 -10.275 19.943 1.00 53.25 364 ASP A CA 1
ATOM 2895 C C . ASP A 1 364 ? 22.124 -8.760 20.074 1.00 53.25 364 ASP A C 1
ATOM 2897 O O . ASP A 1 364 ? 21.741 -8.138 21.061 1.00 53.25 364 ASP A O 1
ATOM 2901 N N . GLU A 1 365 ? 22.738 -8.149 19.054 1.00 54.78 365 GLU A N 1
ATOM 2902 C CA . GLU A 1 365 ? 23.059 -6.714 18.983 1.00 54.78 365 GLU A CA 1
ATOM 2903 C C . GLU A 1 365 ? 22.070 -5.873 18.144 1.00 54.78 365 GLU A C 1
ATOM 2905 O O . GLU A 1 365 ? 22.238 -4.656 18.039 1.00 54.78 365 GLU A O 1
ATOM 2910 N N . ALA A 1 366 ? 21.062 -6.486 17.511 1.00 58.88 366 ALA A N 1
ATOM 2911 C CA . ALA A 1 366 ? 20.109 -5.771 16.656 1.00 58.88 366 ALA A CA 1
ATOM 2912 C C . ALA A 1 366 ? 19.089 -4.972 17.483 1.00 58.88 366 ALA A C 1
ATOM 2914 O O . ALA A 1 366 ? 18.723 -5.351 18.600 1.00 58.88 366 ALA A O 1
ATOM 2915 N N . LEU A 1 367 ? 18.581 -3.868 16.922 1.00 57.53 367 LEU A N 1
ATOM 2916 C CA . LEU A 1 367 ? 17.502 -3.121 17.566 1.00 57.53 367 LEU A CA 1
ATOM 2917 C C . LEU A 1 367 ? 16.259 -4.020 17.635 1.00 57.53 367 LEU A C 1
ATOM 2919 O O . LEU A 1 367 ? 15.776 -4.508 16.613 1.00 57.53 367 LEU A O 1
ATOM 2923 N N . GLN A 1 368 ? 15.707 -4.206 18.838 1.00 63.75 368 GLN A N 1
ATOM 2924 C CA . GLN A 1 368 ? 14.404 -4.851 19.053 1.00 63.75 368 GLN A CA 1
ATOM 2925 C C . GLN A 1 368 ? 13.271 -3.913 18.598 1.00 63.75 368 GLN A C 1
ATOM 2927 O O . GLN A 1 368 ? 12.517 -3.368 19.403 1.00 63.75 368 GLN A O 1
ATOM 2932 N N . GLY A 1 369 ? 13.229 -3.652 17.294 1.00 70.50 369 GLY A N 1
ATOM 2933 C CA . GLY A 1 369 ? 12.333 -2.710 16.643 1.00 70.50 369 GLY A CA 1
ATOM 2934 C C . GLY A 1 369 ? 11.241 -3.375 15.812 1.00 70.50 369 GLY A C 1
ATOM 2935 O O . GLY A 1 369 ? 11.265 -4.584 15.573 1.00 70.50 369 GLY A O 1
ATOM 2936 N N . GLU A 1 370 ? 10.291 -2.565 15.353 1.00 80.31 370 GLU A N 1
ATOM 2937 C CA . GLU A 1 370 ? 9.287 -2.998 14.379 1.00 80.31 370 GLU A CA 1
ATOM 2938 C C . GLU A 1 370 ? 9.904 -3.031 12.983 1.00 80.31 370 GLU A C 1
ATOM 2940 O O . GLU A 1 370 ? 10.765 -2.210 12.652 1.00 80.31 370 GLU A O 1
ATOM 2945 N N . LEU A 1 371 ? 9.511 -4.032 12.193 1.00 85.69 371 LEU A N 1
ATOM 2946 C CA . LEU A 1 371 ? 9.989 -4.201 10.830 1.00 85.69 371 LEU A CA 1
ATOM 2947 C C . LEU A 1 371 ? 9.198 -3.280 9.911 1.00 85.69 371 LEU A C 1
ATOM 2949 O O . LEU A 1 371 ? 7.988 -3.414 9.792 1.00 85.69 371 LEU A O 1
ATOM 2953 N N . MET A 1 372 ? 9.907 -2.419 9.205 1.00 89.38 372 MET A N 1
ATOM 2954 C CA . MET A 1 372 ? 9.379 -1.496 8.216 1.00 89.38 372 MET A CA 1
ATOM 2955 C C . MET A 1 372 ? 9.951 -1.837 6.840 1.00 89.38 372 MET A C 1
ATOM 2957 O O . MET A 1 372 ? 11.001 -2.476 6.721 1.00 89.38 372 MET A O 1
ATOM 2961 N N . SER A 1 373 ? 9.283 -1.391 5.783 1.00 92.50 373 SER A N 1
ATOM 2962 C CA . SER A 1 373 ? 9.771 -1.490 4.407 1.00 92.50 373 SER A CA 1
ATOM 2963 C C . SER A 1 373 ? 9.641 -0.157 3.692 1.00 92.50 373 SER A C 1
ATOM 2965 O O . SER A 1 373 ? 8.621 0.518 3.810 1.00 92.50 373 SER A O 1
ATOM 2967 N N . LEU A 1 374 ? 10.659 0.218 2.921 1.00 95.38 374 LEU A N 1
ATOM 2968 C CA . LEU A 1 374 ? 10.535 1.306 1.959 1.00 95.38 374 LEU A CA 1
ATOM 2969 C C . LEU A 1 374 ? 9.603 0.837 0.838 1.00 95.38 374 LEU A C 1
ATOM 2971 O O . LEU A 1 374 ? 9.794 -0.252 0.298 1.00 95.38 374 LEU A O 1
ATOM 2975 N N . ASP A 1 375 ? 8.622 1.660 0.475 1.00 95.56 375 ASP A N 1
ATOM 2976 C CA . ASP A 1 375 ? 7.712 1.349 -0.625 1.00 95.56 375 ASP A CA 1
ATOM 2977 C C . ASP A 1 375 ? 8.482 0.986 -1.903 1.00 95.56 375 ASP A C 1
ATOM 2979 O O . ASP A 1 375 ? 9.426 1.680 -2.285 1.00 95.56 375 ASP A O 1
ATOM 2983 N N . LEU A 1 376 ? 8.100 -0.105 -2.576 1.00 96.56 376 LEU A N 1
ATOM 2984 C CA . LEU A 1 376 ? 8.861 -0.614 -3.720 1.00 96.56 376 LEU A CA 1
ATOM 2985 C C . LEU A 1 376 ? 8.879 0.358 -4.910 1.00 96.56 376 LEU A C 1
ATOM 2987 O O . LEU A 1 376 ? 9.875 0.392 -5.638 1.00 96.56 376 LEU A O 1
ATOM 2991 N N . ALA A 1 377 ? 7.838 1.180 -5.098 1.00 96.81 377 ALA A N 1
ATOM 2992 C CA . ALA A 1 377 ? 7.845 2.232 -6.113 1.00 96.81 377 ALA A CA 1
ATOM 2993 C C . ALA A 1 377 ? 8.835 3.339 -5.744 1.00 96.81 377 ALA A C 1
ATOM 2995 O O . ALA A 1 377 ? 9.623 3.755 -6.592 1.00 96.81 377 ALA A O 1
ATOM 2996 N N . VAL A 1 378 ? 8.857 3.766 -4.477 1.00 96.94 378 VAL A N 1
ATOM 2997 C CA . VAL A 1 378 ? 9.817 4.764 -3.972 1.00 96.94 378 VAL A CA 1
ATOM 2998 C C . VAL A 1 378 ? 11.250 4.231 -4.038 1.00 96.94 378 VAL A C 1
ATOM 3000 O O . VAL A 1 378 ? 12.152 4.922 -4.513 1.00 96.94 378 VAL A O 1
ATOM 3003 N N . ALA A 1 379 ? 11.472 2.982 -3.628 1.00 96.62 379 ALA A N 1
ATOM 3004 C CA . ALA A 1 379 ? 12.774 2.328 -3.673 1.00 96.62 379 ALA A CA 1
ATOM 3005 C C . ALA A 1 379 ? 13.316 2.223 -5.106 1.00 96.62 379 ALA A C 1
ATOM 3007 O O . ALA A 1 379 ? 14.510 2.442 -5.339 1.00 96.62 379 ALA A O 1
ATOM 3008 N N . PHE A 1 380 ? 12.437 1.913 -6.061 1.00 96.62 380 PHE A N 1
ATOM 3009 C CA . PHE A 1 380 ? 12.748 1.862 -7.485 1.00 96.62 380 PHE A CA 1
ATOM 3010 C C . PHE A 1 380 ? 12.986 3.257 -8.086 1.00 96.62 380 PHE A C 1
ATOM 3012 O O . PHE A 1 380 ? 13.946 3.453 -8.837 1.00 96.62 380 PHE A O 1
ATOM 3019 N N . HIS A 1 381 ? 12.141 4.235 -7.745 1.00 94.94 381 HIS A N 1
ATOM 3020 C CA . HIS A 1 381 ? 12.209 5.600 -8.264 1.00 94.94 381 HIS A CA 1
ATOM 3021 C C . HIS A 1 381 ? 13.453 6.346 -7.763 1.00 94.94 381 HIS A C 1
ATOM 3023 O O . HIS A 1 381 ? 14.239 6.829 -8.581 1.00 94.94 381 HIS A O 1
ATOM 3029 N N . ASN A 1 382 ? 13.687 6.364 -6.446 1.00 94.19 382 ASN A N 1
ATOM 3030 C CA . ASN A 1 382 ? 14.771 7.131 -5.822 1.00 94.19 382 ASN A CA 1
ATOM 3031 C C . ASN A 1 382 ? 16.102 6.351 -5.764 1.00 94.19 382 ASN A C 1
ATOM 3033 O O . ASN A 1 382 ? 17.096 6.836 -5.222 1.00 94.19 382 ASN A O 1
ATOM 3037 N N . GLY A 1 383 ? 16.156 5.141 -6.332 1.00 91.75 383 GLY A N 1
ATOM 3038 C CA . GLY A 1 383 ? 17.404 4.400 -6.538 1.00 91.75 383 GLY A CA 1
ATOM 3039 C C . GLY A 1 383 ? 17.976 3.720 -5.291 1.00 91.75 383 GLY A C 1
ATOM 3040 O O . GLY A 1 383 ? 19.197 3.523 -5.212 1.00 91.75 383 GLY A O 1
ATOM 3041 N N . ALA A 1 384 ? 17.115 3.347 -4.338 1.00 94.75 384 ALA A N 1
ATOM 3042 C CA . ALA A 1 384 ? 17.466 2.388 -3.289 1.00 94.75 384 ALA A CA 1
ATOM 3043 C C . ALA A 1 384 ? 17.638 0.972 -3.874 1.00 94.75 384 ALA A C 1
ATOM 3045 O O . ALA A 1 384 ? 18.502 0.217 -3.426 1.00 94.75 384 ALA A O 1
ATOM 3046 N N . ILE A 1 385 ? 16.859 0.641 -4.910 1.00 94.12 385 ILE A N 1
ATOM 3047 C CA . ILE A 1 385 ? 16.995 -0.569 -5.726 1.00 94.12 385 ILE A CA 1
ATOM 3048 C C . ILE A 1 385 ? 17.661 -0.222 -7.060 1.00 94.12 385 ILE A C 1
ATOM 3050 O O . ILE A 1 385 ? 17.393 0.815 -7.669 1.00 94.12 385 ILE A O 1
ATOM 3054 N N . ASN A 1 386 ? 18.523 -1.116 -7.542 1.00 92.19 386 ASN A N 1
ATOM 3055 C CA . ASN A 1 386 ? 19.129 -0.993 -8.860 1.00 92.19 386 ASN A CA 1
ATOM 3056 C C . ASN A 1 386 ? 18.108 -1.330 -9.962 1.00 92.19 386 ASN A C 1
ATOM 3058 O O . ASN A 1 386 ? 17.646 -2.467 -10.056 1.00 92.19 386 ASN A O 1
ATOM 3062 N N . LYS A 1 387 ? 17.792 -0.363 -10.833 1.00 92.69 387 LYS A N 1
ATOM 3063 C CA . LYS A 1 387 ? 16.799 -0.528 -11.911 1.00 92.69 387 LYS A CA 1
ATOM 3064 C C . LYS A 1 387 ? 17.120 -1.681 -12.864 1.00 92.69 387 LYS A C 1
ATOM 3066 O O . LYS A 1 387 ? 16.219 -2.388 -13.313 1.00 92.69 387 LYS A O 1
ATOM 3071 N N . THR A 1 388 ? 18.401 -1.928 -13.151 1.00 91.75 388 THR A N 1
ATOM 3072 C CA . THR A 1 388 ? 18.788 -2.996 -14.088 1.00 91.75 388 THR A CA 1
ATOM 3073 C C . THR A 1 388 ? 18.452 -4.378 -13.531 1.00 91.75 388 THR A C 1
ATOM 3075 O O . THR A 1 388 ? 17.948 -5.215 -14.284 1.00 91.75 388 THR A O 1
ATOM 3078 N N . ARG A 1 389 ? 18.629 -4.568 -12.217 1.00 92.94 389 ARG A N 1
ATOM 3079 C CA . ARG A 1 389 ? 18.343 -5.799 -11.465 1.00 92.94 389 ARG A CA 1
ATOM 3080 C C . ARG A 1 389 ? 16.976 -5.814 -10.775 1.00 92.94 389 ARG A C 1
ATOM 3082 O O . ARG A 1 389 ? 16.664 -6.789 -10.105 1.00 92.94 389 ARG A O 1
ATOM 3089 N N . ALA A 1 390 ? 16.140 -4.789 -10.941 1.00 94.50 390 ALA A N 1
ATOM 3090 C CA . ALA A 1 390 ? 14.913 -4.634 -10.154 1.00 94.50 390 ALA A CA 1
ATOM 3091 C C . ALA A 1 390 ? 13.998 -5.869 -10.185 1.00 94.50 390 ALA A C 1
ATOM 3093 O O . ALA A 1 390 ? 13.583 -6.337 -9.134 1.00 94.50 390 ALA A O 1
ATOM 3094 N N . ALA A 1 391 ? 13.754 -6.456 -11.361 1.00 94.94 391 ALA A N 1
ATOM 3095 C CA . ALA A 1 391 ? 12.936 -7.667 -11.473 1.00 94.94 391 ALA A CA 1
ATOM 3096 C C . ALA A 1 391 ? 13.546 -8.887 -10.755 1.00 94.94 391 ALA A C 1
ATOM 3098 O O . ALA A 1 391 ? 12.812 -9.674 -10.166 1.00 94.94 391 ALA A O 1
ATOM 3099 N N . GLU A 1 392 ? 14.876 -9.031 -10.766 1.00 94.50 392 GLU A N 1
ATOM 3100 C CA . GLU A 1 392 ? 15.578 -10.079 -10.011 1.00 94.50 392 GLU A CA 1
ATOM 3101 C C . GLU A 1 392 ? 15.435 -9.836 -8.504 1.00 94.50 392 GLU A C 1
ATOM 3103 O O . GLU A 1 392 ? 15.072 -10.747 -7.764 1.00 94.50 392 GLU A O 1
ATOM 3108 N N . ILE A 1 393 ? 15.651 -8.593 -8.065 1.00 94.50 393 ILE A N 1
ATOM 3109 C CA . ILE A 1 393 ? 15.538 -8.191 -6.660 1.00 94.50 393 ILE A CA 1
ATOM 3110 C C . ILE A 1 393 ? 14.122 -8.469 -6.143 1.00 94.50 393 ILE A C 1
ATOM 3112 O O . ILE A 1 393 ? 13.955 -9.103 -5.105 1.00 94.50 393 ILE A O 1
ATOM 3116 N N . PHE A 1 394 ? 13.102 -8.063 -6.895 1.00 95.06 394 PHE A N 1
ATOM 3117 C CA . PHE A 1 394 ? 11.701 -8.279 -6.550 1.00 95.06 394 PHE A CA 1
ATOM 3118 C C . PHE A 1 394 ? 11.327 -9.764 -6.456 1.00 95.06 394 PHE A C 1
ATOM 3120 O O . PHE A 1 394 ? 10.720 -10.187 -5.473 1.00 95.06 394 PHE A O 1
ATOM 3127 N N . LYS A 1 395 ? 11.727 -10.577 -7.441 1.00 92.75 395 LYS A N 1
ATOM 3128 C CA . LYS A 1 395 ? 11.358 -12.000 -7.498 1.00 92.75 395 LYS A CA 1
ATOM 3129 C C . LYS A 1 395 ? 12.138 -12.878 -6.527 1.00 92.75 395 LYS A C 1
ATOM 3131 O O . LYS A 1 395 ? 11.598 -13.877 -6.050 1.00 92.75 395 LYS A O 1
ATOM 3136 N N . LYS A 1 396 ? 13.410 -12.552 -6.288 1.00 92.38 396 LYS A N 1
ATOM 3137 C CA . LYS A 1 396 ? 14.355 -13.417 -5.576 1.00 92.38 396 LYS A CA 1
ATOM 3138 C C . LYS A 1 396 ? 14.787 -12.816 -4.249 1.00 92.38 396 LYS A C 1
ATOM 3140 O O . LYS A 1 396 ? 14.546 -13.429 -3.214 1.00 92.38 396 LYS A O 1
ATOM 3145 N N . ASP A 1 397 ? 15.391 -11.633 -4.274 1.00 93.25 397 ASP A N 1
ATOM 3146 C CA . ASP A 1 397 ? 16.030 -11.057 -3.089 1.00 93.25 397 ASP A CA 1
ATOM 3147 C C . ASP A 1 397 ? 15.002 -10.741 -1.993 1.00 93.25 397 ASP A C 1
ATOM 3149 O O . ASP A 1 397 ? 15.245 -11.063 -0.832 1.00 93.25 397 ASP A O 1
ATOM 3153 N N . LEU A 1 398 ? 13.827 -10.192 -2.329 1.00 90.69 398 LEU A N 1
ATOM 3154 C CA . LEU A 1 398 ? 12.765 -9.937 -1.339 1.00 90.69 398 LEU A CA 1
ATOM 3155 C C . LEU A 1 398 ? 12.299 -11.227 -0.647 1.00 90.69 398 LEU A C 1
ATOM 3157 O O . LEU A 1 398 ? 12.283 -11.301 0.582 1.00 90.69 398 LEU A O 1
ATOM 3161 N N . LYS A 1 399 ? 12.034 -12.281 -1.429 1.00 88.75 399 LYS A N 1
ATOM 3162 C CA . LYS A 1 399 ? 11.624 -13.590 -0.898 1.00 88.75 399 LYS A CA 1
ATOM 3163 C C . LYS A 1 399 ? 12.716 -14.230 -0.044 1.00 88.75 399 LYS A C 1
ATOM 3165 O O . LYS A 1 399 ? 12.411 -14.849 0.973 1.00 88.75 399 LYS A O 1
ATOM 3170 N N . GLU A 1 400 ? 13.978 -14.088 -0.439 1.00 89.00 400 GLU A N 1
ATOM 3171 C CA . GLU A 1 400 ? 15.116 -14.594 0.331 1.00 89.00 400 GLU A CA 1
ATOM 3172 C C . GLU A 1 400 ? 15.255 -13.857 1.669 1.00 89.00 400 GLU A C 1
ATOM 3174 O O . GLU A 1 400 ? 15.429 -14.504 2.699 1.00 89.00 400 GLU A O 1
ATOM 3179 N N . ASN A 1 401 ? 15.084 -12.528 1.684 1.00 86.38 401 ASN A N 1
ATOM 3180 C CA . ASN A 1 401 ? 15.033 -11.748 2.925 1.00 86.38 401 ASN A CA 1
ATOM 3181 C C . ASN A 1 401 ? 13.914 -12.239 3.857 1.00 86.38 401 ASN A C 1
ATOM 3183 O O . ASN A 1 401 ? 14.142 -12.396 5.052 1.00 86.38 401 ASN A O 1
ATOM 3187 N N . ALA A 1 402 ? 12.717 -12.512 3.335 1.00 83.81 402 ALA A N 1
ATOM 3188 C CA . ALA A 1 402 ? 11.618 -13.025 4.152 1.00 83.81 402 ALA A CA 1
ATOM 3189 C C . ALA A 1 402 ? 11.912 -14.436 4.700 1.00 83.81 402 ALA A C 1
ATOM 3191 O O . ALA A 1 402 ? 11.665 -14.722 5.875 1.00 83.81 402 ALA A O 1
ATOM 3192 N N . LYS A 1 403 ? 12.495 -15.321 3.880 1.00 84.19 403 LYS A N 1
ATOM 3193 C CA . LYS A 1 403 ? 12.889 -16.685 4.283 1.00 84.19 403 LYS A CA 1
ATOM 3194 C C . LYS A 1 403 ? 13.985 -16.701 5.345 1.00 84.19 403 LYS A C 1
ATOM 3196 O O . LYS A 1 403 ? 13.937 -17.543 6.244 1.00 84.19 403 LYS A O 1
ATOM 3201 N N . SER A 1 404 ? 14.927 -15.763 5.283 1.00 78.19 404 SER A N 1
ATOM 3202 C CA . SER A 1 404 ? 15.964 -15.577 6.301 1.00 78.19 404 SER A CA 1
ATOM 3203 C C . SER A 1 404 ? 15.476 -14.797 7.525 1.00 78.19 404 SER A C 1
ATOM 3205 O O . SER A 1 404 ? 16.286 -14.351 8.330 1.00 78.19 404 SER A O 1
ATOM 3207 N N . GLY A 1 405 ? 14.161 -14.594 7.684 1.00 74.38 405 GLY A N 1
ATOM 3208 C CA . GLY A 1 405 ? 13.587 -13.829 8.795 1.00 74.38 405 GLY A CA 1
ATOM 3209 C C . GLY A 1 405 ? 14.161 -12.418 8.910 1.00 74.38 405 GLY A C 1
ATOM 3210 O O . GLY A 1 405 ? 14.294 -11.906 10.018 1.00 74.38 405 GLY A O 1
ATOM 3211 N N . TYR A 1 406 ? 14.502 -11.818 7.769 1.00 83.12 406 TYR A N 1
ATOM 3212 C CA . TYR A 1 406 ? 15.056 -10.477 7.635 1.00 83.12 406 TYR A CA 1
ATOM 3213 C C . TYR A 1 406 ? 16.427 -10.304 8.299 1.00 83.12 406 TYR A C 1
ATOM 3215 O O . TYR A 1 406 ? 16.771 -9.208 8.734 1.00 83.12 406 TYR A O 1
ATOM 3223 N N . GLU A 1 407 ? 17.253 -11.357 8.314 1.00 78.94 407 GLU A N 1
ATOM 3224 C CA . GLU A 1 407 ? 18.611 -11.354 8.890 1.00 78.94 407 GLU A CA 1
ATOM 3225 C C . GLU A 1 407 ? 19.506 -10.208 8.370 1.00 78.94 407 GLU A C 1
ATOM 3227 O O . GLU A 1 407 ? 20.468 -9.783 9.019 1.00 78.94 407 GLU A O 1
ATOM 3232 N N . TRP A 1 408 ? 19.215 -9.712 7.167 1.00 81.19 408 TRP A N 1
ATOM 3233 C CA . TRP A 1 408 ? 19.970 -8.650 6.510 1.00 81.19 408 TRP A CA 1
ATOM 3234 C C . TRP A 1 408 ? 19.296 -7.278 6.584 1.00 81.19 408 TRP A C 1
ATOM 3236 O O . TRP A 1 408 ? 19.806 -6.355 5.948 1.00 81.19 408 TRP A O 1
ATOM 3246 N N . CYS A 1 409 ? 18.217 -7.106 7.361 1.00 84.12 409 CYS A N 1
ATOM 3247 C CA . CYS A 1 409 ? 17.596 -5.799 7.614 1.00 84.12 409 CYS A CA 1
ATOM 3248 C C . CYS A 1 409 ? 18.605 -4.752 8.101 1.00 84.12 409 CYS A C 1
ATOM 3250 O O . CYS A 1 409 ? 19.694 -5.054 8.602 1.00 84.12 409 CYS A O 1
ATOM 3252 N N . SER A 1 410 ? 18.301 -3.487 7.821 1.00 86.44 410 SER A N 1
ATOM 3253 C CA . SER A 1 410 ? 19.091 -2.374 8.346 1.00 86.44 410 SER A CA 1
ATOM 3254 C C . SER A 1 410 ? 18.475 -1.880 9.647 1.00 86.44 410 SER A C 1
ATOM 3256 O O . SER A 1 410 ? 17.289 -1.584 9.674 1.00 86.44 410 SER A O 1
ATOM 3258 N N . ASP A 1 411 ? 19.281 -1.735 10.694 1.00 86.44 411 ASP A N 1
ATOM 3259 C CA . ASP A 1 411 ? 18.851 -1.130 11.954 1.00 86.44 411 ASP A CA 1
ATOM 3260 C C . ASP A 1 411 ? 18.942 0.397 11.867 1.00 86.44 411 ASP A C 1
ATOM 3262 O O . ASP A 1 411 ? 20.035 0.973 11.780 1.00 86.44 411 ASP A O 1
ATOM 3266 N N . PHE A 1 412 ? 17.796 1.078 11.883 1.00 87.69 412 PHE A N 1
ATOM 3267 C CA . PHE A 1 412 ? 17.739 2.533 11.843 1.00 87.69 412 PHE A CA 1
ATOM 3268 C C . PHE A 1 412 ? 17.388 3.118 13.205 1.00 87.69 412 PHE A C 1
ATOM 3270 O O . PHE A 1 412 ? 16.375 2.810 13.819 1.00 87.69 412 PHE A O 1
ATOM 3277 N N . ASN A 1 413 ? 18.250 4.030 13.650 1.00 85.81 413 ASN A N 1
ATOM 3278 C CA . ASN A 1 413 ? 17.980 4.922 14.763 1.00 85.81 413 ASN A CA 1
ATOM 3279 C C . ASN A 1 413 ? 17.863 6.340 14.202 1.00 85.81 413 ASN A C 1
ATOM 3281 O O . ASN A 1 413 ? 18.876 6.922 13.792 1.00 85.81 413 ASN A O 1
ATOM 3285 N N . LEU A 1 414 ? 16.638 6.867 14.165 1.00 84.62 414 LEU A N 1
ATOM 3286 C CA . LEU A 1 414 ? 16.330 8.151 13.536 1.00 84.62 414 LEU A CA 1
ATOM 3287 C C . LEU A 1 414 ? 17.091 9.311 14.193 1.00 84.62 414 LEU A C 1
ATOM 3289 O O . LEU A 1 414 ? 17.600 10.173 13.488 1.00 84.62 414 LEU A O 1
ATOM 3293 N N . SER A 1 415 ? 17.363 9.278 15.501 1.00 81.75 415 SER A N 1
ATOM 3294 C CA . SER A 1 415 ? 18.157 10.329 16.173 1.00 81.75 415 SER A CA 1
ATOM 3295 C C . SER A 1 415 ? 19.587 10.487 15.626 1.00 81.75 415 SER A C 1
ATOM 3297 O O . SER A 1 415 ? 20.226 11.532 15.774 1.00 81.75 415 SER A O 1
ATOM 3299 N N . LYS A 1 416 ? 20.119 9.466 14.940 1.00 84.12 416 LYS A N 1
ATOM 3300 C CA . LYS A 1 416 ? 21.428 9.548 14.275 1.00 84.12 416 LYS A CA 1
ATOM 3301 C C . LYS A 1 416 ? 21.363 10.275 12.928 1.00 84.12 416 LYS A C 1
ATOM 3303 O O . LYS A 1 416 ? 22.427 10.607 12.393 1.00 84.12 416 LYS A O 1
ATOM 3308 N N . PHE A 1 417 ? 20.168 10.517 12.394 1.00 85.81 417 PHE A N 1
ATOM 3309 C CA . PHE A 1 417 ? 19.947 11.106 11.080 1.00 85.81 417 PHE A CA 1
ATOM 3310 C C . PHE A 1 417 ? 20.223 12.603 11.111 1.00 85.81 417 PHE A C 1
ATOM 3312 O O . PHE A 1 417 ? 19.883 13.309 12.059 1.00 85.81 417 PHE A O 1
ATOM 3319 N N . LYS A 1 418 ? 20.856 13.111 10.054 1.00 82.44 418 LYS A N 1
ATOM 3320 C CA . LYS A 1 418 ? 21.162 14.542 9.943 1.00 82.44 418 LYS A CA 1
ATOM 3321 C C . LYS A 1 418 ? 19.887 15.367 9.817 1.00 82.44 418 LYS A C 1
ATOM 3323 O O . LYS A 1 418 ? 19.857 16.482 10.329 1.00 82.44 418 LYS A O 1
ATOM 3328 N N . ALA A 1 419 ? 18.854 14.801 9.190 1.00 75.81 419 ALA A N 1
ATOM 3329 C CA . ALA A 1 419 ? 17.539 15.423 9.046 1.00 75.81 419 ALA A CA 1
ATOM 3330 C C . ALA A 1 419 ? 16.903 15.828 10.392 1.00 75.81 419 ALA A C 1
ATOM 3332 O O . ALA A 1 419 ? 16.137 16.784 10.433 1.00 75.81 419 ALA A O 1
ATOM 3333 N N . LEU A 1 420 ? 17.259 15.143 11.486 1.00 70.88 420 LEU A N 1
ATOM 3334 C CA . LEU A 1 420 ? 16.698 15.360 12.825 1.00 70.88 420 LEU A CA 1
ATOM 3335 C C . LEU A 1 420 ? 17.653 16.072 13.791 1.00 70.88 420 LEU A C 1
ATOM 3337 O O . LEU A 1 420 ? 17.247 16.473 14.872 1.00 70.88 420 LEU A O 1
ATOM 3341 N N . LYS A 1 421 ? 18.915 16.283 13.402 1.00 68.81 421 LYS A N 1
ATOM 3342 C CA . LYS A 1 421 ? 19.954 16.882 14.261 1.00 68.81 421 LYS A CA 1
ATOM 3343 C C . LYS A 1 421 ? 19.952 18.414 14.312 1.00 68.81 421 LYS A C 1
ATOM 3345 O O . LYS A 1 421 ? 20.855 18.992 14.908 1.00 68.81 421 LYS A O 1
ATOM 3350 N N . LYS A 1 422 ? 18.992 19.093 13.677 1.00 51.91 422 LYS A N 1
ATOM 3351 C CA . LYS A 1 422 ? 18.912 20.563 13.659 1.00 51.91 422 LYS A CA 1
ATOM 3352 C C . LYS A 1 422 ? 17.508 21.062 14.002 1.00 51.91 422 LYS A C 1
ATOM 3354 O O . LYS A 1 422 ? 16.756 21.456 13.119 1.00 51.91 422 LYS A O 1
ATOM 3359 N N . SER A 1 423 ? 17.212 21.080 15.295 1.00 47.06 423 SER A N 1
ATOM 3360 C CA . SER A 1 423 ? 16.220 21.977 15.910 1.00 47.06 423 SER A CA 1
ATOM 3361 C C . SER A 1 423 ? 16.723 22.640 17.201 1.00 47.06 423 SER A C 1
ATOM 3363 O O . SER A 1 423 ? 16.078 23.564 17.673 1.00 47.06 423 SER A O 1
ATOM 3365 N N . ASP A 1 424 ? 17.899 22.260 17.722 1.00 40.47 424 ASP A N 1
ATOM 3366 C CA . ASP A 1 424 ? 18.368 22.698 19.053 1.00 40.47 424 ASP A CA 1
ATOM 3367 C C . ASP A 1 424 ? 19.413 23.827 19.020 1.00 40.47 424 ASP A C 1
ATOM 3369 O O . ASP A 1 424 ? 20.128 24.062 19.990 1.00 40.47 424 ASP A O 1
ATOM 3373 N N . THR A 1 425 ? 19.529 24.558 17.910 1.00 39.31 425 THR A N 1
ATOM 3374 C CA . THR A 1 425 ? 20.386 25.754 17.845 1.00 39.31 425 THR A CA 1
ATOM 3375 C C . THR A 1 425 ? 19.634 26.922 17.228 1.00 39.31 425 THR A C 1
ATOM 3377 O O . THR A 1 425 ? 19.888 27.307 16.087 1.00 39.31 425 THR A O 1
ATOM 3380 N N . ALA A 1 426 ? 18.689 27.451 17.996 1.00 34.50 426 ALA A N 1
ATOM 3381 C CA . ALA A 1 426 ? 18.249 28.838 17.936 1.00 34.50 426 ALA A CA 1
ATOM 3382 C C . ALA A 1 426 ? 17.807 29.233 19.355 1.00 34.50 426 ALA A C 1
ATOM 3384 O O . ALA A 1 426 ? 16.633 29.126 19.701 1.00 34.50 426 ALA A O 1
ATOM 3385 N N . VAL A 1 427 ? 18.794 29.587 20.184 1.00 35.97 427 VAL A N 1
ATOM 3386 C CA . VAL A 1 427 ? 18.606 30.437 21.369 1.00 35.97 427 VAL A CA 1
ATOM 3387 C C . VAL A 1 427 ? 18.999 31.844 20.962 1.00 35.97 427 VAL A C 1
ATOM 3389 O O . VAL A 1 427 ? 20.058 31.955 20.296 1.00 35.97 427 VAL A O 1
#

Organism: NCBI:txid1392998

Foldseek 3Di:
DLVVVVQPDPDDPVVLVVVLVVLLVVLLVVLVDDVVVVVVVVVVVVVPPDDDDDDDDDDDDDDPDPPVVVVVVVVVVSVVSCVVDLVLVSVLVSQVVNCVSRVHQADEAEAEALLVDDPVSLLVVLVVLQSLLVNDDPDPNPHRYYYDYHYPPPVSRDFDDVVVVGPDGDDDPPSHDDDDPFDALLDPCQLVVLFVVQQVVCLVVQPCHQDPGSRDGPVLAEPDPLLSLLLSQLCRRPNVSSVQLSVQLVVVQVVVVVPPPDPPDRGHRYNVSSLVSLLCCCDPQQVDPVQDDPLLVLLLLQLLVVLLVVQVVQVVVQVPPPDGQARFQKAFEAPVCVVVCSSSRVSVQKDFPQVLQLPPADDPPAPPGTMMGGRLSNSSNSRSDDSVCSSVNSVPRVNVCSVNSNNVHHYDDSCVRPSNVPDPPDD

pLDDT: mean 76.52, std 19.19, range [23.75, 98.06]

Sequence (427 aa):
MKRLFGIKSNKDFDSTIKDIKQLNDLLLHKLTYSPQNITIRTLETEKQGISTNVGLESAGVSAAVSSDQEIEKKAELVGVTLSHENAAEFIREFFKQLKIMLGLSYSLVLIDECSEASKEGQIEVFRLLKLIRGAAGADIQQNYLYFVAAVYPPEATYYPSKLHGDSFNFELGNDASVDYLQLDENLEEYESFFSALTEKRLRYLGGNGFGVGGRGTIDDIFDSDKAFTIAAYTANGIPRRYIEILKQAYDNLHQRAIGIKEQGQIIKISVRDIESAVQTVVSNNILVQNKLTDKEFKLLDELVNKLGRRNRKQETENKGKEKPVPAIVYFTMSRSQILEISNLITQGAIHDKGRTRVRKFYRDEALQGELMSLDLAVAFHNGAINKTRAAEIFKKDLKENAKSGYEWCSDFNLSKFKALKKSDTAV

Radius of gyration: 28.92 Å; chains: 1; bounding box: 78×54×82 Å

Secondary structure (DSSP, 8-state):
-GGGGT----S-HHHHHHHHHHHHHHHHHHHHT-HHHHHHHHHHHHHT------------------HHHHHHHHHHHHHHHHHHTTHHHHHHHHHHHHHHHHT-S-EEEEE--GGGS-HHHHHHHHHHHHHHHHHS-S-TTT--EEEEE---SGGG-----GGGT-SS---BTTTB--------TTSTTHHHHHHHHHHHHHHHHHGGGSSTTS---HHHHBS-HHHHHHHHHHTTT-HHHHHHHHHHHHHHHHHHHHT---TT----B-HHHHHHHHHHHIIIIIS-TTTS-HHHHHHHHHHHHHHHHHHHHHHHHTTT-SSPPPP--EEEE-HHHHGGGHHHHHTTSEEE-TTS--TT---TTS---EEEEE-HHHHHHTTSS-TTTHHHIIIIIHHHHHHTTTTT-EEE-GGGSGGGS-SS---